Protein 4JN9 (pdb70)

Organism: Chromobacterium violaceum (NCBI:txid536)

Radius of gyration: 25.76 Å; Cα contacts (8 Å, |Δi|>4): 1500; chains: 2; bounding box: 71×53×89 Å

Solvent-accessible surface area: 24741 Å² total; per-residue (Å²): 168,173,130,85,130,81,79,3,18,0,0,0,10,9,5,26,16,9,0,4,0,0,0,0,7,0,0,0,0,84,53,143,0,0,0,2,24,71,61,67,40,58,40,126,92,21,95,81,11,24,8,5,10,2,11,21,30,94,45,5,93,48,13,13,58,72,0,60,66,38,0,64,79,14,116,29,7,61,30,75,140,21,46,12,66,112,4,75,142,47,164,55,17,6,33,0,15,3,72,74,47,100,113,18,109,0,61,9,0,0,0,7,28,20,11,55,26,70,31,55,180,25,104,7,0,128,125,45,28,12,97,0,0,20,41,26,18,30,31,36,0,33,75,20,108,44,18,109,0,0,1,7,10,58,8,100,68,0,25,81,15,0,26,20,0,36,24,2,11,131,5,11,0,0,3,44,65,44,32,134,3,58,112,101,28,108,123,25,0,74,221,72,46,8,105,35,7,106,42,139,16,36,89,4,33,100,125,4,11,0,42,4,66,85,54,118,147,34,58,14,71,0,0,3,3,45,4,118,34,112,24,44,20,84,0,0,111,67,12,53,6,39,67,57,130,15,104,24,8,34,29,0,128,36,79,110,44,16,28,10,68,12,77,5,0,2,0,0,2,36,0,7,79,144,21,36,53,27,3,25,8,7,4,20,0,2,36,0,0,40,15,0,0,93,50,31,21,69,82,143,97,3,25,0,0,0,8,9,4,26,12,9,0,4,0,0,0,0,9,0,0,0,0,86,53,114,0,6,0,2,20,63,47,67,39,58,38,125,92,16,89,86,10,22,7,5,12,11,6,21,29,80,45,3,92,35,9,12,60,36,1,78,65,26,0,63,78,12,109,32,6,80,50,72,129,16,45,15,72,131,5,83,141,42,160,84,13,7,12,0,36,2,71,68,44,86,91,12,110,0,57,12,0,0,0,8,28,20,12,51,26,82,49,66,184,26,107,9,0,124,111,40,27,12,91,0,0,17,37,24,13,23,26,36,0,32,80,19,111,43,22,142,0,0,0,10,15,69,22,110,55,1,16,78,13,0,23,12,1,50,41,1,9,113,1,12,0,1,1,31,60,68,66,94,1,76,106,141,46,92,99,18,0,81,179,95,44,3,108,30,13,102,53,131,7,32,77,5,25,98,124,0,10,0,24,5,72,91,44,140,134,45,66,7,64,0,0,2,4,35,6,123,36,112,22,42,17,82,0,0,127,55,15,56,7,28,59,58,123,17,101,29,10,31,49,0,121,38,81,121,41,16,29,10,66,10,72,5,0,2,0,1,2,35,0,6,130,111,22,37,42,24,3,21,8,6,4,17,0,6,53,0,0,48,15,0,0,116,52,34,32,67,78

Sequence (593 aa):
SETSPMLFDVIVIGGSHAGQSAALQIARARRRRVLVIDAGARRNRFASQSHGVIGQDGRRSPDAIAADGKAQLLAYPNAQWREDSVVRRAERSDAGYTLICASGQHYRACCQLVLAFGVVDELPELEGLEERWGESVFHCPYCHGYELDGGRIGVLGSGPLSYLSAMLMPEWGQTVFLTDASFEPDEEQREALARRGVEIVRDRIARIVDRATVELADGRRIAFDGLFTMNRMRLSSSPVAEQLGCAIEEGPLGPYVRTDDAMETSTPGVFACGDITHRGGTVALAIGNGALAGIAAHRRKLVFGMLFDVIVIGGSHAGQSAALQIARARRRVLVIDAGARRNRFASQSHGVIGQDGRSPDAIAADGKAQLLAYPNAQWRREDSSVVRAERSDAGYTLICASGQHYRACQLVLAFGVVDELPELEGLEERWGESVFHCPYCHGYELDGGRIGVLGSGPLSSYYLSAMMLMPEWGQTVFLTDASFEPDEEQREALARRRGVEIVRDRRIARIVDRATVELADGRRIAFDGLFTTMNRMRLSSPVAEQLGCAIEEGPLGPYVRTDDAMETSTPGVFACGDITHRGGTVALAIGNGALAGIAAHRKLVFG

CATH classification: 3.50.50.60 (+1 more: 3.50.50.60)

Secondary structure (DSSP, 8-state):
-------EEEEEE--SHHHHHHHHHHHHTT--EEEEE-S--TTSS-S---SSTTSTT--HHHHHHHHHHHHHTSTTEEEEE--EEEEEEETTEEEEEETTS-EEEEEEEEE---EEEE--S-TTTGGGBTTTEES-HHHHSGGGTT-EEEEE--STHHHHHHHHGGGTSEEEEE-TTS----HHHHHHHHHHT-EEE-SPEEEEETTTEEEETTS-EEE-SEEEE--EEEES-THHHHTT--EEEETTEEEE---TTSB-SSTTEEE-GGGSTT--SHHHHHHHHHHHHHHHHHHHHH-/-EEEEEEE--SHHHHHHHHHHHHTT--EEEEE-S--TTTT-S---SSTTSTT--HHHHHHHHHHHHHTSTTEEEEE--EEEEEEETTEEEEEETTS-EEEEEEEEE---EEEE----TTTGGGBTTTEES-HHHHSGGGTEEEEEEE--SHHHHHHHHHGGGTEEEEEE-TTS----HHHHHHHHTTT-EEE-SPEEEEETTEEEEETTS-EEEESEEEE--EEEES-SHHHHTT--EEEETTEEEE---TTSB-SSTTEEE-GGGSTT-SSHHHHHHHHHHHHHHHHHHHHH-

Structure (mmCIF, N/CA/C/O backbone):
data_4JN9
#
_entry.id   4JN9
#
_cell.length_a   78.120
_cell.length_b   78.120
_cell.length_c   187.415
_cell.angle_alpha   90.00
_cell.angle_beta   90.00
_cell.angle_gamma   120.00
#
_symmetry.space_group_name_H-M   'P 31 2 1'
#
loop_
_entity.id
_entity.type
_entity.pdbx_description
1 polymer DepH
2 non-polymer 'FLAVIN-ADENINE DINUCLEOTIDE'
3 non-polymer 'CHLORIDE ION'
4 non-polymer 'MAGNESIUM ION'
5 non-polymer 'PHOSPHATE ION'
6 non-polymer 1,2-ETHANEDIOL
7 water water
#
loop_
_atom_site.group_PDB
_atom_site.id
_atom_site.type_symbol
_atom_site.label_atom_id
_atom_site.label_alt_id
_atom_site.label_comp_id
_atom_site.label_asym_id
_atom_site.label_entity_id
_atom_site.label_seq_id
_atom_site.pdbx_PDB_ins_code
_atom_site.Cartn_x
_atom_site.Cartn_y
_atom_site.Cartn_z
_atom_site.occupancy
_atom_site.B_iso_or_equiv
_atom_site.auth_seq_id
_atom_site.auth_comp_id
_atom_site.auth_asym_id
_atom_site.auth_atom_id
_atom_site.pdbx_PDB_model_num
ATOM 1 N N . SER A 1 42 ? 1.275 18.344 18.574 1.00 54.25 42 SER A N 1
ATOM 2 C CA . SER A 1 42 ? 0.645 19.040 19.688 1.00 58.30 42 SER A CA 1
ATOM 3 C C . SER A 1 42 ? 1.680 19.855 20.446 1.00 64.43 42 SER A C 1
ATOM 4 O O . SER A 1 42 ? 1.699 21.088 20.368 1.00 57.70 42 SER A O 1
ATOM 7 N N . GLU A 1 43 ? 2.541 19.152 21.178 1.00 51.73 43 GLU A N 1
ATOM 8 C CA . GLU A 1 43 ? 3.530 19.798 22.030 1.00 46.81 43 GLU A CA 1
ATOM 9 C C . GLU A 1 43 ? 4.719 18.900 22.330 1.00 37.92 43 GLU A C 1
ATOM 10 O O . GLU A 1 43 ? 4.570 17.691 22.510 1.00 41.69 43 GLU A O 1
ATOM 16 N N . THR A 1 44 ? 5.902 19.502 22.401 1.00 28.92 44 THR A N 1
ATOM 17 C CA . THR A 1 44 ? 7.104 18.747 22.722 1.00 36.14 44 THR A CA 1
ATOM 18 C C . THR A 1 44 ? 8.123 19.638 23.431 1.00 23.99 44 THR A C 1
ATOM 19 O O . THR A 1 44 ? 8.156 20.859 23.226 1.00 20.57 44 THR A O 1
ATOM 23 N N . SER A 1 45 ? 8.948 19.021 24.267 1.00 28.88 45 SER A N 1
ATOM 24 C CA . SER A 1 45 ? 9.938 19.758 25.039 1.00 24.43 45 SER A CA 1
ATOM 25 C C . SER A 1 45 ? 11.165 20.075 24.189 1.00 34.82 45 SER A C 1
ATOM 26 O O . SER A 1 45 ? 11.597 19.252 23.374 1.00 27.15 45 SER A O 1
ATOM 29 N N . PRO A 1 46 ? 11.723 21.285 24.358 1.00 22.13 46 PRO A N 1
ATOM 30 C CA . PRO A 1 46 ? 12.872 21.672 23.534 1.00 17.71 46 PRO A CA 1
ATOM 31 C C . PRO A 1 46 ? 14.114 20.878 23.947 1.00 24.61 46 PRO A C 1
ATOM 32 O O . PRO A 1 46 ? 14.236 20.456 25.098 1.00 20.17 46 PRO A O 1
ATOM 36 N N . MET A 1 47 ? 15.019 20.655 23.005 1.00 20.12 47 MET A N 1
ATOM 37 C CA . MET A 1 47 ? 16.254 19.951 23.319 1.00 21.04 47 MET A CA 1
ATOM 38 C C . MET A 1 47 ? 17.403 20.724 22.714 1.00 18.15 47 MET A C 1
ATOM 39 O O . MET A 1 47 ? 17.246 21.410 21.695 1.00 17.19 47 MET A O 1
ATOM 44 N N . LEU A 1 48 ? 18.564 20.627 23.339 1.00 13.66 48 LEU A N 1
ATOM 45 C CA . LEU A 1 48 ? 19.760 21.243 22.788 1.00 16.51 48 LEU A CA 1
ATOM 46 C C . LEU A 1 48 ? 20.897 20.282 23.045 1.00 22.65 48 LEU A C 1
ATOM 47 O O . LEU A 1 48 ? 21.021 19.745 24.131 1.00 23.67 48 LEU A O 1
ATOM 52 N N . PHE A 1 49 ? 21.709 20.031 22.037 1.00 14.26 49 PHE A N 1
ATOM 53 C CA . PHE A 1 49 ? 22.788 19.068 22.193 1.00 13.99 49 PHE A CA 1
ATOM 54 C C . PHE A 1 49 ? 24.110 19.777 22.153 1.00 13.32 49 PHE A C 1
ATOM 55 O O . PHE A 1 49 ? 24.280 20.743 21.409 1.00 14.52 49 PHE A O 1
ATOM 63 N N . ASP A 1 50 ? 25.054 19.302 22.955 1.00 13.96 50 ASP A N 1
ATOM 64 C CA . ASP A 1 50 ? 26.401 19.833 22.886 1.00 12.78 50 ASP A CA 1
ATOM 65 C C . ASP A 1 50 ? 26.985 19.543 21.514 1.00 12.57 50 ASP A C 1
ATOM 66 O O . ASP A 1 50 ? 27.601 20.415 20.892 1.00 13.31 50 ASP A O 1
ATOM 71 N N . VAL A 1 51 ? 26.803 18.311 21.049 1.00 11.50 51 VAL A N 1
ATOM 72 C CA . VAL A 1 51 ? 27.290 17.925 19.720 1.00 11.59 51 VAL A CA 1
ATOM 73 C C . VAL A 1 51 ? 26.237 17.109 18.986 1.00 10.77 51 VAL A C 1
ATOM 74 O O . VAL A 1 51 ? 25.588 16.243 19.575 1.00 12.42 51 VAL A O 1
ATOM 78 N N . ILE A 1 52 ? 26.053 17.397 17.704 1.00 11.07 52 ILE A N 1
ATOM 79 C CA . ILE A 1 52 ? 25.316 16.486 16.855 1.00 11.38 52 ILE A CA 1
ATOM 80 C C . ILE A 1 52 ? 26.289 15.892 15.835 1.00 8.26 52 ILE A C 1
ATOM 81 O O . ILE A 1 52 ? 27.061 16.617 15.187 1.00 13.42 52 ILE A O 1
ATOM 86 N N . VAL A 1 53 ? 26.247 14.569 15.717 1.00 11.16 53 VAL A N 1
ATOM 87 C CA . VAL A 1 53 ? 27.071 13.837 14.760 1.00 13.24 53 VAL A CA 1
ATOM 88 C C . VAL A 1 53 ? 26.185 13.481 13.567 1.00 9.87 53 VAL A C 1
ATOM 89 O O . VAL A 1 53 ? 25.128 12.865 13.724 1.00 12.58 53 VAL A O 1
ATOM 93 N N . ILE A 1 54 ? 26.591 13.897 12.374 1.00 11.61 54 ILE A N 1
ATOM 94 C CA . ILE A 1 54 ? 25.796 13.621 11.192 1.00 10.73 54 ILE A CA 1
ATOM 95 C C . ILE A 1 54 ? 26.375 12.386 10.516 1.00 12.94 54 ILE A C 1
ATOM 96 O O . ILE A 1 54 ? 27.457 12.450 9.925 1.00 9.98 54 ILE A O 1
ATOM 101 N N . GLY A 1 55 ? 25.652 11.273 10.610 1.00 13.25 55 GLY A N 1
ATOM 102 C CA . GLY A 1 55 ? 26.142 9.997 10.112 1.00 15.59 55 GLY A CA 1
ATOM 103 C C . GLY A 1 55 ? 26.442 9.109 11.299 1.00 15.84 55 GLY A C 1
ATOM 104 O O . GLY A 1 55 ? 27.180 9.510 12.204 1.00 14.74 55 GLY A O 1
ATOM 105 N N . GLY A 1 56 ? 25.873 7.907 11.320 1.00 12.42 56 GLY A N 1
ATOM 106 C CA . GLY A 1 56 ? 25.957 7.081 12.517 1.00 11.78 56 GLY A CA 1
ATOM 107 C C . GLY A 1 56 ? 26.444 5.685 12.226 1.00 14.18 56 GLY A C 1
ATOM 108 O O . GLY A 1 56 ? 25.934 4.702 12.764 1.00 15.78 56 GLY A O 1
ATOM 109 N N . SER A 1 57 ? 27.426 5.602 11.341 1.00 13.27 57 SER A N 1
ATOM 110 C CA . SER A 1 57 ? 28.125 4.350 11.092 1.00 12.96 57 SER A CA 1
ATOM 111 C C . SER A 1 57 ? 29.409 4.362 11.917 1.00 12.85 57 SER A C 1
ATOM 112 O O . SER A 1 57 ? 29.442 4.952 12.996 1.00 12.29 57 SER A O 1
ATOM 115 N N . HIS A 1 58 ? 30.466 3.720 11.429 1.00 12.86 58 HIS A N 1
ATOM 116 C CA . HIS A 1 58 ? 31.669 3.525 12.253 1.00 14.16 58 HIS A CA 1
ATOM 117 C C . HIS A 1 58 ? 32.334 4.802 12.755 1.00 12.46 58 HIS A C 1
ATOM 118 O O . HIS A 1 58 ? 32.671 4.907 13.940 1.00 13.13 58 HIS A O 1
ATOM 125 N N . ALA A 1 59 ? 32.523 5.766 11.869 1.00 9.66 59 ALA A N 1
ATOM 126 C CA . ALA A 1 59 ? 33.182 7.009 12.255 1.00 12.16 59 ALA A CA 1
ATOM 127 C C . ALA A 1 59 ? 32.322 7.791 13.245 1.00 9.00 59 ALA A C 1
ATOM 128 O O . ALA A 1 59 ? 32.805 8.262 14.281 1.00 12.02 59 ALA A O 1
ATOM 130 N N . GLY A 1 60 ? 31.041 7.950 12.926 1.00 12.57 60 GLY A N 1
ATOM 131 C CA . GLY A 1 60 ? 30.172 8.756 13.774 1.00 11.29 60 GLY A CA 1
ATOM 132 C C . GLY A 1 60 ? 29.918 8.144 15.134 1.00 10.48 60 GLY A C 1
ATOM 133 O O . GLY A 1 60 ? 29.864 8.849 16.153 1.00 10.00 60 GLY A O 1
ATOM 134 N N . GLN A 1 61 ? 29.741 6.826 15.173 1.00 10.91 61 GLN A N 1
ATOM 135 C CA . GLN A 1 61 ? 29.542 6.162 16.449 1.00 13.68 61 GLN A CA 1
ATOM 136 C C . GLN A 1 61 ? 30.779 6.304 17.312 1.00 11.92 61 GLN A C 1
ATOM 137 O O . GLN A 1 61 ? 30.680 6.494 18.526 1.00 9.75 61 GLN A O 1
ATOM 143 N N . SER A 1 62 ? 31.951 6.191 16.702 1.00 9.57 62 SER A N 1
ATOM 144 C CA . SER A 1 62 ? 33.192 6.316 17.476 1.00 9.11 62 SER A CA 1
ATOM 145 C C . SER A 1 62 ? 33.334 7.730 18.049 1.00 9.93 62 SER A C 1
ATOM 146 O O . SER A 1 62 ? 33.719 7.910 19.222 1.00 9.60 62 SER A O 1
ATOM 149 N N . ALA A 1 63 ? 33.016 8.734 17.232 1.00 10.59 63 ALA A N 1
ATOM 150 C CA . ALA A 1 63 ? 33.024 10.115 17.713 1.00 11.26 63 ALA A CA 1
ATOM 151 C C . ALA A 1 63 ? 31.996 10.332 18.814 1.00 10.92 63 ALA A C 1
ATOM 152 O O . ALA A 1 63 ? 32.313 10.911 19.854 1.00 12.04 63 ALA A O 1
ATOM 154 N N . ALA A 1 64 ? 30.760 9.887 18.589 1.00 10.72 64 ALA A N 1
ATOM 155 C CA . ALA A 1 64 ? 29.685 10.146 19.554 1.00 11.23 64 ALA A CA 1
ATOM 156 C C . ALA A 1 64 ? 29.992 9.487 20.887 1.00 11.34 64 ALA A C 1
ATOM 157 O O . ALA A 1 64 ? 29.618 9.999 21.940 1.00 11.89 64 ALA A O 1
ATOM 159 N N . LEU A 1 65 ? 30.669 8.344 20.854 1.00 10.34 65 LEU A N 1
ATOM 160 C CA . LEU A 1 65 ? 30.973 7.643 22.104 1.00 11.11 65 LEU A CA 1
ATOM 161 C C . LEU A 1 65 ? 31.914 8.444 23.001 1.00 11.04 65 LEU A C 1
ATOM 162 O O . LEU A 1 65 ? 31.753 8.438 24.228 1.00 11.77 65 LEU A O 1
ATOM 167 N N . GLN A 1 66 ? 32.897 9.126 22.417 1.00 11.99 66 GLN A N 1
ATOM 168 C CA . GLN A 1 66 ? 33.803 9.946 23.236 1.00 12.32 66 GLN A CA 1
ATOM 169 C C . GLN A 1 66 ? 33.024 11.052 23.937 1.00 13.55 66 GLN A C 1
ATOM 170 O O . GLN A 1 66 ? 33.221 11.316 25.123 1.00 13.00 66 GLN A O 1
ATOM 176 N N . ILE A 1 67 ? 32.138 11.697 23.194 1.00 11.15 67 ILE A N 1
ATOM 177 C CA . ILE A 1 67 ? 31.324 12.782 23.736 1.00 9.27 67 ILE A CA 1
ATOM 178 C C . ILE A 1 67 ? 30.388 12.253 24.814 1.00 14.76 67 ILE A C 1
ATOM 179 O O . ILE A 1 67 ? 30.212 12.889 25.856 1.00 12.41 67 ILE A O 1
ATOM 184 N N . ALA A 1 68 ? 29.799 11.077 24.592 1.00 9.90 68 ALA A N 1
ATOM 185 C CA . ALA A 1 68 ? 28.908 10.501 25.615 1.00 11.03 68 ALA A CA 1
ATOM 186 C C . ALA A 1 68 ? 29.674 10.205 26.904 1.00 15.78 68 ALA A C 1
ATOM 187 O O . ALA A 1 68 ? 29.173 10.427 28.012 1.00 15.75 68 ALA A O 1
ATOM 189 N N . ARG A 1 69 ? 30.895 9.698 26.754 1.00 13.72 69 ARG A N 1
ATOM 190 C CA . ARG A 1 69 ? 31.734 9.395 27.916 1.00 14.89 69 ARG A CA 1
ATOM 191 C C . ARG A 1 69 ? 32.277 10.636 28.604 1.00 15.09 69 ARG A C 1
ATOM 192 O O . ARG A 1 69 ? 32.760 10.573 29.740 1.00 17.27 69 ARG A O 1
ATOM 200 N N . ALA A 1 70 ? 32.181 11.771 27.925 1.00 13.53 70 ALA A N 1
ATOM 201 C CA . ALA A 1 70 ? 32.550 13.042 28.546 1.00 12.83 70 ALA A CA 1
ATOM 202 C C . ALA A 1 70 ? 31.345 13.696 29.235 1.00 15.15 70 ALA A C 1
ATOM 203 O O . ALA A 1 70 ? 31.405 14.862 29.631 1.00 13.72 70 ALA A O 1
ATOM 205 N N . ARG A 1 71 ? 30.267 12.931 29.396 1.00 12.50 71 ARG A N 1
ATOM 206 C CA . ARG A 1 71 ? 29.042 13.418 30.046 1.00 11.35 71 ARG A CA 1
ATOM 207 C C . ARG A 1 71 ? 28.481 14.675 29.389 1.00 16.88 71 ARG A C 1
ATOM 208 O O . ARG A 1 71 ? 28.005 15.574 30.072 1.00 17.14 71 ARG A O 1
ATOM 216 N N . ARG A 1 72 ? 28.548 14.743 28.062 1.00 12.73 72 ARG A N 1
ATOM 217 C CA . ARG A 1 72 ? 27.891 15.825 27.333 1.00 10.67 72 ARG A CA 1
ATOM 218 C C . ARG A 1 72 ? 26.735 15.211 26.552 1.00 17.36 72 ARG A C 1
ATOM 219 O O . ARG A 1 72 ? 26.677 13.986 26.384 1.00 15.08 72 ARG A O 1
ATOM 227 N N A ARG A 1 73 ? 25.824 16.052 26.069 0.55 14.92 73 ARG A N 1
ATOM 228 N N B ARG A 1 73 ? 25.821 16.048 26.072 0.45 14.92 73 ARG A N 1
ATOM 229 C CA A ARG A 1 73 ? 24.650 15.565 25.356 0.55 12.38 73 ARG A CA 1
ATOM 230 C CA B ARG A 1 73 ? 24.648 15.550 25.366 0.45 12.40 73 ARG A CA 1
ATOM 231 C C A ARG A 1 73 ? 24.964 15.441 23.872 0.55 12.34 73 ARG A C 1
ATOM 232 C C B ARG A 1 73 ? 24.948 15.441 23.877 0.45 12.36 73 ARG A C 1
ATOM 233 O O A ARG A 1 73 ? 25.337 16.419 23.231 0.55 13.21 73 ARG A O 1
ATOM 234 O O B ARG A 1 73 ? 25.300 16.429 23.239 0.45 13.22 73 ARG A O 1
ATOM 249 N N . VAL A 1 74 ? 24.826 14.232 23.334 1.00 10.69 74 VAL A N 1
ATOM 250 C CA . VAL A 1 74 ? 25.158 13.989 21.923 1.00 8.25 74 VAL A CA 1
ATOM 251 C C . VAL A 1 74 ? 23.992 13.335 21.196 1.00 10.56 74 VAL A C 1
ATOM 252 O O . VAL A 1 74 ? 23.339 12.445 21.738 1.00 13.75 74 VAL A O 1
ATOM 256 N N . LEU A 1 75 ? 23.723 13.800 19.979 1.00 11.38 75 LEU A N 1
ATOM 257 C CA . LEU A 1 75 ? 22.708 13.189 19.137 1.00 14.84 75 LEU A CA 1
ATOM 258 C C . LEU A 1 75 ? 23.378 12.711 17.865 1.00 11.26 75 LEU A C 1
ATOM 259 O O . LEU A 1 75 ? 24.203 13.423 17.289 1.00 12.51 75 LEU A O 1
ATOM 264 N N . VAL A 1 76 ? 23.059 11.489 17.460 1.00 9.24 76 VAL A N 1
ATOM 265 C CA . VAL A 1 76 ? 23.453 10.992 16.157 1.00 8.93 76 VAL A CA 1
ATOM 266 C C . VAL A 1 76 ? 22.229 11.026 15.258 1.00 9.75 76 VAL A C 1
ATOM 267 O O . VAL A 1 76 ? 21.188 10.472 15.616 1.00 15.11 76 VAL A O 1
ATOM 271 N N . ILE A 1 77 ? 22.345 11.703 14.112 1.00 11.06 77 ILE A N 1
ATOM 272 C CA . ILE A 1 77 ? 21.315 11.631 13.074 1.00 12.56 77 ILE A CA 1
ATOM 273 C C . ILE A 1 77 ? 21.874 10.804 11.938 1.00 15.03 77 ILE A C 1
ATOM 274 O O . ILE A 1 77 ? 22.910 11.155 11.363 1.00 12.66 77 ILE A O 1
ATOM 279 N N . ASP A 1 78 ? 21.204 9.695 11.631 1.00 12.39 78 ASP A N 1
ATOM 280 C CA . ASP A 1 78 ? 21.744 8.751 10.658 1.00 13.51 78 ASP A CA 1
ATOM 281 C C . ASP A 1 78 ? 20.697 8.266 9.671 1.00 14.26 78 ASP A C 1
ATOM 282 O O . ASP A 1 78 ? 19.608 7.861 10.068 1.00 14.61 78 ASP A O 1
ATOM 287 N N . ALA A 1 79 ? 21.043 8.277 8.384 1.00 14.03 79 ALA A N 1
ATOM 288 C CA . ALA A 1 79 ? 20.080 7.981 7.335 1.00 18.60 79 ALA A CA 1
ATOM 289 C C . ALA A 1 79 ? 20.065 6.506 6.960 1.00 25.30 79 ALA A C 1
ATOM 290 O O . ALA A 1 79 ? 19.354 6.113 6.046 1.00 22.85 79 ALA A O 1
ATOM 292 N N . GLY A 1 80 ? 20.880 5.698 7.631 1.00 14.84 80 GLY A N 1
ATOM 293 C CA . GLY A 1 80 ? 20.808 4.249 7.490 1.00 17.91 80 GLY A CA 1
ATOM 294 C C . GLY A 1 80 ? 21.315 3.636 6.191 1.00 22.21 80 GLY A C 1
ATOM 295 O O . GLY A 1 80 ? 20.835 2.576 5.769 1.00 22.91 80 GLY A O 1
ATOM 296 N N . ALA A 1 81 ? 22.290 4.272 5.551 1.00 15.53 81 ALA A N 1
ATOM 297 C CA . ALA A 1 81 ? 22.841 3.695 4.318 1.00 19.77 81 ALA A CA 1
ATOM 298 C C . ALA A 1 81 ? 24.364 3.698 4.319 1.00 18.63 81 ALA A C 1
ATOM 299 O O . ALA A 1 81 ? 24.997 4.587 3.745 1.00 13.67 81 ALA A O 1
ATOM 301 N N . ARG A 1 82 ? 24.950 2.698 4.971 1.00 17.98 82 ARG A N 1
ATOM 302 C CA . ARG A 1 82 ? 26.405 2.620 5.104 1.00 15.30 82 ARG A CA 1
ATOM 303 C C . ARG A 1 82 ? 27.029 2.241 3.781 1.00 17.00 82 ARG A C 1
ATOM 304 O O . ARG A 1 82 ? 26.420 1.521 2.993 1.00 17.84 82 ARG A O 1
ATOM 312 N N . ARG A 1 83 ? 28.248 2.712 3.544 1.00 14.48 83 ARG A N 1
ATOM 313 C CA . ARG A 1 83 ? 28.983 2.358 2.330 1.00 17.19 83 ARG A CA 1
ATOM 314 C C . ARG A 1 83 ? 29.203 0.856 2.212 1.00 19.52 83 ARG A C 1
ATOM 315 O O . ARG A 1 83 ? 29.256 0.315 1.107 1.00 20.14 83 ARG A O 1
ATOM 323 N N . ASN A 1 84 ? 29.327 0.192 3.356 1.00 17.56 84 ASN A N 1
ATOM 324 C CA . ASN A 1 84 ? 29.619 -1.237 3.389 1.00 21.90 84 ASN A CA 1
ATOM 325 C C . ASN A 1 84 ? 28.366 -2.091 3.562 1.00 21.66 84 ASN A C 1
ATOM 326 O O . ASN A 1 84 ? 28.435 -3.172 4.139 1.00 36.37 84 ASN A O 1
ATOM 331 N N . ARG A 1 85 ? 27.222 -1.615 3.082 1.00 22.40 85 ARG A N 1
ATOM 332 C CA . ARG A 1 85 ? 25.981 -2.370 3.255 1.00 23.58 85 ARG A CA 1
ATOM 333 C C . ARG A 1 85 ? 25.857 -3.489 2.226 1.00 28.54 85 ARG A C 1
ATOM 334 O O . ARG A 1 85 ? 24.899 -4.262 2.255 1.00 28.40 85 ARG A O 1
ATOM 342 N N . PHE A 1 86 ? 26.833 -3.580 1.326 1.00 20.44 86 PHE A N 1
ATOM 343 C CA . PHE A 1 86 ? 26.774 -4.540 0.227 1.00 22.21 86 PHE A CA 1
ATOM 344 C C . PHE A 1 86 ? 27.488 -5.882 0.473 1.00 34.41 86 PHE A C 1
ATOM 345 O O . PHE A 1 86 ? 27.134 -6.885 -0.141 1.00 30.00 86 PHE A O 1
ATOM 353 N N . ALA A 1 87 ? 28.491 -5.916 1.347 1.00 23.94 87 ALA A N 1
ATOM 354 C CA . ALA A 1 87 ? 29.222 -7.171 1.562 1.00 29.77 87 ALA A CA 1
ATOM 355 C C . ALA A 1 87 ? 28.689 -7.944 2.763 1.00 25.07 87 ALA A C 1
ATOM 356 O O . ALA A 1 87 ? 28.112 -7.358 3.676 1.00 27.57 87 ALA A O 1
ATOM 358 N N . SER A 1 88 ? 28.904 -9.258 2.770 1.00 22.59 88 SER A N 1
ATOM 359 C CA . SER A 1 88 ? 28.358 -10.108 3.828 1.00 22.98 88 SER A CA 1
ATOM 360 C C . SER A 1 88 ? 29.228 -10.068 5.072 1.00 16.43 88 SER A C 1
ATOM 361 O O . SER A 1 88 ? 28.746 -10.301 6.181 1.00 20.83 88 SER A O 1
ATOM 364 N N . GLN A 1 89 ? 30.517 -9.794 4.879 1.00 16.17 89 GLN A N 1
ATOM 365 C CA . GLN A 1 89 ? 31.463 -9.754 5.989 1.00 23.54 89 GLN A CA 1
ATOM 366 C C . GLN A 1 89 ? 32.356 -8.531 5.920 1.00 21.98 89 GLN A C 1
ATOM 367 O O . GLN A 1 89 ? 32.630 -8.004 4.842 1.00 22.71 89 GLN A O 1
ATOM 373 N N . SER A 1 90 ? 32.814 -8.103 7.092 1.00 17.98 90 SER A N 1
ATOM 374 C CA . SER A 1 90 ? 33.823 -7.066 7.210 1.00 15.41 90 SER A CA 1
ATOM 375 C C . SER A 1 90 ? 35.154 -7.711 7.604 1.00 16.86 90 SER A C 1
ATOM 376 O O . SER A 1 90 ? 35.179 -8.690 8.353 1.00 19.57 90 SER A O 1
ATOM 379 N N . HIS A 1 91 ? 36.262 -7.158 7.125 1.00 15.71 91 HIS A N 1
ATOM 380 C CA . HIS A 1 91 ? 37.578 -7.695 7.471 1.00 19.57 91 HIS A CA 1
ATOM 381 C C . HIS A 1 91 ? 38.577 -6.594 7.784 1.00 20.55 91 HIS A C 1
ATOM 382 O O . HIS A 1 91 ? 38.433 -5.460 7.320 1.00 18.86 91 HIS A O 1
ATOM 389 N N . GLY A 1 92 ? 39.596 -6.921 8.575 1.00 17.51 92 GLY A N 1
ATOM 390 C CA . GLY A 1 92 ? 40.707 -6.008 8.764 1.00 17.82 92 GLY A CA 1
ATOM 391 C C . GLY A 1 92 ? 40.637 -5.169 10.028 1.00 15.94 92 GLY A C 1
ATOM 392 O O . GLY A 1 92 ? 41.598 -4.472 10.358 1.00 16.56 92 GLY A O 1
ATOM 393 N N . VAL A 1 93 ? 39.504 -5.216 10.724 1.00 10.83 93 VAL A N 1
ATOM 394 C CA . VAL A 1 93 ? 39.391 -4.554 12.018 1.00 12.53 93 VAL A CA 1
ATOM 395 C C . VAL A 1 93 ? 39.580 -5.588 13.128 1.00 16.21 93 VAL A C 1
ATOM 396 O O . VAL A 1 93 ? 38.713 -6.449 13.338 1.00 14.46 93 VAL A O 1
ATOM 400 N N . ILE A 1 94 ? 40.701 -5.498 13.838 1.00 11.59 94 ILE A N 1
ATOM 401 C CA . ILE A 1 94 ? 41.008 -6.476 14.879 1.00 16.86 94 ILE A CA 1
ATOM 402 C C . ILE A 1 94 ? 39.904 -6.469 15.948 1.00 21.64 94 ILE A C 1
ATOM 403 O O . ILE A 1 94 ? 39.529 -5.412 16.468 1.00 19.50 94 ILE A O 1
ATOM 408 N N . GLY A 1 95 ? 39.346 -7.648 16.224 1.00 15.51 95 GLY A N 1
ATOM 409 C CA . GLY A 1 95 ? 38.196 -7.769 17.104 1.00 17.72 95 GLY A CA 1
ATOM 410 C C . GLY A 1 95 ? 36.877 -7.939 16.358 1.00 16.79 95 GLY A C 1
ATOM 411 O O . GLY A 1 95 ? 35.923 -8.477 16.913 1.00 19.51 95 GLY A O 1
ATOM 412 N N . GLN A 1 96 ? 36.814 -7.472 15.108 1.00 16.37 96 GLN A N 1
ATOM 413 C CA . GLN A 1 96 ? 35.600 -7.581 14.291 1.00 16.14 96 GLN A CA 1
ATOM 414 C C . GLN A 1 96 ? 35.873 -8.304 12.979 1.00 21.99 96 GLN A C 1
ATOM 415 O O . GLN A 1 96 ? 35.048 -8.264 12.061 1.00 19.06 96 GLN A O 1
ATOM 421 N N . ASP A 1 97 ? 37.031 -8.945 12.868 1.00 17.59 97 ASP A N 1
ATOM 422 C CA . ASP A 1 97 ? 37.400 -9.561 11.595 1.00 18.58 97 ASP A CA 1
ATOM 423 C C . ASP A 1 97 ? 36.457 -10.710 11.249 1.00 22.93 97 ASP A C 1
ATOM 424 O O . ASP A 1 97 ? 36.274 -11.634 12.042 1.00 20.92 97 ASP A O 1
ATOM 429 N N . GLY A 1 98 ? 35.845 -10.638 10.071 1.00 20.81 98 GLY A N 1
ATOM 430 C CA . GLY A 1 98 ? 34.945 -11.684 9.618 1.00 22.09 98 GLY A CA 1
ATOM 431 C C . GLY A 1 98 ? 33.497 -11.550 10.055 1.00 25.97 98 GLY A C 1
ATOM 432 O O . GLY A 1 98 ? 32.670 -12.392 9.710 1.00 23.80 98 GLY A O 1
ATOM 433 N N A ARG A 1 99 ? 33.180 -10.497 10.803 0.49 21.36 99 ARG A N 1
ATOM 434 N N B ARG A 1 99 ? 33.183 -10.512 10.830 0.51 21.36 99 ARG A N 1
ATOM 435 C CA A ARG A 1 99 ? 31.813 -10.308 11.268 0.49 20.22 99 ARG A CA 1
ATOM 436 C CA B ARG A 1 99 ? 31.815 -10.316 11.304 0.51 20.23 99 ARG A CA 1
ATOM 437 C C A ARG A 1 99 ? 30.980 -9.578 10.233 0.49 19.29 99 ARG A C 1
ATOM 438 C C B ARG A 1 99 ? 30.987 -9.579 10.260 0.51 19.29 99 ARG A C 1
ATOM 439 O O A ARG A 1 99 ? 31.513 -8.974 9.303 0.49 20.28 99 ARG A O 1
ATOM 440 O O B ARG A 1 99 ? 31.537 -8.963 9.349 0.51 20.25 99 ARG A O 1
ATOM 455 N N . SER A 1 100 ? 29.665 -9.655 10.392 1.00 18.76 100 SER A N 1
ATOM 456 C CA . SER A 1 100 ? 28.751 -8.982 9.476 1.00 28.08 100 SER A CA 1
ATOM 457 C C . SER A 1 100 ? 28.729 -7.479 9.764 1.00 19.18 100 SER A C 1
ATOM 458 O O . SER A 1 100 ? 28.603 -7.070 10.923 1.00 19.38 100 SER A O 1
ATOM 461 N N . PRO A 1 101 ? 28.864 -6.653 8.713 1.00 18.22 101 PRO A N 1
ATOM 462 C CA . PRO A 1 101 ? 28.809 -5.196 8.877 1.00 19.70 101 PRO A CA 1
ATOM 463 C C . PRO A 1 101 ? 27.547 -4.747 9.612 1.00 21.82 101 PRO A C 1
ATOM 464 O O . PRO A 1 101 ? 27.633 -3.850 10.460 1.00 20.40 101 PRO A O 1
ATOM 468 N N . ASP A 1 102 ? 26.404 -5.370 9.322 1.00 23.01 102 ASP A N 1
ATOM 469 C CA . ASP A 1 102 ? 25.169 -5.024 10.034 1.00 21.21 102 ASP A CA 1
ATOM 470 C C . ASP A 1 102 ? 25.278 -5.290 11.541 1.00 21.97 102 ASP A C 1
ATOM 471 O O . ASP A 1 102 ? 24.794 -4.499 12.350 1.00 20.75 102 ASP A O 1
ATOM 476 N N . ALA A 1 103 ? 25.921 -6.394 11.920 1.00 19.44 103 ALA A N 1
ATOM 477 C CA . ALA A 1 103 ? 26.075 -6.716 13.344 1.00 26.32 103 ALA A CA 1
ATOM 478 C C . ALA A 1 103 ? 27.057 -5.775 14.032 1.00 18.51 103 ALA A C 1
ATOM 479 O O . ALA A 1 103 ? 26.843 -5.388 15.176 1.00 21.20 103 ALA A O 1
ATOM 481 N N . ILE A 1 104 ? 28.140 -5.426 13.341 1.00 21.80 104 ILE A N 1
ATOM 482 C CA . ILE A 1 104 ? 29.111 -4.475 13.885 1.00 23.64 104 ILE A CA 1
ATOM 483 C C . ILE A 1 104 ? 28.429 -3.129 14.141 1.00 18.75 104 ILE A C 1
ATOM 484 O O . ILE A 1 104 ? 28.579 -2.538 15.214 1.00 18.01 104 ILE A O 1
ATOM 489 N N . ALA A 1 105 ? 27.656 -2.666 13.165 1.00 16.52 105 ALA A N 1
ATOM 490 C CA . ALA A 1 105 ? 26.939 -1.395 13.297 1.00 19.97 105 ALA A CA 1
ATOM 491 C C . ALA A 1 105 ? 25.916 -1.434 14.426 1.00 20.80 105 ALA A C 1
ATOM 492 O O . ALA A 1 105 ? 25.789 -0.474 15.187 1.00 19.41 105 ALA A O 1
ATOM 494 N N . ALA A 1 106 ? 25.179 -2.537 14.531 1.00 18.72 106 ALA A N 1
ATOM 495 C CA . ALA A 1 106 ? 24.148 -2.658 15.558 1.00 21.88 106 ALA A CA 1
ATOM 496 C C . ALA A 1 106 ? 24.727 -2.723 16.964 1.00 19.88 106 ALA A C 1
ATOM 497 O O . ALA A 1 106 ? 24.154 -2.155 17.894 1.00 20.35 106 ALA A O 1
ATOM 499 N N . ASP A 1 107 ? 25.849 -3.419 17.133 1.00 22.40 107 ASP A N 1
ATOM 500 C CA . ASP A 1 107 ? 26.480 -3.495 18.452 1.00 22.66 107 ASP A CA 1
ATOM 501 C C . ASP A 1 107 ? 26.971 -2.130 18.891 1.00 18.08 107 ASP A C 1
ATOM 502 O O . ASP A 1 107 ? 26.880 -1.770 20.070 1.00 18.43 107 ASP A O 1
ATOM 507 N N . GLY A 1 108 ? 27.530 -1.385 17.943 1.00 15.78 108 GLY A N 1
ATOM 508 C CA . GLY A 1 108 ? 28.079 -0.076 18.251 1.00 16.63 108 GLY A CA 1
ATOM 509 C C . GLY A 1 108 ? 26.969 0.871 18.655 1.00 21.39 108 GLY A C 1
ATOM 510 O O . GLY A 1 108 ? 27.099 1.629 19.626 1.00 18.10 108 GLY A O 1
ATOM 511 N N . LYS A 1 109 ? 25.869 0.820 17.910 1.00 18.55 109 LYS A N 1
ATOM 512 C CA . LYS A 1 109 ? 24.702 1.649 18.212 1.00 15.30 109 LYS A CA 1
ATOM 513 C C . LYS A 1 109 ? 24.169 1.332 19.608 1.00 16.75 109 LYS A C 1
ATOM 514 O O . LYS A 1 109 ? 23.856 2.240 20.378 1.00 14.37 109 LYS A O 1
ATOM 520 N N . ALA A 1 110 ? 24.083 0.050 19.947 1.00 17.04 110 ALA A N 1
ATOM 521 C CA . ALA A 1 110 ? 23.546 -0.333 21.255 1.00 18.34 110 ALA A CA 1
ATOM 522 C C . ALA A 1 110 ? 24.465 0.132 22.381 1.00 18.65 110 ALA A C 1
ATOM 523 O O . ALA A 1 110 ? 24.001 0.540 23.458 1.00 16.35 110 ALA A O 1
ATOM 525 N N . GLN A 1 111 ? 25.769 0.050 22.138 1.00 12.89 111 GLN A N 1
ATOM 526 C CA . GLN A 1 111 ? 26.754 0.464 23.130 1.00 17.71 111 GLN A CA 1
ATOM 527 C C . GLN A 1 111 ? 26.687 1.960 23.372 1.00 15.09 111 GLN A C 1
ATOM 528 O O . GLN A 1 111 ? 26.783 2.409 24.508 1.00 14.75 111 GLN A O 1
ATOM 534 N N . LEU A 1 112 ? 26.516 2.729 22.303 1.00 12.77 112 LEU A N 1
ATOM 535 C CA . LEU A 1 112 ? 26.376 4.177 22.444 1.00 14.77 112 LEU A CA 1
ATOM 536 C C . LEU A 1 112 ? 25.078 4.530 23.154 1.00 14.34 112 LEU A C 1
ATOM 537 O O . LEU A 1 112 ? 25.066 5.356 24.061 1.00 13.82 112 LEU A O 1
ATOM 542 N N . LEU A 1 113 ? 23.975 3.899 22.759 1.00 12.80 113 LEU A N 1
ATOM 543 C CA . LEU A 1 113 ? 22.679 4.272 23.339 1.00 14.00 113 LEU A CA 1
ATOM 544 C C . LEU A 1 113 ? 22.514 3.790 24.787 1.00 19.27 113 LEU A C 1
ATOM 545 O O . LEU A 1 113 ? 21.576 4.180 25.486 1.00 16.83 113 LEU A O 1
ATOM 550 N N . ALA A 1 114 ? 23.441 2.962 25.248 1.00 14.21 114 ALA A N 1
ATOM 551 C CA . ALA A 1 114 ? 23.486 2.625 26.668 1.00 15.22 114 ALA A CA 1
ATOM 552 C C . ALA A 1 114 ? 23.727 3.852 27.548 1.00 19.53 114 ALA A C 1
ATOM 553 O O . ALA A 1 114 ? 23.419 3.828 28.742 1.00 18.04 114 ALA A O 1
ATOM 555 N N . TYR A 1 115 ? 24.309 4.908 26.979 1.00 14.51 115 TYR A N 1
ATOM 556 C CA . TYR A 1 115 ? 24.512 6.158 27.713 1.00 15.59 115 TYR A CA 1
ATOM 557 C C . TYR A 1 115 ? 23.261 7.015 27.610 1.00 19.73 115 TYR A C 1
ATOM 558 O O . TYR A 1 115 ? 22.822 7.347 26.508 1.00 14.68 115 TYR A O 1
ATOM 567 N N . PRO A 1 116 ? 22.681 7.386 28.760 1.00 15.09 116 PRO A N 1
ATOM 568 C CA . PRO A 1 116 ? 21.423 8.140 28.706 1.00 18.92 116 PRO A CA 1
ATOM 569 C C . PRO A 1 116 ? 21.582 9.524 28.090 1.00 15.14 116 PRO A C 1
ATOM 570 O O . PRO A 1 116 ? 20.577 10.086 27.661 1.00 17.96 116 PRO A O 1
ATOM 574 N N . ASN A 1 117 ? 22.807 10.053 28.034 1.00 13.98 117 ASN A N 1
ATOM 575 C CA . ASN A 1 117 ? 23.063 11.359 27.433 1.00 15.98 117 ASN A CA 1
ATOM 576 C C . ASN A 1 117 ? 23.297 11.288 25.914 1.00 12.29 117 ASN A C 1
ATOM 577 O O . ASN A 1 117 ? 23.561 12.306 25.281 1.00 15.71 117 ASN A O 1
ATOM 582 N N . ALA A 1 118 ? 23.216 10.085 25.343 1.00 13.74 118 ALA A N 1
ATOM 583 C CA . ALA A 1 118 ? 23.311 9.909 23.881 1.00 13.30 118 ALA A CA 1
ATOM 584 C C . ALA A 1 118 ? 21.935 9.595 23.310 1.00 15.89 118 ALA A C 1
ATOM 585 O O . ALA A 1 118 ? 21.176 8.828 23.902 1.00 16.94 118 ALA A O 1
ATOM 587 N N . GLN A 1 119 ? 21.595 10.181 22.165 1.00 13.67 119 GLN A N 1
ATOM 588 C CA . GLN A 1 119 ? 20.315 9.867 21.539 1.00 15.44 119 GLN A CA 1
ATOM 589 C C . GLN A 1 119 ? 20.542 9.626 20.063 1.00 13.58 119 GLN A C 1
ATOM 590 O O . GLN A 1 119 ? 21.582 10.013 19.537 1.00 13.25 119 GLN A O 1
ATOM 596 N N . TRP A 1 120 ? 19.562 9.008 19.401 1.00 10.23 120 TRP A N 1
ATOM 597 C CA . TRP A 1 120 ? 19.674 8.655 17.985 1.00 13.74 120 TRP A CA 1
ATOM 598 C C . TRP A 1 120 ? 18.420 9.118 17.264 1.00 17.98 120 TRP A C 1
ATOM 599 O O . TRP A 1 120 ? 17.328 9.062 17.833 1.00 15.53 120 TRP A O 1
ATOM 610 N N . ARG A 1 121 ? 18.573 9.578 16.024 1.00 13.35 121 ARG A N 1
ATOM 611 C CA . ARG A 1 121 ? 17.427 9.800 15.137 1.00 16.18 121 ARG A CA 1
ATOM 612 C C . ARG A 1 121 ? 17.699 9.156 13.792 1.00 19.88 121 ARG A C 1
ATOM 613 O O . ARG A 1 121 ? 18.772 9.347 13.219 1.00 14.96 121 ARG A O 1
ATOM 621 N N . GLU A 1 122 ? 16.732 8.393 13.287 1.00 15.71 122 GLU A N 1
ATOM 622 C CA . GLU A 1 122 ? 16.831 7.865 11.931 1.00 16.55 122 GLU A CA 1
ATOM 623 C C . GLU A 1 122 ? 16.212 8.888 11.000 1.00 18.63 122 GLU A C 1
ATOM 624 O O . GLU A 1 122 ? 14.989 9.011 10.915 1.00 21.17 122 GLU A O 1
ATOM 630 N N . ASP A 1 123 ? 17.067 9.639 10.323 1.00 16.86 123 ASP A N 1
ATOM 631 C CA . ASP A 1 123 ? 16.631 10.777 9.530 1.00 18.63 123 ASP A CA 1
ATOM 632 C C . ASP A 1 123 ? 17.802 11.189 8.658 1.00 19.67 123 ASP A C 1
ATOM 633 O O . ASP A 1 123 ? 18.913 10.653 8.796 1.00 18.56 123 ASP A O 1
ATOM 638 N N . SER A 1 124 ? 17.565 12.136 7.758 1.00 15.76 124 SER A N 1
ATOM 639 C CA . SER A 1 124 ? 18.626 12.656 6.906 1.00 14.94 124 SER A CA 1
ATOM 640 C C . SER A 1 124 ? 18.693 14.172 7.053 1.00 18.81 124 SER A C 1
ATOM 641 O O . SER A 1 124 ? 17.682 14.859 6.878 1.00 17.38 124 SER A O 1
ATOM 644 N N . VAL A 1 125 ? 19.870 14.697 7.387 1.00 15.23 125 VAL A N 1
ATOM 645 C CA . VAL A 1 125 ? 20.044 16.144 7.466 1.00 11.95 125 VAL A CA 1
ATOM 646 C C . VAL A 1 125 ? 20.112 16.695 6.047 1.00 18.12 125 VAL A C 1
ATOM 647 O O . VAL A 1 125 ? 20.966 16.276 5.264 1.00 16.28 125 VAL A O 1
ATOM 651 N N . VAL A 1 126 ? 19.222 17.625 5.702 1.00 11.85 126 VAL A N 1
ATOM 652 C CA . VAL A 1 126 ? 19.235 18.175 4.339 1.00 15.55 126 VAL A CA 1
ATOM 653 C C . VAL A 1 126 ? 19.836 19.575 4.292 1.00 17.75 126 VAL A C 1
ATOM 654 O O . VAL A 1 126 ? 20.250 20.057 3.226 1.00 17.20 126 VAL A O 1
ATOM 658 N N A ARG A 1 127 ? 19.903 20.222 5.449 0.55 15.31 127 ARG A N 1
ATOM 659 N N B ARG A 1 127 ? 19.891 20.231 5.444 0.45 15.33 127 ARG A N 1
ATOM 660 C CA A ARG A 1 127 ? 20.433 21.580 5.521 0.55 15.80 127 ARG A CA 1
ATOM 661 C CA B ARG A 1 127 ? 20.458 21.574 5.514 0.45 15.82 127 ARG A CA 1
ATOM 662 C C A ARG A 1 127 ? 21.044 21.875 6.887 0.55 16.05 127 ARG A C 1
ATOM 663 C C B ARG A 1 127 ? 21.051 21.867 6.883 0.45 16.06 127 ARG A C 1
ATOM 664 O O A ARG A 1 127 ? 20.431 21.605 7.925 0.55 16.17 127 ARG A O 1
ATOM 665 O O B ARG A 1 127 ? 20.430 21.596 7.915 0.45 16.18 127 ARG A O 1
ATOM 680 N N . ALA A 1 128 ? 22.260 22.420 6.881 1.00 17.24 128 ALA A N 1
ATOM 681 C CA . ALA A 1 128 ? 22.943 22.791 8.118 1.00 15.72 128 ALA A CA 1
ATOM 682 C C . ALA A 1 128 ? 23.184 24.284 8.078 1.00 23.43 128 ALA A C 1
ATOM 683 O O . ALA A 1 128 ? 23.683 24.800 7.082 1.00 19.02 128 ALA A O 1
ATOM 685 N N . GLU A 1 129 ? 22.843 24.972 9.163 1.00 22.27 129 GLU A N 1
ATOM 686 C CA . GLU A 1 129 ? 22.928 26.427 9.211 1.00 25.15 129 GLU A CA 1
ATOM 687 C C . GLU A 1 129 ? 23.695 26.852 10.447 1.00 33.05 129 GLU A C 1
ATOM 688 O O . GLU A 1 129 ? 23.489 26.297 11.526 1.00 20.46 129 GLU A O 1
ATOM 694 N N . ARG A 1 130 ? 24.555 27.852 10.301 1.00 22.95 130 ARG A N 1
ATOM 695 C CA . ARG A 1 130 ? 25.213 28.437 11.459 1.00 29.98 130 ARG A CA 1
ATOM 696 C C . ARG A 1 130 ? 24.218 29.400 12.080 1.00 40.87 130 ARG A C 1
ATOM 697 O O . ARG A 1 130 ? 23.515 30.115 11.368 1.00 37.02 130 ARG A O 1
ATOM 705 N N . SER A 1 131 ? 24.132 29.403 13.403 1.00 33.32 131 SER A N 1
ATOM 706 C CA . SER A 1 131 ? 23.242 30.327 14.094 1.00 36.49 131 SER A CA 1
ATOM 707 C C . SER A 1 131 ? 24.043 31.126 15.110 1.00 35.04 131 SER A C 1
ATOM 708 O O . SER A 1 131 ? 25.246 30.902 15.277 1.00 40.72 131 SER A O 1
ATOM 711 N N . ASP A 1 132 ? 23.390 32.079 15.765 1.00 46.36 132 ASP A N 1
ATOM 712 C CA . ASP A 1 132 ? 24.012 32.760 16.889 1.00 53.29 132 ASP A CA 1
ATOM 713 C C . ASP A 1 132 ? 24.358 31.698 17.929 1.00 48.74 132 ASP A C 1
ATOM 714 O O . ASP A 1 132 ? 25.514 31.572 18.341 1.00 52.70 132 ASP A O 1
ATOM 719 N N . ALA A 1 133 ? 23.356 30.913 18.318 1.00 40.61 133 ALA A N 1
ATOM 720 C CA . ALA A 1 133 ? 23.573 29.753 19.179 1.00 52.96 133 ALA A CA 1
ATOM 721 C C . ALA A 1 133 ? 23.974 28.521 18.366 1.00 54.35 133 ALA A C 1
ATOM 722 O O . ALA A 1 133 ? 23.167 27.607 18.176 1.00 54.19 133 ALA A O 1
ATOM 724 N N . GLY A 1 134 ? 25.212 28.508 17.871 1.00 34.61 134 GLY A N 1
ATOM 725 C CA . GLY A 1 134 ? 25.778 27.322 17.254 1.00 21.30 134 GLY A CA 1
ATOM 726 C C . GLY A 1 134 ? 25.234 26.974 15.875 1.00 28.37 134 GLY A C 1
ATOM 727 O O . GLY A 1 134 ? 25.384 27.754 14.933 1.00 29.85 134 GLY A O 1
ATOM 728 N N . TYR A 1 135 ? 24.614 25.795 15.768 1.00 18.14 135 TYR A N 1
ATOM 729 C CA . TYR A 1 135 ? 24.175 25.236 14.493 1.00 19.58 135 TYR A CA 1
ATOM 730 C C . TYR A 1 135 ? 22.756 24.703 14.572 1.00 14.63 135 TYR A C 1
ATOM 731 O O . TYR A 1 135 ? 22.350 24.136 15.575 1.00 20.65 135 TYR A O 1
ATOM 740 N N . THR A 1 136 ? 22.009 24.878 13.492 1.00 15.32 136 THR A N 1
ATOM 741 C CA . THR A 1 136 ? 20.680 24.293 13.380 1.00 13.97 136 THR A CA 1
ATOM 742 C C . THR A 1 136 ? 20.677 23.332 12.205 1.00 15.74 136 THR A C 1
ATOM 743 O O . THR A 1 136 ? 21.139 23.686 11.123 1.00 17.40 136 THR A O 1
ATOM 747 N N . LEU A 1 137 ? 20.168 22.120 12.422 1.00 16.62 137 LEU A N 1
ATOM 748 C CA . LEU A 1 137 ? 20.081 21.125 11.353 1.00 11.61 137 LEU A CA 1
ATOM 749 C C . LEU A 1 137 ? 18.625 20.888 10.986 1.00 15.04 137 LEU A C 1
ATOM 750 O O . LEU A 1 137 ? 17.776 20.660 11.859 1.00 17.17 137 LEU A O 1
ATOM 755 N N . ILE A 1 138 ? 18.334 20.967 9.691 1.00 21.20 138 ILE A N 1
ATOM 756 C CA . ILE A 1 138 ? 17.001 20.676 9.190 1.00 18.09 138 ILE A CA 1
ATOM 757 C C . ILE A 1 138 ? 17.039 19.340 8.476 1.00 11.91 138 ILE A C 1
ATOM 758 O O . ILE A 1 138 ? 17.908 19.112 7.629 1.00 14.31 138 ILE A O 1
ATOM 763 N N . CYS A 1 139 ? 16.105 18.461 8.824 1.00 12.89 139 CYS A N 1
ATOM 764 C CA . CYS A 1 139 ? 16.101 17.092 8.316 1.00 18.57 139 CYS A CA 1
ATOM 765 C C . CYS A 1 139 ? 14.977 16.852 7.318 1.00 23.27 139 CYS A C 1
ATOM 766 O O . CYS A 1 139 ? 13.996 17.588 7.301 1.00 18.56 139 CYS A O 1
ATOM 769 N N . ALA A 1 140 ? 15.119 15.807 6.508 1.00 18.13 140 ALA A N 1
ATOM 770 C CA . ALA A 1 140 ? 14.117 15.458 5.495 1.00 19.42 140 ALA A CA 1
ATOM 771 C C . ALA A 1 140 ? 12.725 15.252 6.088 1.00 25.44 140 ALA A C 1
ATOM 772 O O . ALA A 1 140 ? 11.722 15.464 5.416 1.00 23.85 140 ALA A O 1
ATOM 774 N N . SER A 1 141 ? 12.666 14.831 7.346 1.00 22.36 141 SER A N 1
ATOM 775 C CA . SER A 1 141 ? 11.392 14.627 8.035 1.00 20.11 141 SER A CA 1
ATOM 776 C C . SER A 1 141 ? 10.699 15.949 8.359 1.00 24.29 141 SER A C 1
ATOM 777 O O . SER A 1 141 ? 9.509 15.967 8.681 1.00 23.91 141 SER A O 1
ATOM 780 N N . GLY A 1 142 ? 11.454 17.044 8.300 1.00 23.10 142 GLY A N 1
ATOM 781 C CA . GLY A 1 142 ? 10.961 18.355 8.704 1.00 23.26 142 GLY A CA 1
ATOM 782 C C . GLY A 1 142 ? 11.359 18.701 10.133 1.00 21.19 142 GLY A C 1
ATOM 783 O O . GLY A 1 142 ? 11.162 19.830 10.591 1.00 19.46 142 GLY A O 1
ATOM 784 N N . GLN A 1 143 ? 11.908 17.726 10.852 1.00 16.69 143 GLN A N 1
ATOM 785 C CA . GLN A 1 143 ? 12.374 17.968 12.225 1.00 22.20 143 GLN A CA 1
ATOM 786 C C . GLN A 1 143 ? 13.620 18.843 12.202 1.00 19.06 143 GLN A C 1
ATOM 787 O O . GLN A 1 143 ? 14.442 18.719 11.295 1.00 18.09 143 GLN A O 1
ATOM 793 N N . HIS A 1 144 ? 13.757 19.731 13.189 1.00 14.36 144 HIS A N 1
ATOM 794 C CA . HIS A 1 144 ? 14.952 20.567 13.318 1.00 16.52 144 HIS A CA 1
ATOM 795 C C . HIS A 1 144 ? 15.690 20.194 14.595 1.00 18.66 144 HIS A C 1
ATOM 796 O O . HIS A 1 144 ? 15.058 19.842 15.593 1.00 17.47 144 HIS A O 1
ATOM 803 N N . TYR A 1 145 ? 17.016 20.306 14.584 1.00 15.83 145 TYR A N 1
ATOM 804 C CA . TYR A 1 145 ? 17.806 20.032 15.792 1.00 13.4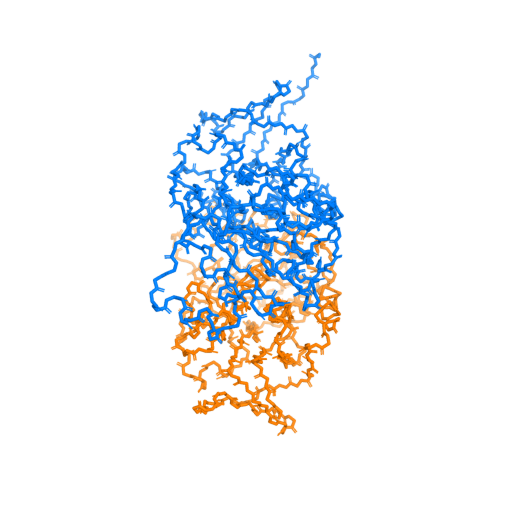7 145 TYR A CA 1
ATOM 805 C C . TYR A 1 145 ? 18.873 21.084 15.994 1.00 15.97 145 TYR A C 1
ATOM 806 O O . TYR A 1 145 ? 19.382 21.656 15.041 1.00 15.04 145 TYR A O 1
ATOM 815 N N . ARG A 1 146 ? 19.212 21.339 17.253 1.00 13.55 146 ARG A N 1
ATOM 816 C CA . ARG A 1 146 ? 20.096 22.442 17.605 1.00 15.99 146 ARG A CA 1
ATOM 817 C C . ARG A 1 146 ? 21.344 21.923 18.313 1.00 13.78 146 ARG A C 1
ATOM 818 O O . ARG A 1 146 ? 21.236 21.102 19.230 1.00 15.38 146 ARG A O 1
ATOM 826 N N . ALA A 1 147 ? 22.518 22.404 17.913 1.00 17.00 147 ALA A N 1
ATOM 827 C CA . ALA A 1 147 ? 23.762 21.962 18.552 1.00 19.95 147 ALA A CA 1
ATOM 828 C C . ALA A 1 147 ? 24.771 23.077 18.734 1.00 18.75 147 ALA A C 1
ATOM 829 O O . ALA A 1 147 ? 24.765 24.069 17.994 1.00 16.39 147 ALA A O 1
ATOM 831 N N A CYS A 1 148 ? 25.652 22.918 19.718 0.28 14.45 148 CYS A N 1
ATOM 832 N N B CYS A 1 148 ? 25.646 22.913 19.721 0.72 14.37 148 CYS A N 1
ATOM 833 C CA A CYS A 1 148 ? 26.761 23.852 19.885 0.28 13.83 148 CYS A CA 1
ATOM 834 C CA B CYS A 1 148 ? 26.749 23.847 19.891 0.72 13.72 148 CYS A CA 1
ATOM 835 C C A CYS A 1 148 ? 27.839 23.556 18.849 0.28 15.71 148 CYS A C 1
ATOM 836 C C B CYS A 1 148 ? 27.846 23.554 18.872 0.72 15.68 148 CYS A C 1
ATOM 837 O O A CYS A 1 148 ? 28.406 24.469 18.251 0.28 15.92 148 CYS A O 1
ATOM 838 O O B CYS A 1 148 ? 28.427 24.469 18.296 0.72 15.88 148 CYS A O 1
ATOM 843 N N . GLN A 1 149 ? 28.120 22.274 18.642 1.00 15.43 149 GLN A N 1
ATOM 844 C CA . GLN A 1 149 ? 29.130 21.865 17.659 1.00 15.33 149 GLN A CA 1
ATOM 845 C C . GLN A 1 149 ? 28.670 20.689 16.812 1.00 12.43 149 GLN A C 1
ATOM 846 O O . GLN A 1 149 ? 27.731 19.985 17.172 1.00 12.84 149 GLN A O 1
ATOM 852 N N . LEU A 1 150 ? 29.352 20.468 15.689 1.00 9.09 150 LEU A N 1
ATOM 853 C CA . LEU A 1 150 ? 28.980 19.397 14.770 1.00 9.33 150 LEU A CA 1
ATOM 854 C C . LEU A 1 150 ? 30.156 18.465 14.495 1.00 10.54 150 LEU A C 1
ATOM 855 O O . LEU A 1 150 ? 31.303 18.912 14.395 1.00 13.06 150 LEU A O 1
ATOM 860 N N . VAL A 1 151 ? 29.875 17.172 14.353 1.00 10.51 151 VAL A N 1
ATOM 861 C CA . VAL A 1 151 ? 30.850 16.254 13.777 1.00 8.94 151 VAL A CA 1
ATOM 862 C C . VAL A 1 151 ? 30.243 15.690 12.503 1.00 10.77 151 VAL A C 1
ATOM 863 O O . VAL A 1 151 ? 29.154 15.100 12.534 1.00 10.26 151 VAL A O 1
ATOM 867 N N . LEU A 1 152 ? 30.916 15.898 11.374 1.00 9.28 152 LEU A N 1
ATOM 868 C CA . LEU A 1 152 ? 30.464 15.316 10.108 1.00 8.25 152 LEU A CA 1
ATOM 869 C C . LEU A 1 152 ? 31.045 13.920 9.925 1.00 10.44 152 LEU A C 1
ATOM 870 O O . LEU A 1 152 ? 32.260 13.742 9.987 1.00 12.14 152 LEU A O 1
ATOM 875 N N . ALA A 1 153 ? 30.185 12.931 9.689 1.00 11.56 153 ALA A N 1
ATOM 876 C CA . ALA A 1 153 ? 30.631 11.536 9.579 1.00 12.29 153 ALA A CA 1
ATOM 877 C C . ALA A 1 153 ? 29.750 10.816 8.574 1.00 12.23 153 ALA A C 1
ATOM 878 O O . ALA A 1 153 ? 29.377 9.655 8.766 1.00 13.59 153 ALA A O 1
ATOM 880 N N . PHE A 1 154 ? 29.426 11.511 7.490 1.00 11.95 154 PHE A N 1
ATOM 881 C CA . PHE A 1 154 ? 28.360 11.051 6.615 1.00 11.87 154 PHE A CA 1
ATOM 882 C C . PHE A 1 154 ? 28.815 10.195 5.435 1.00 11.07 154 PHE A C 1
ATOM 883 O O . PHE A 1 154 ? 27.996 9.780 4.625 1.00 14.09 154 PHE A O 1
ATOM 891 N N . GLY A 1 155 ? 30.110 9.914 5.361 1.00 10.77 155 GLY A N 1
ATOM 892 C CA . GLY A 1 155 ? 30.626 8.911 4.434 1.00 11.91 155 GLY A CA 1
ATOM 893 C C . GLY A 1 155 ? 30.654 9.342 2.986 1.00 14.28 155 GLY A C 1
ATOM 894 O O . GLY A 1 155 ? 30.230 10.449 2.657 1.00 10.94 155 GLY A O 1
ATOM 895 N N . VAL A 1 156 ? 31.167 8.468 2.124 1.00 13.44 156 VAL A N 1
ATOM 896 C CA . VAL A 1 156 ? 31.186 8.720 0.684 1.00 10.86 156 VAL A CA 1
ATOM 897 C C . VAL A 1 156 ? 30.310 7.726 -0.060 1.00 11.88 156 VAL A C 1
ATOM 898 O O . VAL A 1 156 ? 29.920 6.681 0.475 1.00 14.29 156 VAL A O 1
ATOM 902 N N . VAL A 1 157 ? 30.002 8.062 -1.308 1.00 13.93 157 VAL A N 1
ATOM 903 C CA . VAL A 1 157 ? 29.193 7.199 -2.148 1.00 12.72 157 VAL A CA 1
ATOM 904 C C . VAL A 1 157 ? 30.026 6.768 -3.347 1.00 15.70 157 VAL A C 1
ATOM 905 O O . VAL A 1 157 ? 30.596 7.611 -4.049 1.00 14.97 157 VAL A O 1
ATOM 909 N N . ASP A 1 158 ? 30.106 5.460 -3.568 1.00 14.40 158 ASP A N 1
ATOM 910 C CA . ASP A 1 158 ? 30.878 4.929 -4.680 1.00 18.43 158 ASP A CA 1
ATOM 911 C C . ASP A 1 158 ? 30.196 5.213 -6.015 1.00 17.25 158 ASP A C 1
ATOM 912 O O . ASP A 1 158 ? 29.027 4.874 -6.215 1.00 18.55 158 ASP A O 1
ATOM 917 N N . GLU A 1 159 ? 30.942 5.838 -6.917 1.00 15.66 159 GLU A N 1
ATOM 918 C CA . GLU A 1 159 ? 30.457 6.134 -8.258 1.00 18.46 159 GLU A CA 1
ATOM 919 C C . GLU A 1 159 ? 31.059 5.121 -9.216 1.00 20.65 159 GLU A C 1
ATOM 920 O O . GLU A 1 159 ? 32.208 5.253 -9.636 1.00 18.63 159 GLU A O 1
ATOM 926 N N . LEU A 1 160 ? 30.284 4.098 -9.549 1.00 20.59 160 LEU A N 1
ATOM 927 C CA . LEU A 1 160 ? 30.840 2.955 -10.261 1.00 23.38 160 LEU A CA 1
ATOM 928 C C . LEU A 1 160 ? 30.891 3.231 -11.744 1.00 33.17 160 LEU A C 1
ATOM 929 O O . LEU A 1 160 ? 30.054 3.968 -12.263 1.00 28.14 160 LEU A O 1
ATOM 934 N N . PRO A 1 161 ? 31.893 2.660 -12.429 1.00 35.25 161 PRO A N 1
ATOM 935 C CA . PRO A 1 161 ? 31.948 2.797 -13.885 1.00 31.50 161 PRO A CA 1
ATOM 936 C C . PRO A 1 161 ? 30.648 2.334 -14.536 1.00 26.31 161 PRO A C 1
ATOM 937 O O . PRO A 1 161 ? 29.940 1.468 -14.006 1.00 28.24 161 PRO A O 1
ATOM 941 N N . GLU A 1 162 ? 30.332 2.943 -15.671 1.00 39.43 162 GLU A N 1
ATOM 942 C CA . GLU A 1 162 ? 29.134 2.606 -16.422 1.00 35.77 162 GLU A CA 1
ATOM 943 C C . GLU A 1 162 ? 29.402 1.326 -17.201 1.00 44.06 162 GLU A C 1
ATOM 944 O O . GLU A 1 162 ? 29.779 1.357 -18.372 1.00 43.24 162 GLU A O 1
ATOM 950 N N . LEU A 1 163 ? 29.231 0.198 -16.529 1.00 34.31 163 LEU A N 1
ATOM 951 C CA . LEU A 1 163 ? 29.508 -1.096 -17.127 1.00 32.60 163 LEU A CA 1
ATOM 952 C C . LEU A 1 163 ? 28.388 -2.042 -16.746 1.00 28.89 163 LEU A C 1
ATOM 953 O O . LEU A 1 163 ? 28.152 -2.309 -15.569 1.00 30.09 163 LEU A O 1
ATOM 958 N N . GLU A 1 164 ? 27.682 -2.527 -17.757 1.00 24.20 164 GLU A N 1
ATOM 959 C CA . GLU A 1 164 ? 26.545 -3.414 -17.559 1.00 26.62 164 GLU A CA 1
ATOM 960 C C . GLU A 1 164 ? 26.929 -4.619 -16.692 1.00 28.47 164 GLU A C 1
ATOM 961 O O . GLU A 1 164 ? 27.908 -5.308 -16.978 1.00 30.15 164 GLU A O 1
ATOM 967 N N . GLY A 1 165 ? 26.171 -4.849 -15.621 1.00 29.14 165 GLY A N 1
ATOM 968 C CA . GLY A 1 165 ? 26.406 -5.981 -14.738 1.00 27.85 165 GLY A CA 1
ATOM 969 C C . GLY A 1 165 ? 27.224 -5.649 -13.498 1.00 21.56 165 GLY A C 1
ATOM 970 O O . GLY A 1 165 ? 27.193 -6.388 -12.513 1.00 22.07 165 GLY A O 1
ATOM 971 N N . LEU A 1 166 ? 27.951 -4.536 -13.533 1.00 22.25 166 LEU A N 1
ATOM 972 C CA . LEU A 1 166 ? 28.861 -4.193 -12.436 1.00 23.69 166 LEU A CA 1
ATOM 973 C C . LEU A 1 166 ? 28.125 -3.855 -11.135 1.00 30.61 166 LEU A C 1
ATOM 974 O O . LEU A 1 166 ? 28.388 -4.460 -10.088 1.00 25.59 166 LEU A O 1
ATOM 979 N N . GLU A 1 167 ? 27.208 -2.893 -11.194 1.00 25.67 167 GLU A N 1
ATOM 980 C CA . GLU A 1 167 ? 26.544 -2.418 -9.978 1.00 29.64 167 GLU A CA 1
ATOM 981 C C . GLU A 1 167 ? 25.810 -3.535 -9.256 1.00 26.84 167 GLU A C 1
ATOM 982 O O . GLU A 1 167 ? 25.805 -3.604 -8.024 1.00 24.22 167 GLU A O 1
ATOM 988 N N . GLU A 1 168 ? 25.202 -4.429 -10.025 1.00 22.31 168 GLU A N 1
ATOM 989 C CA . GLU A 1 168 ? 24.446 -5.534 -9.445 1.00 21.71 168 GLU A CA 1
ATOM 990 C C . GLU A 1 168 ? 25.340 -6.501 -8.648 1.00 21.50 168 GLU A C 1
ATOM 991 O O . GLU A 1 168 ? 24.864 -7.223 -7.774 1.00 25.75 168 GLU A O 1
ATOM 997 N N . ARG A 1 169 ? 26.637 -6.496 -8.939 1.00 23.19 169 ARG A N 1
ATOM 998 C CA . ARG A 1 169 ? 27.570 -7.412 -8.275 1.00 18.22 169 ARG A CA 1
ATOM 999 C C . ARG A 1 169 ? 28.476 -6.696 -7.264 1.00 21.43 169 ARG A C 1
ATOM 1000 O O . ARG A 1 169 ? 29.402 -7.296 -6.707 1.00 18.43 169 ARG A O 1
ATOM 1008 N N . TRP A 1 170 ? 28.189 -5.420 -7.016 1.00 20.68 170 TRP A N 1
ATOM 1009 C CA . TRP A 1 170 ? 28.970 -4.613 -6.076 1.00 19.66 170 TRP A CA 1
ATOM 1010 C C . TRP A 1 170 ? 28.895 -5.200 -4.678 1.00 15.50 170 TRP A C 1
ATOM 1011 O O . TRP A 1 170 ? 27.804 -5.449 -4.153 1.00 19.66 170 TRP A O 1
ATOM 1022 N N . GLY A 1 171 ? 30.058 -5.450 -4.084 1.00 20.58 171 GLY A N 1
ATOM 1023 C CA . GLY A 1 171 ? 30.125 -6.036 -2.754 1.00 17.18 171 GLY A CA 1
ATOM 1024 C C . GLY A 1 171 ? 29.934 -7.545 -2.717 1.00 21.24 171 GLY A C 1
ATOM 1025 O O . GLY A 1 171 ? 30.044 -8.160 -1.654 1.00 19.15 171 GLY A O 1
ATOM 1026 N N . GLU A 1 172 ? 29.661 -8.151 -3.872 1.00 18.02 172 GLU A N 1
ATOM 1027 C CA . GLU A 1 172 ? 29.485 -9.607 -3.942 1.00 20.61 172 GLU A CA 1
ATOM 1028 C C . GLU A 1 172 ? 30.659 -10.261 -4.678 1.00 23.63 172 GLU A C 1
ATOM 1029 O O . GLU A 1 172 ? 31.322 -11.146 -4.142 1.00 21.45 172 GLU A O 1
ATOM 1035 N N . SER A 1 173 ? 30.910 -9.830 -5.910 1.00 18.65 173 SER A N 1
ATOM 1036 C CA . SER A 1 173 ? 32.089 -10.288 -6.638 1.00 20.29 173 SER A CA 1
ATOM 1037 C C . SER A 1 173 ? 32.932 -9.120 -7.160 1.00 20.56 173 SER A C 1
ATOM 1038 O O . SER A 1 173 ? 34.009 -9.320 -7.739 1.00 18.82 173 SER A O 1
ATOM 1041 N N . VAL A 1 174 ? 32.439 -7.897 -6.979 1.00 20.82 174 VAL A N 1
ATOM 1042 C CA . VAL A 1 174 ? 33.158 -6.707 -7.445 1.00 15.56 174 VAL A CA 1
ATOM 1043 C C . VAL A 1 174 ? 33.490 -5.811 -6.251 1.00 20.57 174 VAL A C 1
ATOM 1044 O O . VAL A 1 174 ? 32.600 -5.463 -5.477 1.00 16.27 174 VAL A O 1
ATOM 1048 N N . PHE A 1 175 ? 34.759 -5.441 -6.102 1.00 20.44 175 PHE A N 1
ATOM 1049 C CA . PHE A 1 175 ? 35.195 -4.714 -4.904 1.00 21.41 175 PHE A CA 1
ATOM 1050 C C . PHE A 1 175 ? 36.097 -3.529 -5.211 1.00 21.16 175 PHE A C 1
ATOM 1051 O O . PHE A 1 175 ? 36.475 -3.303 -6.353 1.00 17.80 175 PHE A O 1
ATOM 1059 N N . HIS A 1 176 ? 36.458 -2.786 -4.168 1.00 18.79 176 HIS A N 1
ATOM 1060 C CA . HIS A 1 176 ? 37.285 -1.594 -4.322 1.00 18.16 176 HIS A CA 1
ATOM 1061 C C . HIS A 1 176 ? 38.659 -1.781 -3.673 1.00 23.27 176 HIS A C 1
ATOM 1062 O O . HIS A 1 176 ? 39.678 -1.378 -4.234 1.00 22.43 176 HIS A O 1
ATOM 1069 N N . CYS A 1 177 ? 38.682 -2.391 -2.490 1.00 25.86 177 CYS A N 1
ATOM 1070 C CA . CYS A 1 177 ? 39.920 -2.478 -1.695 1.00 26.88 177 CYS A CA 1
ATOM 1071 C C . CYS A 1 177 ? 40.373 -3.926 -1.445 1.00 18.28 177 CYS A C 1
ATOM 1072 O O . CYS A 1 177 ? 39.638 -4.728 -0.879 1.00 20.19 177 CYS A O 1
ATOM 1075 N N . PRO A 1 178 ? 41.587 -4.273 -1.905 1.00 24.05 178 PRO A N 1
ATOM 1076 C CA . PRO A 1 178 ? 42.064 -5.663 -1.837 1.00 21.46 178 PRO A CA 1
ATOM 1077 C C . PRO A 1 178 ? 42.456 -6.112 -0.439 1.00 22.20 178 PRO A C 1
ATOM 1078 O O . PRO A 1 178 ? 42.462 -7.315 -0.188 1.00 26.41 178 PRO A O 1
ATOM 1082 N N . TYR A 1 179 ? 42.785 -5.189 0.461 1.00 18.99 179 TYR A N 1
ATOM 1083 C CA . TYR A 1 179 ? 43.025 -5.597 1.837 1.00 20.04 179 TYR A CA 1
ATOM 1084 C C . TYR A 1 179 ? 41.719 -6.024 2.477 1.00 25.58 179 TYR A C 1
ATOM 1085 O O . TYR A 1 179 ? 41.702 -6.887 3.353 1.00 28.56 179 TYR A O 1
ATOM 1094 N N . CYS A 1 180 ? 40.621 -5.431 2.017 1.00 20.72 180 CYS A N 1
ATOM 1095 C CA . CYS A 1 180 ? 39.311 -5.755 2.565 1.00 17.80 180 CYS A CA 1
ATOM 1096 C C . CYS A 1 180 ? 38.791 -7.100 2.075 1.00 19.29 180 CYS A C 1
ATOM 1097 O O . CYS A 1 180 ? 38.121 -7.810 2.827 1.00 19.67 180 CYS A O 1
ATOM 1100 N N . HIS A 1 181 ? 39.077 -7.445 0.817 1.00 19.85 181 HIS A N 1
ATOM 1101 C CA . HIS A 1 181 ? 38.446 -8.625 0.219 1.00 23.28 181 HIS A CA 1
ATOM 1102 C C . HIS A 1 181 ? 39.347 -9.539 -0.631 1.00 18.89 181 HIS A C 1
ATOM 1103 O O . HIS A 1 181 ? 38.872 -10.522 -1.177 1.00 22.94 181 HIS A O 1
ATOM 1110 N N . GLY A 1 182 ? 40.641 -9.251 -0.690 1.00 17.19 182 GLY A N 1
ATOM 1111 C CA . GLY A 1 182 ? 41.559 -10.058 -1.479 1.00 20.13 182 GLY A CA 1
ATOM 1112 C C . GLY A 1 182 ? 41.827 -11.448 -0.916 1.00 22.09 182 GLY A C 1
ATOM 1113 O O . GLY A 1 182 ? 41.979 -12.416 -1.673 1.00 15.89 182 GLY A O 1
ATOM 1114 N N . TYR A 1 183 ? 41.901 -11.554 0.410 1.00 14.86 183 TYR A N 1
ATOM 1115 C CA . TYR A 1 183 ? 42.254 -12.823 1.042 1.00 16.96 183 TYR A CA 1
ATOM 1116 C C . TYR A 1 183 ? 41.242 -13.911 0.707 1.00 15.29 183 TYR A C 1
ATOM 1117 O O . TYR A 1 183 ? 41.609 -15.061 0.446 1.00 19.80 183 TYR A O 1
ATOM 1126 N N . GLU A 1 184 ? 39.964 -13.548 0.716 1.00 15.51 184 GLU A N 1
ATOM 1127 C CA . GLU A 1 184 ? 38.900 -14.532 0.550 1.00 16.23 184 GLU A CA 1
ATOM 1128 C C . GLU A 1 184 ? 38.802 -15.027 -0.895 1.00 17.37 184 GLU A C 1
ATOM 1129 O O . GLU A 1 184 ? 38.043 -15.952 -1.188 1.00 26.35 184 GLU A O 1
ATOM 1135 N N . LEU A 1 185 ? 39.573 -14.422 -1.789 1.00 14.20 185 LEU A N 1
ATOM 1136 C CA . LEU A 1 185 ? 39.632 -14.907 -3.165 1.00 21.96 185 LEU A CA 1
ATOM 1137 C C . LEU A 1 185 ? 40.515 -16.149 -3.282 1.00 28.38 185 LEU A C 1
ATOM 1138 O O . LEU A 1 185 ? 40.564 -16.776 -4.338 1.00 24.02 185 LEU A O 1
ATOM 1143 N N . ASP A 1 186 ? 41.219 -16.488 -2.203 1.00 22.37 186 ASP A N 1
ATOM 1144 C CA . ASP A 1 186 ? 41.917 -17.777 -2.102 1.00 25.54 186 ASP A CA 1
ATOM 1145 C C . ASP A 1 186 ? 42.856 -18.108 -3.272 1.00 21.12 186 ASP A C 1
ATOM 1146 O O . ASP A 1 186 ? 42.901 -19.245 -3.728 1.00 26.32 186 ASP A O 1
ATOM 1151 N N . GLY A 1 187 ? 43.612 -17.117 -3.740 1.00 18.07 187 GLY A N 1
ATOM 1152 C CA . GLY A 1 187 ? 44.583 -17.331 -4.796 1.00 19.26 187 GLY A CA 1
ATOM 1153 C C . GLY A 1 187 ? 43.945 -17.589 -6.151 1.00 24.23 187 GLY A C 1
ATOM 1154 O O . GLY A 1 187 ? 44.589 -18.105 -7.069 1.00 20.27 187 GLY A O 1
ATOM 1155 N N . GLY A 1 188 ? 42.673 -17.227 -6.290 1.00 23.80 188 GLY A N 1
ATOM 1156 C CA . GLY A 1 188 ? 41.982 -17.424 -7.556 1.00 20.50 188 GLY A CA 1
ATOM 1157 C C . GLY A 1 188 ? 42.335 -16.410 -8.632 1.00 21.42 188 GLY A C 1
ATOM 1158 O O . GLY A 1 188 ? 43.353 -15.711 -8.558 1.00 19.70 188 GLY A O 1
ATOM 1159 N N . ARG A 1 189 ? 41.484 -16.325 -9.649 1.00 19.53 189 ARG A N 1
ATOM 1160 C CA . ARG A 1 189 ? 41.737 -15.430 -10.769 1.00 15.58 189 ARG A CA 1
ATOM 1161 C C . ARG A 1 189 ? 41.110 -14.082 -10.460 1.00 16.84 189 ARG A C 1
ATOM 1162 O O . ARG A 1 189 ? 39.931 -14.004 -10.092 1.00 17.07 189 ARG A O 1
ATOM 1170 N N . ILE A 1 190 ? 41.898 -13.021 -10.607 1.00 15.56 190 ILE A N 1
ATOM 1171 C CA . ILE A 1 190 ? 41.432 -11.693 -10.232 1.00 18.72 190 ILE A CA 1
ATOM 1172 C C . ILE A 1 190 ? 41.506 -10.718 -11.390 1.00 14.40 190 ILE A C 1
ATOM 1173 O O . ILE A 1 190 ? 42.524 -10.612 -12.058 1.00 17.46 190 ILE A O 1
ATOM 1178 N N . GLY A 1 191 ? 40.425 -9.983 -11.614 1.00 14.81 191 GLY A N 1
ATOM 1179 C CA . GLY A 1 191 ? 40.416 -9.009 -12.688 1.00 19.51 191 GLY A CA 1
ATOM 1180 C C . GLY A 1 191 ? 40.494 -7.609 -12.126 1.00 22.50 191 GLY A C 1
ATOM 1181 O O . GLY A 1 191 ? 39.768 -7.257 -11.190 1.00 23.21 191 GLY A O 1
ATOM 1182 N N . VAL A 1 192 ? 41.401 -6.816 -12.680 1.00 16.03 192 VAL A N 1
ATOM 1183 C CA . VAL A 1 192 ? 41.512 -5.410 -12.317 1.00 18.39 192 VAL A CA 1
ATOM 1184 C C . VAL A 1 192 ? 40.878 -4.613 -13.449 1.00 21.37 192 VAL A C 1
ATOM 1185 O O . VAL A 1 192 ? 41.402 -4.581 -14.571 1.00 20.80 192 VAL A O 1
ATOM 1189 N N . LEU A 1 193 ? 39.708 -4.037 -13.180 1.00 21.47 193 LEU A N 1
ATOM 1190 C CA . LEU A 1 193 ? 39.003 -3.266 -14.202 1.00 29.62 193 LEU A CA 1
ATOM 1191 C C . LEU A 1 193 ? 39.696 -1.918 -14.345 1.00 27.20 193 LEU A C 1
ATOM 1192 O O . LEU A 1 193 ? 39.662 -1.101 -13.432 1.00 31.06 193 LEU A O 1
ATOM 1197 N N . GLY A 1 194 ? 40.347 -1.700 -15.484 1.00 26.41 194 GLY A N 1
ATOM 1198 C CA . GLY A 1 194 ? 41.128 -0.493 -15.703 1.00 28.49 194 GLY A CA 1
ATOM 1199 C C . GLY A 1 194 ? 40.272 0.756 -15.714 1.00 38.32 194 GLY A C 1
ATOM 1200 O O . GLY A 1 194 ? 39.170 0.755 -16.259 1.00 33.60 194 GLY A O 1
ATOM 1201 N N . SER A 1 195 ? 40.778 1.822 -15.110 1.00 36.55 195 SER A N 1
ATOM 1202 C CA . SER A 1 195 ? 40.029 3.071 -15.029 1.00 45.07 195 SER A CA 1
ATOM 1203 C C . SER A 1 195 ? 40.966 4.266 -15.103 1.00 36.58 195 SER A C 1
ATOM 1204 O O . SER A 1 195 ? 40.636 5.351 -14.626 1.00 56.78 195 SER A O 1
ATOM 1207 N N . GLY A 1 196 ? 42.136 4.060 -15.697 1.00 37.61 196 GLY A N 1
ATOM 1208 C CA . GLY A 1 196 ? 43.136 5.106 -15.793 1.00 41.19 196 GLY A CA 1
ATOM 1209 C C . GLY A 1 196 ? 44.442 4.693 -15.143 1.00 46.80 196 GLY A C 1
ATOM 1210 O O . GLY A 1 196 ? 44.600 3.537 -14.742 1.00 45.44 196 GLY A O 1
ATOM 1211 N N . PRO A 1 197 ? 45.382 5.643 -15.021 1.00 51.20 197 PRO A N 1
ATOM 1212 C CA . PRO A 1 197 ? 46.725 5.418 -14.470 1.00 43.98 197 PRO A CA 1
ATOM 1213 C C . PRO A 1 197 ? 46.733 4.742 -13.092 1.00 46.65 197 PRO A C 1
ATOM 1214 O O . PRO A 1 197 ? 47.586 3.890 -12.849 1.00 44.92 197 PRO A O 1
ATOM 1218 N N . LEU A 1 198 ? 45.809 5.111 -12.208 1.00 35.30 198 LEU A N 1
ATOM 1219 C CA . LEU A 1 198 ? 45.788 4.546 -10.854 1.00 35.64 198 LEU A CA 1
ATOM 1220 C C . LEU A 1 198 ? 45.574 3.029 -10.826 1.00 32.42 198 LEU A C 1
ATOM 1221 O O . LEU A 1 198 ? 46.005 2.349 -9.891 1.00 34.10 198 LEU A O 1
ATOM 1226 N N . SER A 1 199 ? 44.900 2.506 -11.847 1.00 27.62 199 SER A N 1
ATOM 1227 C CA . SER A 1 199 ? 44.643 1.072 -11.933 1.00 28.94 199 SER A CA 1
ATOM 1228 C C . SER A 1 199 ? 45.931 0.283 -12.150 1.00 30.73 199 SER A C 1
ATOM 1229 O O . SER A 1 199 ? 45.994 -0.912 -11.842 1.00 27.59 199 SER A O 1
ATOM 1232 N N . TYR A 1 200 ? 46.957 0.949 -12.677 1.00 26.64 200 TYR A N 1
ATOM 1233 C CA . TYR A 1 200 ? 48.254 0.304 -12.880 1.00 28.21 200 TYR A CA 1
ATOM 1234 C C . TYR A 1 200 ? 48.856 -0.201 -11.575 1.00 24.60 200 TYR A C 1
ATOM 1235 O O . TYR A 1 200 ? 49.346 -1.329 -11.501 1.00 25.63 200 TYR A O 1
ATOM 1244 N N . LEU A 1 201 ? 48.844 0.643 -10.549 1.00 26.24 201 LEU A N 1
ATOM 1245 C CA . LEU A 1 201 ? 49.416 0.250 -9.270 1.00 25.27 201 LEU A CA 1
ATOM 1246 C C . LEU A 1 201 ? 48.594 -0.867 -8.647 1.00 22.83 201 LEU A C 1
ATOM 1247 O O . LEU A 1 201 ? 49.125 -1.744 -7.961 1.00 24.27 201 LEU A O 1
ATOM 1252 N N . SER A 1 202 ? 47.292 -0.835 -8.894 1.00 20.03 202 SER A N 1
ATOM 1253 C CA . SER A 1 202 ? 46.410 -1.861 -8.360 1.00 22.27 202 SER A CA 1
ATOM 1254 C C . SER A 1 202 ? 46.752 -3.194 -9.005 1.00 22.92 202 SER A C 1
ATOM 1255 O O . SER A 1 202 ? 46.817 -4.227 -8.331 1.00 19.87 202 SER A O 1
ATOM 1258 N N . ALA A 1 203 ? 46.978 -3.160 -10.315 1.00 17.38 203 ALA A N 1
ATOM 1259 C CA . ALA A 1 203 ? 47.345 -4.362 -11.054 1.00 19.72 203 ALA A CA 1
ATOM 1260 C C . ALA A 1 203 ? 48.672 -4.942 -10.568 1.00 20.77 203 ALA A C 1
ATOM 1261 O O . ALA A 1 203 ? 48.827 -6.162 -10.482 1.00 20.42 203 ALA A O 1
ATOM 1263 N N . MET A 1 204 ? 49.631 -4.065 -10.283 1.00 18.20 204 MET A N 1
ATOM 1264 C CA . MET A 1 204 ? 50.946 -4.478 -9.788 1.00 22.73 204 MET A CA 1
ATOM 1265 C C . MET A 1 204 ? 50.862 -5.097 -8.393 1.00 26.96 204 MET A C 1
ATOM 1266 O O . MET A 1 204 ? 51.679 -5.947 -8.023 1.00 22.33 204 MET A O 1
ATOM 1271 N N . LEU A 1 205 ? 49.872 -4.669 -7.616 1.00 18.28 205 LEU A N 1
ATOM 1272 C CA . LEU A 1 205 ? 49.737 -5.132 -6.237 1.00 17.14 205 LEU A CA 1
ATOM 1273 C C . LEU A 1 205 ? 48.988 -6.458 -6.171 1.00 23.48 205 LEU A C 1
ATOM 1274 O O . LEU A 1 205 ? 49.272 -7.313 -5.334 1.00 18.12 205 LEU A O 1
ATOM 1279 N N . MET A 1 206 ? 48.029 -6.630 -7.072 1.00 16.80 206 MET A N 1
ATOM 1280 C CA . MET A 1 206 ? 47.083 -7.742 -6.974 1.00 16.75 206 MET A CA 1
ATOM 1281 C C . MET A 1 206 ? 47.654 -9.177 -6.955 1.00 14.20 206 MET A C 1
ATOM 1282 O O . MET A 1 206 ? 47.022 -10.070 -6.392 1.00 17.41 206 MET A O 1
ATOM 1287 N N . PRO A 1 207 ? 48.834 -9.414 -7.575 1.00 17.47 207 PRO A N 1
ATOM 1288 C CA . PRO A 1 207 ? 49.356 -10.789 -7.497 1.00 21.42 207 PRO A CA 1
ATOM 1289 C C . PRO A 1 207 ? 49.674 -11.275 -6.085 1.00 19.34 207 PRO A C 1
ATOM 1290 O O . PRO A 1 207 ? 49.930 -12.472 -5.910 1.00 14.98 207 PRO A O 1
ATOM 1294 N N . GLU A 1 208 ? 49.640 -10.386 -5.093 1.00 16.54 208 GLU A N 1
ATOM 1295 C CA . GLU A 1 208 ? 49.719 -10.824 -3.699 1.00 17.20 208 GLU A CA 1
ATOM 1296 C C . GLU A 1 208 ? 48.563 -11.761 -3.371 1.00 20.75 208 GLU A C 1
ATOM 1297 O O . GLU A 1 208 ? 48.674 -12.635 -2.500 1.00 15.89 208 GLU A O 1
ATOM 1303 N N . TRP A 1 209 ? 47.442 -11.576 -4.066 1.00 14.60 209 TRP A N 1
ATOM 1304 C CA . TRP A 1 209 ? 46.227 -12.309 -3.730 1.00 14.18 209 TRP A CA 1
ATOM 1305 C C . TRP A 1 209 ? 45.779 -13.349 -4.753 1.00 12.80 209 TRP A C 1
ATOM 1306 O O . TRP A 1 209 ? 44.971 -14.220 -4.435 1.00 15.92 209 TRP A O 1
ATOM 1317 N N . GLY A 1 210 ? 46.274 -13.263 -5.977 1.00 19.12 210 GLY A N 1
ATOM 1318 C CA . GLY A 1 210 ? 45.886 -14.267 -6.949 1.00 15.84 210 GLY A CA 1
ATOM 1319 C C . GLY A 1 210 ? 46.372 -13.980 -8.341 1.00 20.19 210 GLY A C 1
ATOM 1320 O O . GLY A 1 210 ? 47.107 -13.019 -8.569 1.00 18.60 210 GLY A O 1
ATOM 1321 N N . GLN A 1 211 ? 45.960 -14.823 -9.280 1.00 16.81 211 GLN A N 1
ATOM 1322 C CA . GLN A 1 211 ? 46.389 -14.667 -10.666 1.00 17.26 211 GLN A CA 1
ATOM 1323 C C . GLN A 1 211 ? 45.650 -13.501 -11.303 1.00 16.13 211 GLN A C 1
ATOM 1324 O O . GLN A 1 211 ? 44.419 -13.522 -11.448 1.00 18.66 211 GLN A O 1
ATOM 1330 N N . THR A 1 212 ? 46.414 -12.488 -11.688 1.00 14.01 212 THR A N 1
ATOM 1331 C CA . THR A 1 212 ? 45.846 -11.185 -12.011 1.00 16.98 212 THR A CA 1
ATOM 1332 C C . THR A 1 212 ? 45.795 -10.899 -13.500 1.00 22.50 212 THR A C 1
ATOM 1333 O O . THR A 1 212 ? 46.776 -11.104 -14.224 1.00 18.96 212 THR A O 1
ATOM 1337 N N . VAL A 1 213 ? 44.636 -10.431 -13.954 1.00 16.57 213 VAL A N 1
ATOM 1338 C CA . VAL A 1 213 ? 44.489 -9.949 -15.329 1.00 16.18 213 VAL A CA 1
ATOM 1339 C C . VAL A 1 213 ? 44.128 -8.473 -15.264 1.00 22.68 213 VAL A C 1
ATOM 1340 O O . VAL A 1 213 ? 43.151 -8.104 -14.596 1.00 21.01 213 VAL A O 1
ATOM 1344 N N . PHE A 1 214 ? 44.931 -7.640 -15.926 1.00 15.96 214 PHE A N 1
ATOM 1345 C CA . PHE A 1 214 ? 44.698 -6.201 -16.027 1.00 17.93 214 PHE A CA 1
ATOM 1346 C C . PHE A 1 214 ? 43.853 -5.929 -17.282 1.00 20.62 214 PHE A C 1
ATOM 1347 O O . PHE A 1 214 ? 44.351 -5.972 -18.405 1.00 22.23 214 PHE A O 1
ATOM 1355 N N . LEU A 1 215 ? 42.561 -5.685 -17.075 1.00 19.60 215 LEU A N 1
ATOM 1356 C CA . LEU A 1 215 ? 41.628 -5.380 -18.154 1.00 18.83 215 LEU A CA 1
ATOM 1357 C C . LEU A 1 215 ? 41.643 -3.870 -18.382 1.00 22.45 215 LEU A C 1
ATOM 1358 O O . LEU A 1 215 ? 40.944 -3.127 -17.690 1.00 24.66 215 LEU A O 1
ATOM 1363 N N . THR A 1 216 ? 42.457 -3.413 -19.329 1.00 25.90 216 THR A N 1
ATOM 1364 C CA . THR A 1 216 ? 42.672 -1.973 -19.507 1.00 32.27 216 THR A CA 1
ATOM 1365 C C . THR A 1 216 ? 41.472 -1.197 -20.071 1.00 33.74 216 THR A C 1
ATOM 1366 O O . THR A 1 216 ? 41.375 0.013 -19.856 1.00 35.77 216 THR A O 1
ATOM 1370 N N . ASP A 1 217 ? 40.573 -1.892 -20.772 1.00 29.46 217 AS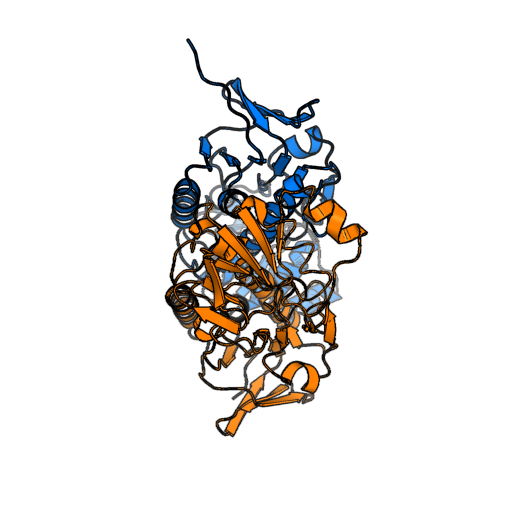P A N 1
ATOM 1371 C CA . ASP A 1 217 ? 39.307 -1.312 -21.248 1.00 39.08 217 ASP A CA 1
ATOM 1372 C C . ASP A 1 217 ? 39.501 0.059 -21.918 1.00 40.84 217 ASP A C 1
ATOM 1373 O O . ASP A 1 217 ? 38.664 0.948 -21.778 1.00 46.67 217 ASP A O 1
ATOM 1378 N N . ALA A 1 218 ? 40.625 0.211 -22.622 1.00 40.36 218 ALA A N 1
ATOM 1379 C CA . ALA A 1 218 ? 41.057 1.477 -23.243 1.00 34.09 218 ALA A CA 1
ATOM 1380 C C . ALA A 1 218 ? 41.176 2.685 -22.307 1.00 46.86 218 ALA A C 1
ATOM 1381 O O . ALA A 1 218 ? 41.164 3.833 -22.760 1.00 45.67 218 ALA A O 1
ATOM 1383 N N . SER A 1 219 ? 41.307 2.432 -21.010 1.00 38.79 219 SER A N 1
ATOM 1384 C CA . SER A 1 219 ? 41.367 3.509 -20.031 1.00 45.87 219 SER A CA 1
ATOM 1385 C C . SER A 1 219 ? 42.806 3.921 -19.781 1.00 46.46 219 SER A C 1
ATOM 1386 O O . SER A 1 219 ? 43.072 4.993 -19.231 1.00 49.39 219 SER A O 1
ATOM 1389 N N . PHE A 1 220 ? 43.729 3.054 -20.186 1.00 37.14 220 PHE A N 1
ATOM 1390 C CA . PHE A 1 220 ? 45.142 3.208 -19.867 1.00 42.06 220 PHE A CA 1
ATOM 1391 C C . PHE A 1 220 ? 45.923 2.351 -20.831 1.00 49.03 220 PHE A C 1
ATOM 1392 O O . PHE A 1 220 ? 45.529 1.220 -21.118 1.00 48.67 220 PHE A O 1
ATOM 1400 N N . GLU A 1 221 ? 47.019 2.885 -21.352 1.00 45.92 221 GLU A N 1
ATOM 1401 C CA . GLU A 1 221 ? 47.923 2.056 -22.129 1.00 48.10 221 GLU A CA 1
ATOM 1402 C C . GLU A 1 221 ? 49.307 2.090 -21.518 1.00 51.27 221 GLU A C 1
ATOM 1403 O O . GLU A 1 221 ? 49.968 3.129 -21.502 1.00 49.06 221 GLU A O 1
ATOM 1409 N N . PRO A 1 222 ? 49.736 0.942 -20.990 1.00 45.74 222 PRO A N 1
ATOM 1410 C CA . PRO A 1 222 ? 51.047 0.783 -20.364 1.00 52.89 222 PRO A CA 1
ATOM 1411 C C . PRO A 1 222 ? 52.146 1.209 -21.320 1.00 47.70 222 PRO A C 1
ATOM 1412 O O . PRO A 1 222 ? 52.100 0.834 -22.490 1.00 46.76 222 PRO A O 1
ATOM 1416 N N . ASP A 1 223 ? 53.109 1.990 -20.842 1.00 54.07 223 ASP A N 1
ATOM 1417 C CA . ASP A 1 223 ? 54.284 2.272 -21.650 1.00 54.22 223 ASP A CA 1
ATOM 1418 C C . ASP A 1 223 ? 55.230 1.084 -21.573 1.00 58.84 223 ASP A C 1
ATOM 1419 O O . ASP A 1 223 ? 54.891 0.049 -20.995 1.00 49.17 223 ASP A O 1
ATOM 1424 N N . GLU A 1 224 ? 56.418 1.253 -22.141 1.00 59.08 224 GLU A N 1
ATOM 1425 C CA . GLU A 1 224 ? 57.455 0.224 -22.157 1.00 62.70 224 GLU A CA 1
ATOM 1426 C C . GLU A 1 224 ? 57.845 -0.308 -20.771 1.00 47.16 224 GLU A C 1
ATOM 1427 O O . GLU A 1 224 ? 57.854 -1.520 -20.542 1.00 45.87 224 GLU A O 1
ATOM 1433 N N . GLU A 1 225 ? 58.183 0.606 -19.866 1.00 58.02 225 GLU A N 1
ATOM 1434 C CA . GLU A 1 225 ? 58.558 0.277 -18.493 1.00 56.32 225 GLU A CA 1
ATOM 1435 C C . GLU A 1 225 ? 57.434 -0.486 -17.798 1.00 54.51 225 GLU A C 1
ATOM 1436 O O . GLU A 1 225 ? 57.662 -1.516 -17.157 1.00 45.18 225 GLU A O 1
ATOM 1442 N N . GLN A 1 226 ? 56.217 0.023 -17.952 1.00 50.12 226 GLN A N 1
ATOM 1443 C CA . GLN A 1 226 ? 55.055 -0.529 -17.273 1.00 50.43 226 GLN A CA 1
ATOM 1444 C C . GLN A 1 226 ? 54.673 -1.899 -17.824 1.00 41.40 226 GLN A C 1
ATOM 1445 O O . GLN A 1 226 ? 54.362 -2.818 -17.066 1.00 37.03 226 GLN A O 1
ATOM 1451 N N . ARG A 1 227 ? 54.702 -2.028 -19.145 1.00 40.86 227 ARG A N 1
ATOM 1452 C CA . ARG A 1 227 ? 54.360 -3.275 -19.814 1.00 38.25 227 ARG A CA 1
ATOM 1453 C C . ARG A 1 227 ? 55.306 -4.381 -19.358 1.00 46.44 227 ARG A C 1
ATOM 1454 O O . ARG A 1 227 ? 54.912 -5.541 -19.196 1.00 39.34 227 ARG A O 1
ATOM 1462 N N . GLU A 1 228 ? 56.557 -4.000 -19.134 1.00 42.84 228 GLU A N 1
ATOM 1463 C CA . GLU A 1 228 ? 57.598 -4.937 -18.739 1.00 49.24 228 GLU A CA 1
ATOM 1464 C C . GLU A 1 228 ? 57.521 -5.286 -17.250 1.00 42.01 228 GLU A C 1
ATOM 1465 O O . GLU A 1 228 ? 57.766 -6.430 -16.859 1.00 47.09 228 GLU A O 1
ATOM 1471 N N . ALA A 1 229 ? 57.165 -4.305 -16.425 1.00 40.67 229 ALA A N 1
ATOM 1472 C CA . ALA A 1 229 ? 56.989 -4.539 -14.997 1.00 33.29 229 ALA A CA 1
ATOM 1473 C C . ALA A 1 229 ? 55.813 -5.486 -14.748 1.00 38.15 229 ALA A C 1
ATOM 1474 O O . ALA A 1 229 ? 55.879 -6.352 -13.876 1.00 34.52 229 ALA A O 1
ATOM 1476 N N . LEU A 1 230 ? 54.743 -5.318 -15.521 1.00 37.73 230 LEU A N 1
ATOM 1477 C CA . LEU A 1 230 ? 53.564 -6.167 -15.387 1.00 37.62 230 LEU A CA 1
ATOM 1478 C C . LEU A 1 230 ? 53.882 -7.613 -15.754 1.00 35.43 230 LEU A C 1
ATOM 1479 O O . LEU A 1 230 ? 53.510 -8.544 -15.032 1.00 33.69 230 LEU A O 1
ATOM 1484 N N . ALA A 1 231 ? 54.576 -7.796 -16.872 1.00 39.53 231 ALA A N 1
ATOM 1485 C CA . ALA A 1 231 ? 54.965 -9.127 -17.322 1.00 41.43 231 ALA A CA 1
ATOM 1486 C C . ALA A 1 231 ? 55.826 -9.798 -16.260 1.00 35.86 231 ALA A C 1
ATOM 1487 O O . ALA A 1 231 ? 55.627 -10.965 -15.923 1.00 40.81 231 ALA A O 1
ATOM 1489 N N . ARG A 1 232 ? 56.774 -9.044 -15.721 1.00 40.45 232 ARG A N 1
ATOM 1490 C CA . ARG A 1 232 ? 57.642 -9.548 -14.669 1.00 38.25 232 ARG A CA 1
ATOM 1491 C C . ARG A 1 232 ? 56.854 -9.884 -13.397 1.00 41.25 232 ARG A C 1
ATOM 1492 O O . ARG A 1 232 ? 57.183 -10.835 -12.687 1.00 42.07 232 ARG A O 1
ATOM 1500 N N . ARG A 1 233 ? 55.807 -9.109 -13.114 1.00 41.29 233 ARG A N 1
ATOM 1501 C CA . ARG A 1 233 ? 54.941 -9.387 -11.966 1.00 34.92 233 ARG A CA 1
ATOM 1502 C C . ARG A 1 233 ? 54.026 -10.581 -12.236 1.00 27.32 233 ARG A C 1
ATOM 1503 O O . ARG A 1 233 ? 53.378 -11.098 -11.321 1.00 30.60 233 ARG A O 1
ATOM 1511 N N . GLY A 1 234 ? 53.952 -11.002 -13.495 1.00 29.11 234 GLY A N 1
ATOM 1512 C CA . GLY A 1 234 ? 53.058 -12.084 -13.870 1.00 29.58 234 GLY A CA 1
ATOM 1513 C C . GLY A 1 234 ? 51.623 -11.655 -14.142 1.00 25.50 234 GLY A C 1
ATOM 1514 O O . GLY A 1 234 ? 50.704 -12.475 -14.107 1.00 25.83 234 GLY A O 1
ATOM 1515 N N . VAL A 1 235 ? 51.427 -10.372 -14.422 1.00 27.08 235 VAL A N 1
ATOM 1516 C CA . VAL A 1 235 ? 50.094 -9.855 -14.732 1.00 26.41 235 VAL A CA 1
ATOM 1517 C C . VAL A 1 235 ? 49.809 -9.904 -16.233 1.00 24.45 235 VAL A C 1
ATOM 1518 O O . VAL A 1 235 ? 50.559 -9.323 -17.015 1.00 27.45 235 VAL A O 1
ATOM 1522 N N . GLU A 1 236 ? 48.730 -10.588 -16.631 1.00 24.61 236 GLU A N 1
ATOM 1523 C CA . GLU A 1 236 ? 48.287 -10.606 -18.031 1.00 23.36 236 GLU A CA 1
ATOM 1524 C C . GLU A 1 236 ? 47.523 -9.334 -18.381 1.00 29.25 236 GLU A C 1
ATOM 1525 O O . GLU A 1 236 ? 46.676 -8.892 -17.611 1.00 23.31 236 GLU A O 1
ATOM 1531 N N . ILE A 1 237 ? 47.799 -8.755 -19.547 1.00 24.57 237 ILE A N 1
ATOM 1532 C CA . ILE A 1 237 ? 47.039 -7.589 -19.997 1.00 20.04 237 ILE A CA 1
ATOM 1533 C C . ILE A 1 237 ? 46.037 -7.964 -21.082 1.00 27.19 237 ILE A C 1
ATOM 1534 O O . ILE A 1 237 ? 46.404 -8.569 -22.087 1.00 28.15 237 ILE A O 1
ATOM 1539 N N . VAL A 1 238 ? 44.773 -7.610 -20.867 1.00 24.00 238 VAL A N 1
ATOM 1540 C CA . VAL A 1 238 ? 43.717 -7.809 -21.858 1.00 24.27 238 VAL A CA 1
ATOM 1541 C C . VAL A 1 238 ? 43.185 -6.436 -22.256 1.00 32.80 238 VAL A C 1
ATOM 1542 O O . VAL A 1 238 ? 42.669 -5.705 -21.409 1.00 25.57 238 VAL A O 1
ATOM 1546 N N . ARG A 1 239 ? 43.304 -6.090 -23.538 1.00 27.66 239 ARG A N 1
ATOM 1547 C CA . ARG A 1 239 ? 43.035 -4.718 -23.981 1.00 26.59 239 ARG A CA 1
ATOM 1548 C C . ARG A 1 239 ? 41.640 -4.471 -24.552 1.00 29.32 239 ARG A C 1
ATOM 1549 O O . ARG A 1 239 ? 41.176 -3.332 -24.559 1.00 30.28 239 ARG A O 1
ATOM 1557 N N . ASP A 1 240 ? 40.973 -5.528 -25.017 1.00 25.54 240 ASP A N 1
ATOM 1558 C CA . ASP A 1 240 ? 39.657 -5.394 -25.646 1.00 27.84 240 ASP A CA 1
ATOM 1559 C C . ASP A 1 240 ? 38.647 -4.782 -24.689 1.00 38.15 240 ASP A C 1
ATOM 1560 O O . ASP A 1 240 ? 38.737 -4.974 -23.472 1.00 34.08 240 ASP A O 1
ATOM 1565 N N . ARG A 1 241 ? 37.691 -4.040 -25.240 1.00 29.30 241 ARG A N 1
ATOM 1566 C CA . ARG A 1 241 ? 36.656 -3.401 -24.436 1.00 29.62 241 ARG A CA 1
ATOM 1567 C C . ARG A 1 241 ? 35.784 -4.432 -23.756 1.00 33.50 241 ARG A C 1
ATOM 1568 O O . ARG A 1 241 ? 35.484 -5.480 -24.328 1.00 30.64 241 ARG A O 1
ATOM 1576 N N . ILE A 1 242 ? 35.356 -4.122 -22.538 1.00 27.35 242 ILE A N 1
ATOM 1577 C CA . ILE A 1 242 ? 34.435 -4.986 -21.819 1.00 29.82 242 ILE A CA 1
ATOM 1578 C C . ILE A 1 242 ? 33.010 -4.641 -22.221 1.00 30.41 242 ILE A C 1
ATOM 1579 O O . ILE A 1 242 ? 32.637 -3.472 -22.243 1.00 29.11 242 ILE A O 1
ATOM 1584 N N . ALA A 1 243 ? 32.218 -5.655 -22.547 1.00 26.14 243 ALA A N 1
ATOM 1585 C CA . ALA A 1 243 ? 30.827 -5.428 -22.924 1.00 32.39 243 ALA A CA 1
ATOM 1586 C C . ALA A 1 243 ? 29.909 -5.466 -21.707 1.00 30.85 243 ALA A C 1
ATOM 1587 O O . ALA A 1 243 ? 29.028 -4.617 -21.561 1.00 24.62 243 ALA A O 1
ATOM 1589 N N . ARG A 1 244 ? 30.121 -6.455 -20.839 1.00 26.20 244 ARG A N 1
ATOM 1590 C CA . ARG A 1 244 ? 29.268 -6.660 -19.671 1.00 30.47 244 ARG A CA 1
ATOM 1591 C C . ARG A 1 244 ? 29.873 -7.676 -18.707 1.00 26.13 244 ARG A C 1
ATOM 1592 O O . ARG A 1 244 ? 30.782 -8.433 -19.067 1.00 22.11 244 ARG A O 1
ATOM 1600 N N . ILE A 1 245 ? 29.358 -7.682 -17.481 1.00 20.52 245 ILE A N 1
ATOM 1601 C CA . ILE A 1 245 ? 29.699 -8.703 -16.505 1.00 18.72 245 ILE A CA 1
ATOM 1602 C C . ILE A 1 245 ? 28.474 -9.582 -16.353 1.00 20.81 245 ILE A C 1
ATOM 1603 O O . ILE A 1 245 ? 27.367 -9.071 -16.160 1.00 22.95 245 ILE A O 1
ATOM 1608 N N . VAL A 1 246 ? 28.656 -10.897 -16.443 1.00 20.94 246 VAL A N 1
ATOM 1609 C CA . VAL A 1 246 ? 27.523 -11.819 -16.380 1.00 22.39 246 VAL A CA 1
ATOM 1610 C C . VAL A 1 246 ? 27.786 -12.955 -15.404 1.00 22.13 246 VAL A C 1
ATOM 1611 O O . VAL A 1 246 ? 28.925 -13.132 -14.942 1.00 20.16 246 VAL A O 1
ATOM 1615 N N . ASP A 1 247 ? 26.736 -13.723 -15.109 1.00 17.92 247 ASP A N 1
ATOM 1616 C CA . ASP A 1 247 ? 26.817 -14.816 -14.149 1.00 22.73 247 ASP A CA 1
ATOM 1617 C C . ASP A 1 247 ? 27.347 -14.236 -12.840 1.00 26.29 247 ASP A C 1
ATOM 1618 O O . ASP A 1 247 ? 26.990 -13.106 -12.486 1.00 22.84 247 ASP A O 1
ATOM 1623 N N . ARG A 1 248 ? 28.191 -14.973 -12.120 1.00 21.98 248 ARG A N 1
ATOM 1624 C CA . ARG A 1 248 ? 28.700 -14.426 -10.861 1.00 20.10 248 ARG A CA 1
ATOM 1625 C C . ARG A 1 248 ? 29.770 -13.357 -11.082 1.00 20.65 248 ARG A C 1
ATOM 1626 O O . ARG A 1 248 ? 29.693 -12.262 -10.508 1.00 21.41 248 ARG A O 1
ATOM 1634 N N . ALA A 1 249 ? 30.752 -13.665 -11.929 1.00 15.67 249 ALA A N 1
ATOM 1635 C CA . ALA A 1 249 ? 31.897 -12.783 -12.149 1.00 17.10 249 ALA A CA 1
ATOM 1636 C C . ALA A 1 249 ? 32.616 -13.102 -13.452 1.00 17.04 249 ALA A C 1
ATOM 1637 O O . ALA A 1 249 ? 33.845 -13.225 -13.493 1.00 18.68 249 ALA A O 1
ATOM 1639 N N . THR A 1 250 ? 31.849 -13.231 -14.528 1.00 22.26 250 THR A N 1
ATOM 1640 C CA . THR A 1 250 ? 32.434 -13.456 -15.844 1.00 18.27 250 THR A CA 1
ATOM 1641 C C . THR A 1 250 ? 32.452 -12.171 -16.656 1.00 19.01 250 THR A C 1
ATOM 1642 O O . THR A 1 250 ? 31.425 -11.496 -16.812 1.00 19.96 250 THR A O 1
ATOM 1646 N N . VAL A 1 251 ? 33.633 -11.824 -17.156 1.00 16.45 251 VAL A N 1
ATOM 1647 C CA . VAL A 1 251 ? 33.774 -10.658 -18.005 1.00 15.39 251 VAL A CA 1
ATOM 1648 C C . VAL A 1 251 ? 33.498 -11.070 -19.451 1.00 22.65 251 VAL A C 1
ATOM 1649 O O . VAL A 1 251 ? 34.122 -12.003 -19.966 1.00 21.97 251 VAL A O 1
ATOM 1653 N N . GLU A 1 252 ? 32.536 -10.402 -20.084 1.00 19.86 252 GLU A N 1
ATOM 1654 C CA . GLU A 1 252 ? 32.287 -10.596 -21.521 1.00 21.91 252 GLU A CA 1
ATOM 1655 C C . GLU A 1 252 ? 32.906 -9.445 -22.300 1.00 16.42 252 GLU A C 1
ATOM 1656 O O . GLU A 1 252 ? 32.551 -8.280 -22.092 1.00 23.16 252 GLU A O 1
ATOM 1662 N N . LEU A 1 253 ? 33.826 -9.766 -23.201 1.00 19.31 253 LEU A N 1
ATOM 1663 C CA . LEU A 1 253 ? 34.536 -8.746 -23.953 1.00 20.58 253 LEU A CA 1
ATOM 1664 C C . LEU A 1 253 ? 33.776 -8.424 -25.231 1.00 29.87 253 LEU A C 1
ATOM 1665 O O . LEU A 1 253 ? 32.942 -9.219 -25.683 1.00 23.58 253 LEU A O 1
ATOM 1670 N N . ALA A 1 254 ? 34.061 -7.256 -25.800 1.00 22.49 254 ALA A N 1
ATOM 1671 C CA . ALA A 1 254 ? 33.414 -6.817 -27.039 1.00 28.98 254 ALA A CA 1
ATOM 1672 C C . ALA A 1 254 ? 33.502 -7.857 -28.153 1.00 33.01 254 ALA A C 1
ATOM 1673 O O . ALA A 1 254 ? 32.571 -8.001 -28.946 1.00 31.28 254 ALA A O 1
ATOM 1675 N N . ASP A 1 255 ? 34.617 -8.582 -28.213 1.00 33.79 255 ASP A N 1
ATOM 1676 C CA . ASP A 1 255 ? 34.829 -9.546 -29.295 1.00 33.19 255 ASP A CA 1
ATOM 1677 C C . ASP A 1 255 ? 34.169 -10.904 -29.037 1.00 29.70 255 ASP A C 1
ATOM 1678 O O . ASP A 1 255 ? 34.366 -11.855 -29.797 1.00 31.88 255 ASP A O 1
ATOM 1683 N N . GLY A 1 256 ? 33.405 -10.992 -27.953 1.00 29.22 256 GLY A N 1
ATOM 1684 C CA . GLY A 1 256 ? 32.676 -12.208 -27.630 1.00 28.63 256 GLY A CA 1
ATOM 1685 C C . GLY A 1 256 ? 33.339 -13.112 -26.602 1.00 29.92 256 GLY A C 1
ATOM 1686 O O . GLY A 1 256 ? 32.668 -13.960 -26.013 1.00 30.01 256 GLY A O 1
ATOM 1687 N N . ARG A 1 257 ? 34.646 -12.948 -26.398 1.00 25.58 257 ARG A N 1
ATOM 1688 C CA . ARG A 1 257 ? 35.379 -13.748 -25.408 1.00 30.89 257 ARG A CA 1
ATOM 1689 C C . ARG A 1 257 ? 34.764 -13.609 -24.023 1.00 25.06 257 ARG A C 1
ATOM 1690 O O . ARG A 1 257 ? 34.256 -12.543 -23.666 1.00 26.19 257 ARG A O 1
ATOM 1698 N N . ARG A 1 258 ? 34.805 -14.694 -23.254 1.00 23.89 258 ARG A N 1
ATOM 1699 C CA . ARG A 1 258 ? 34.373 -14.680 -21.865 1.00 24.59 258 ARG A CA 1
ATOM 1700 C C . ARG A 1 258 ? 35.530 -15.126 -20.983 1.00 33.28 258 ARG A C 1
ATOM 1701 O O . ARG A 1 258 ? 36.253 -16.061 -21.326 1.00 23.33 258 ARG A O 1
ATOM 1709 N N . ILE A 1 259 ? 35.719 -14.441 -19.860 1.00 24.19 259 ILE A N 1
ATOM 1710 C CA . ILE A 1 259 ? 36.742 -14.826 -18.886 1.00 22.06 259 ILE A CA 1
ATOM 1711 C C . ILE A 1 259 ? 36.107 -14.876 -17.509 1.00 21.13 259 ILE A C 1
ATOM 1712 O O . ILE A 1 259 ? 35.591 -13.869 -17.019 1.00 21.29 259 ILE A O 1
ATOM 1717 N N . ALA A 1 260 ? 36.128 -16.046 -16.882 1.00 16.70 260 ALA A N 1
ATOM 1718 C CA . ALA A 1 260 ? 35.557 -16.183 -15.544 1.00 20.17 260 ALA A CA 1
ATOM 1719 C C . ALA A 1 260 ? 36.582 -15.758 -14.502 1.00 21.92 260 ALA A C 1
ATOM 1720 O O . ALA A 1 260 ? 37.763 -16.112 -14.596 1.00 23.02 260 ALA A O 1
ATOM 1722 N N . PHE A 1 261 ? 36.133 -14.994 -13.513 1.00 20.62 261 PHE A N 1
ATOM 1723 C CA . PHE A 1 261 ? 37.027 -14.526 -12.462 1.00 20.25 261 PHE A CA 1
ATOM 1724 C C . PHE A 1 261 ? 36.496 -14.970 -11.125 1.00 15.00 261 PHE A C 1
ATOM 1725 O O . PHE A 1 261 ? 35.308 -15.281 -10.988 1.00 21.05 261 PHE A O 1
ATOM 1733 N N . ASP A 1 262 ? 37.365 -15.026 -10.125 1.00 14.83 262 ASP A N 1
ATOM 1734 C CA . ASP A 1 262 ? 36.875 -15.277 -8.783 1.00 18.57 262 ASP A CA 1
ATOM 1735 C C . ASP A 1 262 ? 36.488 -13.966 -8.097 1.00 18.41 262 ASP A C 1
ATOM 1736 O O . ASP A 1 262 ? 35.613 -13.944 -7.230 1.00 20.28 262 ASP A O 1
ATOM 1741 N N . GLY A 1 263 ? 37.103 -12.870 -8.532 1.00 17.39 263 GLY A N 1
ATOM 1742 C CA . GLY A 1 263 ? 36.726 -11.549 -8.048 1.00 18.59 263 GLY A CA 1
ATOM 1743 C C . GLY A 1 263 ? 37.228 -10.461 -8.966 1.00 18.07 263 GLY A C 1
ATOM 1744 O O . GLY A 1 263 ? 38.184 -10.671 -9.713 1.00 17.64 263 GLY A O 1
ATOM 1745 N N . LEU A 1 264 ? 36.579 -9.297 -8.915 1.00 15.10 264 LEU A N 1
ATOM 1746 C CA . LEU A 1 264 ? 36.948 -8.147 -9.741 1.00 16.32 264 LEU A CA 1
ATOM 1747 C C . LEU A 1 264 ? 37.191 -6.913 -8.877 1.00 17.42 264 LEU A C 1
ATOM 1748 O O . LEU A 1 264 ? 36.476 -6.696 -7.903 1.00 21.39 264 LEU A O 1
ATOM 1753 N N . PHE A 1 265 ? 38.183 -6.108 -9.244 1.00 19.40 265 PHE A N 1
ATOM 1754 C CA . PHE A 1 265 ? 38.481 -4.874 -8.524 1.00 19.04 265 PHE A CA 1
ATOM 1755 C C . PHE A 1 265 ? 38.433 -3.635 -9.410 1.00 24.34 265 PHE A C 1
ATOM 1756 O O . PHE A 1 265 ? 38.876 -3.651 -10.563 1.00 23.94 265 PHE A O 1
ATOM 1764 N N . THR A 1 266 ? 37.882 -2.555 -8.862 1.00 20.65 266 THR A N 1
ATOM 1765 C CA . THR A 1 266 ? 37.868 -1.272 -9.557 1.00 19.73 266 THR A CA 1
ATOM 1766 C C . THR A 1 266 ? 38.329 -0.147 -8.631 1.00 18.68 266 THR A C 1
ATOM 1767 O O . THR A 1 266 ? 37.911 -0.075 -7.475 1.00 25.41 266 THR A O 1
ATOM 1771 N N . MET A 1 267 ? 39.208 0.711 -9.139 1.00 20.78 267 MET A N 1
ATOM 1772 C CA . MET A 1 267 ? 39.634 1.908 -8.414 1.00 23.14 267 MET A CA 1
ATOM 1773 C C . MET A 1 267 ? 38.647 3.032 -8.705 1.00 21.79 267 MET A C 1
ATOM 1774 O O . MET A 1 267 ? 39.016 4.033 -9.314 1.00 26.25 267 MET A O 1
ATOM 1779 N N . ASN A 1 268 ? 37.393 2.864 -8.287 1.00 20.02 268 ASN A N 1
ATOM 1780 C CA . ASN A 1 268 ? 36.332 3.792 -8.703 1.00 18.07 268 ASN A CA 1
ATOM 1781 C C . ASN A 1 268 ? 36.389 5.148 -8.007 1.00 20.29 268 ASN A C 1
ATOM 1782 O O . ASN A 1 268 ? 37.022 5.290 -6.956 1.00 19.23 268 ASN A O 1
ATOM 1787 N N . ARG A 1 269 ? 35.704 6.137 -8.586 1.00 19.06 269 ARG A N 1
ATOM 1788 C CA . ARG A 1 269 ? 35.592 7.458 -7.966 1.00 16.06 269 ARG A CA 1
ATOM 1789 C C . ARG A 1 269 ? 34.610 7.380 -6.802 1.00 14.08 269 ARG A C 1
ATOM 1790 O O . ARG A 1 269 ? 33.774 6.464 -6.733 1.00 13.87 269 ARG A O 1
ATOM 1798 N N . MET A 1 270 ? 34.716 8.338 -5.884 1.00 19.35 270 MET A N 1
ATOM 1799 C CA . MET A 1 270 ? 33.790 8.438 -4.763 1.00 18.23 270 MET A CA 1
ATOM 1800 C C . MET A 1 270 ? 33.409 9.910 -4.590 1.00 15.47 270 MET A C 1
ATOM 1801 O O . MET A 1 270 ? 34.218 10.802 -4.865 1.00 20.68 270 MET A O 1
ATOM 1806 N N . ARG A 1 271 ? 32.186 10.170 -4.128 1.00 15.47 271 ARG A N 1
ATOM 1807 C CA . ARG A 1 271 ? 31.780 11.542 -3.837 1.00 15.49 271 ARG A CA 1
ATOM 1808 C C . ARG A 1 271 ? 31.304 11.663 -2.395 1.00 16.17 271 ARG A C 1
ATOM 1809 O O . ARG A 1 271 ? 30.853 10.679 -1.800 1.00 14.48 271 ARG A O 1
ATOM 1817 N N . LEU A 1 272 ? 31.387 12.870 -1.838 1.00 14.42 272 LEU A N 1
ATOM 1818 C CA . LEU A 1 272 ? 30.825 13.130 -0.510 1.00 13.82 272 LEU A CA 1
ATOM 1819 C C . LEU A 1 272 ? 29.329 12.833 -0.552 1.00 15.92 272 LEU A C 1
ATOM 1820 O O . LEU A 1 272 ? 28.652 13.186 -1.520 1.00 17.35 272 LEU A O 1
ATOM 1825 N N A SER A 1 273 ? 28.830 12.183 0.500 0.47 12.99 273 SER A N 1
ATOM 1826 N N B SER A 1 273 ? 28.791 12.193 0.477 0.53 12.98 273 SER A N 1
ATOM 1827 C CA A SER A 1 273 ? 27.434 11.750 0.558 0.47 16.94 273 SER A CA 1
ATOM 1828 C CA B SER A 1 273 ? 27.396 11.771 0.399 0.53 17.11 273 SER A CA 1
ATOM 1829 C C A SER A 1 273 ? 26.443 12.905 0.643 0.47 16.63 273 SER A C 1
ATOM 1830 C C B SER A 1 273 ? 26.411 12.911 0.659 0.53 16.64 273 SER A C 1
ATOM 1831 O O A SER A 1 273 ? 25.272 12.745 0.297 0.47 17.82 273 SER A O 1
ATOM 1832 O O B SER A 1 273 ? 25.204 12.743 0.470 0.53 17.96 273 SER A O 1
ATOM 1837 N N . SER A 1 274 ? 26.917 14.059 1.101 1.00 12.88 274 SER A N 1
ATOM 1838 C CA . SER A 1 274 ? 26.039 15.162 1.501 1.00 13.68 274 SER A CA 1
ATOM 1839 C C . SER A 1 274 ? 26.666 16.505 1.175 1.00 12.07 274 SER A C 1
ATOM 1840 O O . SER A 1 274 ? 27.888 16.659 1.263 1.00 14.27 274 SER A O 1
ATOM 1843 N N . PRO A 1 275 ? 25.828 17.502 0.818 1.00 14.14 275 PRO A N 1
ATOM 1844 C CA . PRO A 1 275 ? 26.314 18.869 0.609 1.00 13.62 275 PRO A CA 1
ATOM 1845 C C . PRO A 1 275 ? 26.459 19.647 1.916 1.00 12.32 275 PRO A C 1
ATOM 1846 O O . PRO A 1 275 ? 26.784 20.833 1.874 1.00 15.71 275 PRO A O 1
ATOM 1850 N N . VAL A 1 276 ? 26.231 18.993 3.050 1.00 13.42 276 VAL A N 1
ATOM 1851 C CA . VAL A 1 276 ? 26.289 19.668 4.352 1.00 12.89 276 VAL A CA 1
ATOM 1852 C C . VAL A 1 276 ? 27.641 20.311 4.653 1.00 14.65 276 VAL A C 1
ATOM 1853 O O . VAL A 1 276 ? 27.705 21.420 5.195 1.00 12.75 276 VAL A O 1
ATOM 1857 N N . ALA A 1 277 ? 28.729 19.652 4.269 1.00 11.92 277 ALA A N 1
ATOM 1858 C CA . ALA A 1 277 ? 30.045 20.224 4.519 1.00 14.29 277 ALA A CA 1
ATOM 1859 C C . ALA A 1 277 ? 30.183 21.554 3.778 1.00 13.99 277 ALA A C 1
ATOM 1860 O O . ALA A 1 277 ? 30.646 22.557 4.338 1.00 12.77 277 ALA A O 1
ATOM 1862 N N . GLU A 1 278 ? 29.767 21.572 2.518 1.00 12.21 278 GLU A N 1
ATOM 1863 C CA . GLU A 1 278 ? 29.829 22.802 1.735 1.00 16.46 278 GLU A CA 1
ATOM 1864 C C . GLU A 1 278 ? 28.884 23.867 2.291 1.00 14.25 278 GLU A C 1
ATOM 1865 O O . GLU A 1 278 ? 29.228 25.057 2.322 1.00 15.10 278 GLU A O 1
ATOM 1871 N N . GLN A 1 279 ? 27.693 23.457 2.718 1.00 11.82 279 GLN A N 1
ATOM 1872 C CA . GLN A 1 279 ? 26.759 24.407 3.331 1.00 16.36 279 GLN A CA 1
ATOM 1873 C C . GLN A 1 279 ? 27.332 25.120 4.552 1.00 21.98 279 GLN A C 1
ATOM 1874 O O . GLN A 1 279 ? 27.002 26.279 4.815 1.00 17.04 279 GLN A O 1
ATOM 1880 N N . LEU A 1 280 ? 28.174 24.418 5.303 1.00 14.92 280 LEU A N 1
ATOM 1881 C CA . LEU A 1 280 ? 28.783 24.963 6.522 1.00 14.60 280 LEU A CA 1
ATOM 1882 C C . LEU A 1 280 ? 30.058 25.726 6.217 1.00 15.56 280 LEU A C 1
ATOM 1883 O O . LEU A 1 280 ? 30.716 26.234 7.124 1.00 17.40 280 LEU A O 1
ATOM 1888 N N . GLY A 1 281 ? 30.415 25.794 4.939 1.00 15.76 281 GLY A N 1
ATOM 1889 C CA . GLY A 1 281 ? 31.611 26.510 4.520 1.00 17.13 281 GLY A CA 1
ATOM 1890 C C . GLY A 1 281 ? 32.911 25.746 4.693 1.00 20.20 281 GLY A C 1
ATOM 1891 O O . GLY A 1 281 ? 33.988 26.334 4.609 1.00 16.20 281 GLY A O 1
ATOM 1892 N N . CYS A 1 282 ? 32.826 24.438 4.928 1.00 13.88 282 CYS A N 1
ATOM 1893 C CA . CYS A 1 282 ? 34.035 23.645 5.154 1.00 15.88 282 CYS A CA 1
ATOM 1894 C C . CYS A 1 282 ? 34.838 23.510 3.872 1.00 12.64 282 CYS A C 1
ATOM 1895 O O . CYS A 1 282 ? 34.289 23.178 2.828 1.00 15.70 282 CYS A O 1
ATOM 1898 N N . ALA A 1 283 ? 36.143 23.726 3.961 1.00 15.90 283 ALA A N 1
ATOM 1899 C CA . ALA A 1 283 ? 37.000 23.612 2.781 1.00 20.22 283 ALA A CA 1
ATOM 1900 C C . ALA A 1 283 ? 37.010 22.172 2.288 1.00 19.91 283 ALA A C 1
ATOM 1901 O O . ALA A 1 283 ? 37.110 21.233 3.090 1.00 16.84 283 ALA A O 1
ATOM 1903 N N . ILE A 1 284 ? 36.896 22.009 0.972 1.00 15.41 284 ILE A N 1
ATOM 1904 C CA . ILE A 1 284 ? 36.859 20.698 0.345 1.00 16.09 284 ILE A CA 1
ATOM 1905 C C . ILE A 1 284 ? 37.957 20.657 -0.710 1.00 20.51 284 ILE A C 1
ATOM 1906 O O . ILE A 1 284 ? 38.133 21.621 -1.471 1.00 18.67 284 ILE A O 1
ATOM 1911 N N . GLU A 1 285 ? 38.703 19.555 -0.751 1.00 17.22 285 GLU A N 1
ATOM 1912 C CA . GLU A 1 285 ? 39.837 19.439 -1.662 1.00 18.32 285 GLU A CA 1
ATOM 1913 C C . GLU A 1 285 ? 39.723 18.185 -2.510 1.00 26.61 285 GLU A C 1
ATOM 1914 O O . GLU A 1 285 ? 39.072 17.223 -2.111 1.00 19.77 285 GLU A O 1
ATOM 1920 N N . GLU A 1 286 ? 40.383 18.188 -3.666 1.00 22.53 286 GLU A N 1
ATOM 1921 C CA . GLU A 1 286 ? 40.364 17.031 -4.559 1.00 21.61 286 GLU A CA 1
ATOM 1922 C C . GLU A 1 286 ? 41.431 16.008 -4.205 1.00 30.39 286 GLU A C 1
ATOM 1923 O O . GLU A 1 286 ? 42.616 16.336 -4.129 1.00 27.28 286 GLU A O 1
ATOM 1929 N N . GLY A 1 287 ? 41.004 14.770 -3.980 1.00 24.89 287 GLY A N 1
ATOM 1930 C CA . GLY A 1 287 ? 41.933 13.666 -3.808 1.00 24.16 287 GLY A CA 1
ATOM 1931 C C . GLY A 1 287 ? 42.015 12.939 -5.136 1.00 31.03 287 GLY A C 1
ATOM 1932 O O . GLY A 1 287 ? 41.327 13.319 -6.082 1.00 23.16 287 GLY A O 1
ATOM 1933 N N . PRO A 1 288 ? 42.833 11.879 -5.208 1.00 29.22 288 PRO A N 1
ATOM 1934 C CA . PRO A 1 288 ? 43.033 11.127 -6.453 1.00 32.87 288 PRO A CA 1
ATOM 1935 C C . PRO A 1 288 ? 41.734 10.529 -6.979 1.00 33.06 288 PRO A C 1
ATOM 1936 O O . PRO A 1 288 ? 41.571 10.408 -8.189 1.00 31.31 288 PRO A O 1
ATOM 1940 N N . LEU A 1 289 ? 40.822 10.161 -6.081 1.00 23.20 289 LEU A N 1
ATOM 1941 C CA . LEU A 1 289 ? 39.600 9.463 -6.486 1.00 23.28 289 LEU A CA 1
ATOM 1942 C C . LEU A 1 289 ? 38.314 10.229 -6.162 1.00 27.97 289 LEU A C 1
ATOM 1943 O O . LEU A 1 289 ? 37.205 9.720 -6.362 1.00 21.77 289 LEU A O 1
ATOM 1948 N N . GLY A 1 290 ? 38.465 11.456 -5.670 1.00 20.78 290 GLY A N 1
ATOM 1949 C CA . GLY A 1 290 ? 37.316 12.288 -5.375 1.00 17.56 290 GLY A CA 1
ATOM 1950 C C . GLY A 1 290 ? 37.609 13.266 -4.252 1.00 17.03 290 GLY A C 1
ATOM 1951 O O . GLY A 1 290 ? 38.714 13.293 -3.703 1.00 16.29 290 GLY A O 1
ATOM 1952 N N . PRO A 1 291 ? 36.616 14.089 -3.908 1.00 17.27 291 PRO A N 1
ATOM 1953 C CA . PRO A 1 291 ? 36.821 15.188 -2.960 1.00 15.66 291 PRO A CA 1
ATOM 1954 C C . PRO A 1 291 ? 36.855 14.692 -1.524 1.00 19.20 291 PRO A C 1
ATOM 1955 O O . PRO A 1 291 ? 36.267 13.643 -1.233 1.00 17.30 291 PRO A O 1
ATOM 1959 N N . TYR A 1 292 ? 37.546 15.425 -0.650 1.00 16.06 292 TYR A N 1
ATOM 1960 C CA . TYR A 1 292 ? 37.495 15.154 0.790 1.00 14.72 292 TYR A CA 1
ATOM 1961 C C . TYR A 1 292 ? 37.314 16.454 1.545 1.00 12.39 292 TYR A C 1
ATOM 1962 O O . TYR A 1 292 ? 37.620 17.532 1.024 1.00 15.57 292 TYR A O 1
ATOM 1971 N N . VAL A 1 293 ? 36.808 16.358 2.771 1.00 13.64 293 VAL A N 1
ATOM 1972 C CA . VAL A 1 293 ? 36.687 17.522 3.633 1.00 12.36 293 VAL A CA 1
ATOM 1973 C C . VAL A 1 293 ? 38.005 17.739 4.356 1.00 16.26 293 VAL A C 1
ATOM 1974 O O . VAL A 1 293 ? 38.511 16.841 5.038 1.00 14.06 293 VAL A O 1
ATOM 1978 N N . ARG A 1 294 ? 38.574 18.927 4.197 1.00 11.06 294 ARG A N 1
ATOM 1979 C CA . ARG A 1 294 ? 39.867 19.218 4.802 1.00 15.18 294 ARG A CA 1
ATOM 1980 C C . ARG A 1 294 ? 39.751 19.200 6.332 1.00 16.45 294 ARG A C 1
ATOM 1981 O O . ARG A 1 294 ? 38.767 19.689 6.882 1.00 13.75 294 ARG A O 1
ATOM 1989 N N . THR A 1 295 ? 40.731 18.609 7.013 1.00 13.53 295 THR A N 1
ATOM 1990 C CA . THR A 1 295 ? 40.757 18.643 8.480 1.00 15.56 295 THR A CA 1
ATOM 1991 C C . THR A 1 295 ? 42.176 18.885 8.985 1.00 17.39 295 THR A C 1
ATOM 1992 O O . THR A 1 295 ? 43.151 18.575 8.289 1.00 18.02 295 THR A O 1
ATOM 1996 N N . ASP A 1 296 ? 42.296 19.425 10.193 1.00 18.79 296 ASP A N 1
ATOM 1997 C CA . ASP A 1 296 ? 43.610 19.604 10.804 1.00 20.13 296 ASP A CA 1
ATOM 1998 C C . ASP A 1 296 ? 43.943 18.414 11.719 1.00 18.22 296 ASP A C 1
ATOM 1999 O O . ASP A 1 296 ? 43.237 17.400 11.700 1.00 14.99 296 ASP A O 1
ATOM 2004 N N . ASP A 1 297 ? 45.001 18.531 12.516 1.00 16.60 297 ASP A N 1
ATOM 2005 C CA . ASP A 1 297 ? 45.401 17.442 13.409 1.00 21.62 297 ASP A CA 1
ATOM 2006 C C . ASP A 1 297 ? 44.309 17.059 14.405 1.00 23.48 297 ASP A C 1
ATOM 2007 O O . ASP A 1 297 ? 44.254 15.924 14.871 1.00 20.45 297 ASP A O 1
ATOM 2012 N N . ALA A 1 298 ? 43.452 18.016 14.736 1.00 15.86 298 ALA A N 1
ATOM 2013 C CA . ALA A 1 298 ? 42.371 17.775 15.685 1.00 18.86 298 ALA A CA 1
ATOM 2014 C C . ALA A 1 298 ? 41.068 17.373 14.988 1.00 16.28 298 ALA A C 1
ATOM 2015 O O . ALA A 1 298 ? 40.006 17.423 15.605 1.00 16.17 298 ALA A O 1
ATOM 2017 N N . MET A 1 299 ? 41.158 16.980 13.713 1.00 12.96 299 MET A N 1
ATOM 2018 C CA . MET A 1 299 ? 39.990 16.622 12.897 1.00 11.89 299 MET A CA 1
ATOM 2019 C C . MET A 1 299 ? 38.996 17.774 12.707 1.00 13.66 299 MET A C 1
ATOM 2020 O O . MET A 1 299 ? 37.845 17.544 12.327 1.00 14.40 299 MET A O 1
ATOM 2025 N N . GLU A 1 300 ? 39.434 19.005 12.957 1.00 13.24 300 GLU A N 1
ATOM 2026 C CA . GLU A 1 300 ? 38.561 20.169 12.781 1.00 14.54 300 GLU A CA 1
ATOM 2027 C C . GLU A 1 300 ? 38.649 20.676 11.342 1.00 17.60 300 GLU A C 1
ATOM 2028 O O . GLU A 1 300 ? 39.743 20.748 10.764 1.00 12.08 300 GLU A O 1
ATOM 2034 N N . THR A 1 301 ? 37.495 21.005 10.766 1.00 14.34 301 THR A N 1
ATOM 2035 C CA . THR A 1 301 ? 37.415 21.577 9.411 1.00 12.01 301 THR A CA 1
ATOM 2036 C C . THR A 1 301 ? 37.791 23.054 9.456 1.00 16.95 301 THR A C 1
ATOM 2037 O O . THR A 1 301 ? 38.129 23.586 10.525 1.00 15.20 301 THR A O 1
ATOM 2041 N N . SER A 1 302 ? 37.721 23.720 8.305 1.00 17.50 302 SER A N 1
ATOM 2042 C CA . SER A 1 302 ? 38.013 25.151 8.220 1.00 14.58 302 SER A CA 1
ATOM 2043 C C . SER A 1 302 ? 36.955 25.991 8.932 1.00 15.79 302 SER A C 1
ATOM 2044 O O . SER A 1 302 ? 37.158 27.176 9.179 1.00 19.15 302 SER A O 1
ATOM 2047 N N . THR A 1 303 ? 35.820 25.380 9.253 1.00 13.13 303 THR A N 1
ATOM 2048 C CA . THR A 1 303 ? 34.776 26.067 9.995 1.00 16.50 303 THR A CA 1
ATOM 2049 C C . THR A 1 303 ? 34.879 25.712 11.468 1.00 17.77 303 THR A C 1
ATOM 2050 O O . THR A 1 303 ? 34.612 24.566 11.849 1.00 14.75 303 THR A O 1
ATOM 2054 N N . PRO A 1 304 ? 35.257 26.688 12.311 1.00 18.20 304 PRO A N 1
ATOM 2055 C CA . PRO A 1 304 ? 35.427 26.384 13.739 1.00 21.41 304 PRO A CA 1
ATOM 2056 C C . PRO A 1 304 ? 34.179 25.751 14.337 1.00 17.02 304 PRO A C 1
ATOM 2057 O O . PRO A 1 304 ? 33.057 26.209 14.077 1.00 18.57 304 PRO A O 1
ATOM 2061 N N . GLY A 1 305 ? 34.375 24.683 15.110 1.00 16.88 305 GLY A N 1
ATOM 2062 C CA . GLY A 1 305 ? 33.277 24.011 15.784 1.00 13.97 305 GLY A CA 1
ATOM 2063 C C . GLY A 1 305 ? 32.667 22.886 14.972 1.00 14.39 305 GLY A C 1
ATOM 2064 O O . GLY A 1 305 ? 31.762 22.203 15.439 1.00 12.64 305 GLY A O 1
ATOM 2065 N N . VAL A 1 306 ? 33.141 22.724 13.738 1.00 12.60 306 VAL A N 1
ATOM 2066 C CA . VAL A 1 306 ? 32.724 21.624 12.868 1.00 14.87 306 VAL A CA 1
ATOM 2067 C C . VAL A 1 306 ? 33.909 20.690 12.619 1.00 12.31 306 VAL A C 1
ATOM 2068 O O . VAL A 1 306 ? 34.945 21.118 12.100 1.00 14.38 306 VAL A O 1
ATOM 2072 N N . PHE A 1 307 ? 33.746 19.427 12.996 1.00 13.25 307 PHE A N 1
ATOM 2073 C CA . PHE A 1 307 ? 34.797 18.415 12.870 1.00 12.37 307 PHE A CA 1
ATOM 2074 C C . PHE A 1 307 ? 34.350 17.384 11.841 1.00 13.94 307 PHE A C 1
ATOM 2075 O O . PHE A 1 307 ? 33.166 17.318 11.501 1.00 12.16 307 PHE A O 1
ATOM 2083 N N . ALA A 1 308 ? 35.281 16.594 11.318 1.00 11.40 308 ALA A N 1
ATOM 2084 C CA . ALA A 1 308 ? 34.924 15.581 10.320 1.00 10.15 308 ALA A CA 1
ATOM 2085 C C . ALA A 1 308 ? 35.718 14.310 10.597 1.00 13.59 308 ALA A C 1
ATOM 2086 O O . ALA A 1 308 ? 36.808 14.368 11.177 1.00 14.42 308 ALA A O 1
ATOM 2088 N N . CYS A 1 309 ? 35.180 13.163 10.197 1.00 11.60 309 CYS A N 1
ATOM 2089 C CA . CYS A 1 309 ? 35.892 11.900 10.421 1.00 9.60 309 CYS A CA 1
ATOM 2090 C C . CYS A 1 309 ? 35.377 10.827 9.480 1.00 16.48 309 CYS A C 1
ATOM 2091 O O . CYS A 1 309 ? 34.335 11.001 8.849 1.00 13.82 309 CYS A O 1
ATOM 2094 N N . GLY A 1 310 ? 36.118 9.726 9.367 1.00 11.86 310 GLY A N 1
ATOM 2095 C CA . GLY A 1 310 ? 35.726 8.629 8.491 1.00 11.47 310 GLY A CA 1
ATOM 2096 C C . GLY A 1 310 ? 36.091 8.849 7.043 1.00 11.92 310 GLY A C 1
ATOM 2097 O O . GLY A 1 310 ? 37.011 9.609 6.747 1.00 11.66 310 GLY A O 1
ATOM 2098 N N . ASP A 1 311 ? 35.376 8.184 6.138 1.00 12.12 311 ASP A N 1
ATOM 2099 C CA . ASP A 1 311 ? 35.733 8.218 4.717 1.00 14.19 311 ASP A CA 1
ATOM 2100 C C . ASP A 1 311 ? 35.778 9.613 4.080 1.00 13.98 311 ASP A C 1
ATOM 2101 O O . ASP A 1 311 ? 36.426 9.792 3.045 1.00 13.56 311 ASP A O 1
ATOM 2106 N N . ILE A 1 312 ? 35.077 10.593 4.649 1.00 13.32 312 ILE A N 1
ATOM 2107 C CA . ILE A 1 312 ? 35.052 11.938 4.037 1.00 12.18 312 ILE A CA 1
ATOM 2108 C C . ILE A 1 312 ? 36.314 12.755 4.307 1.00 14.54 312 ILE A C 1
ATOM 2109 O O . ILE A 1 312 ? 36.449 13.885 3.818 1.00 16.53 312 ILE A O 1
ATOM 2114 N N . THR A 1 313 ? 37.232 12.199 5.087 1.00 10.49 313 THR A N 1
ATOM 2115 C CA . THR A 1 313 ? 38.478 12.891 5.386 1.00 8.84 313 THR A CA 1
ATOM 2116 C C . THR A 1 313 ? 39.590 12.330 4.517 1.00 16.20 313 THR A C 1
ATOM 2117 O O . THR A 1 313 ? 39.431 11.285 3.883 1.00 21.19 313 THR A O 1
ATOM 2121 N N . HIS A 1 314 ? 40.717 13.025 4.506 1.00 15.97 314 HIS A N 1
ATOM 2122 C CA . HIS A 1 314 ? 41.814 12.717 3.581 1.00 25.47 314 HIS A CA 1
ATOM 2123 C C . HIS A 1 314 ? 42.378 11.307 3.768 1.00 27.15 314 HIS A C 1
ATOM 2124 O O . HIS A 1 314 ? 42.671 10.617 2.800 1.00 30.52 314 HIS A O 1
ATOM 2131 N N . ARG A 1 315 ? 42.516 10.882 5.016 1.00 24.08 315 ARG A N 1
ATOM 2132 C CA . ARG A 1 315 ? 43.158 9.607 5.318 1.00 34.82 315 ARG A CA 1
ATOM 2133 C C . ARG A 1 315 ? 42.205 8.533 5.858 1.00 42.86 315 ARG A C 1
ATOM 2134 O O . ARG A 1 315 ? 42.611 7.689 6.658 1.00 40.64 315 ARG A O 1
ATOM 2142 N N . GLY A 1 316 ? 40.946 8.558 5.424 1.00 33.40 316 GLY A N 1
ATOM 2143 C CA . GLY A 1 316 ? 40.004 7.504 5.769 1.00 34.11 316 GLY A CA 1
ATOM 2144 C C . GLY A 1 316 ? 40.068 6.393 4.735 1.00 36.88 316 GLY A C 1
ATOM 2145 O O . GLY A 1 316 ? 41.073 6.255 4.036 1.00 37.45 316 GLY A O 1
ATOM 2146 N N . GLY A 1 317 ? 39.008 5.596 4.632 1.00 25.26 317 GLY A N 1
ATOM 2147 C CA . GLY A 1 317 ? 38.936 4.570 3.605 1.00 19.75 317 GLY A CA 1
ATOM 2148 C C . GLY A 1 317 ? 38.680 3.171 4.135 1.00 20.75 317 GLY A C 1
ATOM 2149 O O . GLY A 1 317 ? 38.368 2.258 3.370 1.00 20.75 317 GLY A O 1
ATOM 2150 N N . THR A 1 318 ? 38.827 2.984 5.444 1.00 16.22 318 THR A N 1
ATOM 2151 C CA . THR A 1 318 ? 38.566 1.683 6.058 1.00 14.08 318 THR A CA 1
ATOM 2152 C C . THR A 1 318 ? 37.885 1.880 7.403 1.00 14.67 318 THR A C 1
ATOM 2153 O O . THR A 1 318 ? 37.873 2.986 7.943 1.00 14.80 318 THR A O 1
ATOM 2157 N N . VAL A 1 319 ? 37.342 0.803 7.957 1.00 14.07 319 VAL A N 1
ATOM 2158 C CA . VAL A 1 319 ? 36.655 0.895 9.232 1.00 14.87 319 VAL A CA 1
ATOM 2159 C C . VAL A 1 319 ? 37.629 1.189 10.377 1.00 16.27 319 VAL A C 1
ATOM 2160 O O . VAL A 1 319 ? 37.320 1.966 11.277 1.00 16.95 319 VAL A O 1
ATOM 2164 N N . ALA A 1 320 ? 38.806 0.573 10.344 1.00 14.67 320 ALA A N 1
ATOM 2165 C CA . ALA A 1 320 ? 39.797 0.808 11.393 1.00 16.53 320 ALA A CA 1
ATOM 2166 C C . ALA A 1 320 ? 40.163 2.289 11.484 1.00 17.43 320 ALA A C 1
ATOM 2167 O O . ALA A 1 320 ? 40.280 2.857 12.589 1.00 11.32 320 ALA A O 1
ATOM 2169 N N . LEU A 1 321 ? 40.333 2.920 10.324 1.00 12.60 321 LEU A N 1
ATOM 2170 C CA . LEU A 1 321 ? 40.702 4.330 10.279 1.00 14.49 321 LEU A CA 1
ATOM 2171 C C . LEU A 1 321 ? 39.527 5.196 10.722 1.00 12.09 321 LEU A C 1
ATOM 2172 O O . LEU A 1 321 ? 39.719 6.214 11.375 1.00 15.47 321 LEU A O 1
ATOM 2177 N N . ALA A 1 322 ? 38.313 4.787 10.362 1.00 12.69 322 ALA A N 1
ATOM 2178 C CA . ALA A 1 322 ? 37.113 5.519 10.757 1.00 11.88 322 ALA A CA 1
ATOM 2179 C C . ALA A 1 322 ? 36.957 5.510 12.267 1.00 16.89 322 ALA A C 1
ATOM 2180 O O . ALA A 1 322 ? 36.594 6.521 12.874 1.00 13.61 322 ALA A O 1
ATOM 2182 N N . ILE A 1 323 ? 37.211 4.360 12.881 1.00 14.41 323 ILE A N 1
ATOM 2183 C CA . ILE A 1 323 ? 37.123 4.261 14.335 1.00 16.36 323 ILE A CA 1
ATOM 2184 C C . ILE A 1 323 ? 38.188 5.129 14.999 1.00 13.59 323 ILE A C 1
ATOM 2185 O O . ILE A 1 323 ? 37.910 5.856 15.964 1.00 12.33 323 ILE A O 1
ATOM 2190 N N . GLY A 1 324 ? 39.407 5.065 14.475 1.00 10.97 324 GLY A N 1
ATOM 2191 C CA . GLY A 1 324 ? 40.494 5.858 15.023 1.00 13.10 324 GLY A CA 1
ATOM 2192 C C . GLY A 1 324 ? 40.282 7.353 14.890 1.00 15.07 324 GLY A C 1
ATOM 2193 O O . GLY A 1 324 ? 40.383 8.087 15.879 1.00 13.29 324 GLY A O 1
ATOM 2194 N N . ASN A 1 325 ? 39.993 7.836 13.682 1.00 12.07 325 ASN A N 1
ATOM 2195 C CA . ASN A 1 325 ? 39.876 9.290 13.555 1.00 15.46 325 ASN A CA 1
ATOM 2196 C C . ASN A 1 325 ? 38.536 9.828 14.046 1.00 13.36 325 ASN A C 1
ATOM 2197 O O . ASN A 1 325 ? 38.413 11.010 14.370 1.00 13.05 325 ASN A O 1
ATOM 2202 N N . GLY A 1 326 ? 37.541 8.947 14.134 1.00 11.64 326 GLY A N 1
ATOM 2203 C CA . GLY A 1 326 ? 36.286 9.299 14.771 1.00 12.89 326 GLY A CA 1
ATOM 2204 C C . GLY A 1 326 ? 36.527 9.541 16.256 1.00 12.35 326 GLY A C 1
ATOM 2205 O O . GLY A 1 326 ? 36.000 10.480 16.830 1.00 10.38 326 GLY A O 1
ATOM 2206 N N . ALA A 1 327 ? 37.336 8.697 16.884 1.00 10.86 327 ALA A N 1
ATOM 2207 C CA . ALA A 1 327 ? 37.656 8.899 18.297 1.00 12.92 327 ALA A CA 1
ATOM 2208 C C . ALA A 1 327 ? 38.403 10.223 18.482 1.00 13.67 327 ALA A C 1
ATOM 2209 O O . ALA A 1 327 ? 38.121 10.977 19.409 1.00 12.74 327 ALA A O 1
ATOM 2211 N N . LEU A 1 328 ? 39.360 10.503 17.604 1.00 13.46 328 LEU A N 1
ATOM 2212 C CA . LEU A 1 328 ? 40.066 11.788 17.657 1.00 15.50 328 LEU A CA 1
ATOM 2213 C C . LEU A 1 328 ? 39.108 12.968 17.555 1.00 13.55 328 LEU A C 1
ATOM 2214 O O . LEU A 1 328 ? 39.204 13.924 18.328 1.00 14.96 328 LEU A O 1
ATOM 2219 N N . ALA A 1 329 ? 38.188 12.902 16.599 1.00 13.78 329 ALA A N 1
ATOM 2220 C CA . ALA A 1 329 ? 37.239 13.996 16.368 1.00 11.73 329 ALA A CA 1
ATOM 2221 C C . ALA A 1 329 ? 36.336 14.211 17.578 1.00 15.12 329 ALA A C 1
ATOM 2222 O O . ALA A 1 329 ? 36.042 15.348 17.957 1.00 14.77 329 ALA A O 1
ATOM 2224 N N . GLY A 1 330 ? 35.875 13.118 18.174 1.00 10.40 330 GLY A N 1
ATOM 2225 C CA . GLY A 1 330 ? 34.999 13.217 19.329 1.00 13.03 330 GLY A CA 1
ATOM 2226 C C . GLY A 1 330 ? 35.685 13.854 20.525 1.00 13.67 330 GLY A C 1
ATOM 2227 O O . GLY A 1 330 ? 35.105 14.702 21.204 1.00 12.98 330 GLY A O 1
ATOM 2228 N N . ILE A 1 331 ? 36.921 13.446 20.797 1.00 14.10 331 ILE A N 1
ATOM 2229 C CA . ILE A 1 331 ? 37.677 14.031 21.904 1.00 15.64 331 ILE A CA 1
ATOM 2230 C C . ILE A 1 331 ? 37.978 15.500 21.615 1.00 14.76 331 ILE A C 1
ATOM 2231 O O . ILE A 1 331 ? 37.845 16.349 22.486 1.00 12.83 331 ILE A O 1
ATOM 2236 N N . ALA A 1 332 ? 38.361 15.801 20.377 1.00 10.15 332 ALA A N 1
ATOM 2237 C CA . ALA A 1 332 ? 38.623 17.179 19.970 1.00 13.84 332 ALA A CA 1
ATOM 2238 C C . ALA A 1 332 ? 37.392 18.073 20.103 1.00 17.05 332 ALA A C 1
ATOM 2239 O O . ALA A 1 332 ? 37.489 19.244 20.514 1.00 13.07 332 ALA A O 1
ATOM 2241 N N . ALA A 1 333 ? 36.236 17.535 19.723 1.00 9.00 333 ALA A N 1
ATOM 2242 C CA . ALA A 1 333 ? 34.994 18.285 19.833 1.00 12.76 333 ALA A CA 1
ATOM 2243 C C . ALA A 1 333 ? 34.702 18.558 21.305 1.00 15.70 333 ALA A C 1
ATOM 2244 O O . ALA A 1 333 ? 34.281 19.647 21.673 1.00 13.01 333 ALA A O 1
ATOM 2246 N N . HIS A 1 334 ? 34.934 17.574 22.160 1.00 12.18 334 HIS A N 1
ATOM 2247 C CA . HIS A 1 334 ? 34.714 17.808 23.588 1.00 12.85 334 HIS A CA 1
ATOM 2248 C C . HIS A 1 334 ? 35.642 18.889 24.116 1.00 17.72 334 HIS A C 1
ATOM 2249 O O . HIS A 1 334 ? 35.223 19.797 24.850 1.00 17.15 334 HIS A O 1
ATOM 2256 N N A ARG A 1 335 ? 36.907 18.762 23.737 0.49 15.70 335 ARG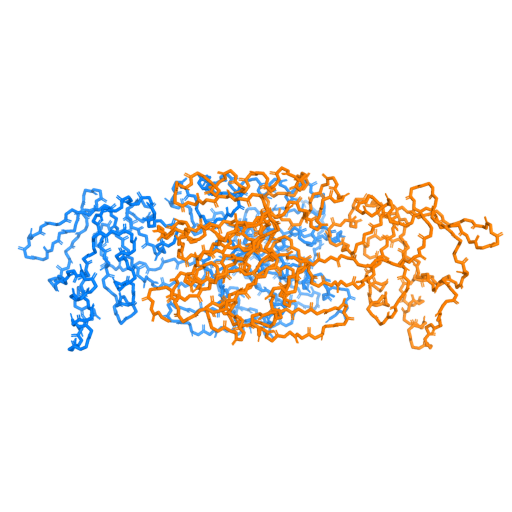 A N 1
ATOM 2257 N N B ARG A 1 335 ? 36.915 18.800 23.754 0.51 15.68 335 ARG A N 1
ATOM 2258 C CA A ARG A 1 335 ? 37.965 19.676 24.128 0.49 17.11 335 ARG A CA 1
ATOM 2259 C CA B ARG A 1 335 ? 37.900 19.739 24.267 0.51 16.98 335 ARG A CA 1
ATOM 2260 C C A ARG A 1 335 ? 37.552 21.121 23.850 0.49 18.44 335 ARG A C 1
ATOM 2261 C C B ARG A 1 335 ? 37.544 21.175 23.864 0.51 18.45 335 ARG A C 1
ATOM 2262 O O A ARG A 1 335 ? 37.720 22.004 24.697 0.49 16.12 335 ARG A O 1
ATOM 2263 O O B ARG A 1 335 ? 37.739 22.114 24.644 0.51 16.04 335 ARG A O 1
ATOM 2278 N N . LYS A 1 336 ? 36.996 21.351 22.664 1.00 17.03 336 LYS A N 1
ATOM 2279 C CA . LYS A 1 336 ? 36.577 22.690 22.243 1.00 18.23 336 LYS A CA 1
ATOM 2280 C C . LYS A 1 336 ? 35.387 23.197 23.041 1.00 20.60 336 LYS A C 1
ATOM 2281 O O . LYS A 1 336 ? 35.270 24.394 23.282 1.00 18.30 336 LYS A O 1
ATOM 2287 N N . LEU A 1 337 ? 34.493 22.301 23.447 1.00 15.93 337 LEU A N 1
ATOM 2288 C CA . LEU A 1 337 ? 33.375 22.718 24.294 1.00 17.45 337 LEU A CA 1
ATOM 2289 C C . LEU A 1 337 ? 33.894 23.282 25.601 1.00 17.55 337 LEU A C 1
ATOM 2290 O O . LEU A 1 337 ? 33.299 24.191 26.185 1.00 22.54 337 LEU A O 1
ATOM 2295 N N . VAL A 1 338 ? 35.000 22.720 26.075 1.00 15.22 338 VAL A N 1
ATOM 2296 C CA . VAL A 1 338 ? 35.532 23.101 27.386 1.00 19.43 338 VAL A CA 1
ATOM 2297 C C . VAL A 1 338 ? 36.441 24.315 27.290 1.00 24.72 338 VAL A C 1
ATOM 2298 O O . VAL A 1 338 ? 36.324 25.248 28.082 1.00 22.77 338 VAL A O 1
ATOM 2302 N N . PHE A 1 339 ? 37.340 24.308 26.311 1.00 18.58 339 PHE A N 1
ATOM 2303 C CA . PHE A 1 339 ? 38.367 25.340 26.232 1.00 26.01 339 PHE A CA 1
ATOM 2304 C C . PHE A 1 339 ? 38.183 26.363 25.113 1.00 29.97 339 PHE A C 1
ATOM 2305 O O . PHE A 1 339 ? 38.957 27.320 25.025 1.00 32.91 339 PHE A O 1
ATOM 2313 N N . GLY A 1 340 ? 37.175 26.167 24.265 1.00 27.59 340 GLY A N 1
ATOM 2314 C CA . GLY A 1 340 ? 36.957 27.049 23.127 1.00 28.56 340 GLY A CA 1
ATOM 2315 C C . GLY A 1 340 ? 37.938 26.751 22.011 1.00 31.65 340 GLY A C 1
ATOM 2316 O O . GLY A 1 340 ? 37.881 27.310 20.909 1.00 37.77 340 GLY A O 1
ATOM 2318 N N . MET B 1 47 ? 64.509 -19.040 11.683 1.00 46.83 47 MET B N 1
ATOM 2319 C CA . MET B 1 47 ? 63.237 -18.938 10.975 1.00 43.99 47 MET B CA 1
ATOM 2320 C C . MET B 1 47 ? 63.047 -17.530 10.417 1.00 47.58 47 MET B C 1
ATOM 2321 O O . MET B 1 47 ? 63.137 -16.542 11.158 1.00 39.97 47 MET B O 1
ATOM 2326 N N . LEU B 1 48 ? 62.787 -17.457 9.110 1.00 34.55 48 LEU B N 1
ATOM 2327 C CA . LEU B 1 48 ? 62.625 -16.196 8.381 1.00 45.08 48 LEU B CA 1
ATOM 2328 C C . LEU B 1 48 ? 61.140 -15.856 8.247 1.00 39.75 48 LEU B C 1
ATOM 2329 O O . LEU B 1 48 ? 60.315 -16.739 8.016 1.00 40.25 48 LEU B O 1
ATOM 2334 N N . PHE B 1 49 ? 60.804 -14.579 8.401 1.00 25.38 49 PHE B N 1
ATOM 2335 C CA . PHE B 1 49 ? 59.437 -14.110 8.196 1.00 20.51 49 PHE B CA 1
ATOM 2336 C C . PHE B 1 49 ? 59.480 -12.864 7.336 1.00 18.02 49 PHE B C 1
ATOM 2337 O O . PHE B 1 49 ? 60.510 -12.185 7.284 1.00 22.48 49 PHE B O 1
ATOM 2345 N N . ASP B 1 50 ? 58.376 -12.552 6.657 1.00 20.22 50 ASP B N 1
ATOM 2346 C CA . ASP B 1 50 ? 58.285 -11.280 5.944 1.00 19.14 50 ASP B CA 1
ATOM 2347 C C . ASP B 1 50 ? 58.320 -10.127 6.946 1.00 20.35 50 ASP B C 1
ATOM 2348 O O . ASP B 1 50 ? 59.038 -9.141 6.763 1.00 16.59 50 ASP B O 1
ATOM 2353 N N . VAL B 1 51 ? 57.525 -10.247 8.008 1.00 15.54 51 VAL B N 1
ATOM 2354 C CA . VAL B 1 51 ? 57.456 -9.194 9.015 1.00 14.73 51 VAL B CA 1
ATOM 2355 C C . VAL B 1 51 ? 57.397 -9.836 10.386 1.00 12.20 51 VAL B C 1
ATOM 2356 O O . VAL B 1 51 ? 56.709 -10.848 10.571 1.00 14.72 51 VAL B O 1
ATOM 2360 N N . ILE B 1 52 ? 58.146 -9.278 11.329 1.00 11.49 52 ILE B N 1
ATOM 2361 C CA . ILE B 1 52 ? 57.936 -9.620 12.745 1.00 13.67 52 ILE B CA 1
ATOM 2362 C C . ILE B 1 52 ? 57.384 -8.407 13.457 1.00 13.81 52 ILE B C 1
ATOM 2363 O O . ILE B 1 52 ? 57.889 -7.290 13.297 1.00 15.03 52 ILE B O 1
ATOM 2368 N N . VAL B 1 53 ? 56.325 -8.628 14.232 1.00 14.56 53 VAL B N 1
ATOM 2369 C CA . VAL B 1 53 ? 55.717 -7.564 15.011 1.00 13.10 53 VAL B CA 1
ATOM 2370 C C . VAL B 1 53 ? 56.131 -7.809 16.453 1.00 14.52 53 VAL B C 1
ATOM 2371 O O . VAL B 1 53 ? 55.930 -8.910 16.980 1.00 13.10 53 VAL B O 1
ATOM 2375 N N . ILE B 1 54 ? 56.754 -6.806 17.072 1.00 11.97 54 ILE B N 1
ATOM 2376 C CA . ILE B 1 54 ? 57.224 -6.924 18.451 1.00 11.61 54 ILE B CA 1
ATOM 2377 C C . ILE B 1 54 ? 56.210 -6.245 19.355 1.00 14.47 54 ILE B C 1
ATOM 2378 O O . ILE B 1 54 ? 56.106 -5.011 19.376 1.00 15.48 54 ILE B O 1
ATOM 2383 N N . GLY B 1 55 ? 55.465 -7.052 20.106 1.00 15.98 55 GLY B N 1
ATOM 2384 C CA . GLY B 1 55 ? 54.328 -6.554 20.862 1.00 16.64 55 GLY B CA 1
ATOM 2385 C C . GLY B 1 55 ? 53.046 -7.063 20.237 1.00 18.68 55 GLY B C 1
ATOM 2386 O O . GLY B 1 55 ? 52.793 -6.821 19.059 1.00 16.75 55 GLY B O 1
ATOM 2387 N N . GLY B 1 56 ? 52.240 -7.780 21.013 1.00 12.17 56 GLY B N 1
ATOM 2388 C CA . GLY B 1 56 ? 51.045 -8.414 20.476 1.00 14.74 56 GLY B CA 1
ATOM 2389 C C . GLY B 1 56 ? 49.783 -8.013 21.218 1.00 14.15 56 GLY B C 1
ATOM 2390 O O . GLY B 1 56 ? 48.878 -8.829 21.444 1.00 13.59 56 GLY B O 1
ATOM 2391 N N . SER B 1 57 ? 49.712 -6.740 21.593 1.00 14.65 57 SER B N 1
ATOM 2392 C CA . SER B 1 57 ? 48.480 -6.196 22.154 1.00 11.56 57 SER B CA 1
ATOM 2393 C C . SER B 1 57 ? 47.714 -5.530 21.023 1.00 13.71 57 SER B C 1
ATOM 2394 O O . SER B 1 57 ? 47.791 -5.983 19.881 1.00 12.55 57 SER B O 1
ATOM 2397 N N . HIS B 1 58 ? 46.974 -4.462 21.311 1.00 14.46 58 HIS B N 1
ATOM 2398 C CA . HIS B 1 58 ? 46.051 -3.922 20.300 1.00 12.66 58 HIS B CA 1
ATOM 2399 C C . HIS B 1 58 ? 46.712 -3.392 19.041 1.00 12.30 58 HIS B C 1
ATOM 2400 O O . HIS B 1 58 ? 46.239 -3.667 17.939 1.00 10.63 58 HIS B O 1
ATOM 2407 N N . ALA B 1 59 ? 47.809 -2.656 19.184 1.00 14.54 59 ALA B N 1
ATOM 2408 C CA . ALA B 1 59 ? 48.491 -2.111 18.013 1.00 13.20 59 ALA B CA 1
ATOM 2409 C C . ALA B 1 59 ? 49.163 -3.208 17.190 1.00 13.96 59 ALA B C 1
ATOM 2410 O O . ALA B 1 59 ? 49.081 -3.214 15.950 1.00 10.97 59 ALA B O 1
ATOM 2412 N N . GLY B 1 60 ? 49.844 -4.123 17.874 1.00 13.19 60 GLY B N 1
ATOM 2413 C CA . GLY B 1 60 ? 50.527 -5.219 17.202 1.00 12.46 60 GLY B CA 1
ATOM 2414 C C . GLY B 1 60 ? 49.591 -6.164 16.470 1.00 15.44 60 GLY B C 1
ATOM 2415 O O . GLY B 1 60 ? 49.875 -6.576 15.332 1.00 13.34 60 GLY B O 1
ATOM 2416 N N . GLN B 1 61 ? 48.481 -6.522 17.115 1.00 12.29 61 GLN B N 1
ATOM 2417 C CA . GLN B 1 61 ? 47.485 -7.372 16.470 1.00 11.70 61 GLN B CA 1
ATOM 2418 C C . GLN B 1 61 ? 46.890 -6.704 15.236 1.00 14.61 61 GLN B C 1
ATOM 2419 O O . GLN B 1 61 ? 46.668 -7.355 14.209 1.00 12.49 61 GLN B O 1
ATOM 2425 N N . SER B 1 62 ? 46.616 -5.407 15.341 1.00 12.45 62 SER B N 1
ATOM 2426 C CA . SER B 1 62 ? 46.012 -4.673 14.230 1.00 15.99 62 SER B CA 1
ATOM 2427 C C . SER B 1 62 ? 46.949 -4.660 13.029 1.00 14.69 62 SER B C 1
ATOM 2428 O O . SER B 1 62 ? 46.540 -4.933 11.884 1.00 11.94 62 SER B O 1
ATOM 2431 N N . ALA B 1 63 ? 48.220 -4.367 13.280 1.00 13.06 63 ALA B N 1
ATOM 2432 C CA . ALA B 1 63 ? 49.211 -4.373 12.211 1.00 10.99 63 ALA B CA 1
ATOM 2433 C C . ALA B 1 63 ? 49.374 -5.776 11.620 1.00 16.60 63 ALA B C 1
ATOM 2434 O O . ALA B 1 63 ? 49.358 -5.958 10.391 1.00 15.01 63 ALA B O 1
ATOM 2436 N N . ALA B 1 64 ? 49.539 -6.764 12.496 1.00 13.44 64 ALA B N 1
ATOM 2437 C CA . ALA B 1 64 ? 49.756 -8.150 12.058 1.00 14.51 64 ALA B CA 1
ATOM 2438 C C . ALA B 1 64 ? 48.598 -8.674 11.229 1.00 12.90 64 ALA B C 1
ATOM 2439 O O . ALA B 1 64 ? 48.793 -9.449 10.286 1.00 15.10 64 ALA B O 1
ATOM 2441 N N . LEU B 1 65 ? 47.387 -8.249 11.566 1.00 11.65 65 LEU B N 1
ATOM 2442 C CA . LEU B 1 65 ? 46.210 -8.689 10.823 1.00 12.70 65 LEU B CA 1
ATOM 2443 C C . LEU B 1 65 ? 46.261 -8.233 9.367 1.00 16.62 65 LEU B C 1
ATOM 2444 O O . LEU B 1 65 ? 45.883 -8.994 8.476 1.00 14.81 65 LEU B O 1
ATOM 2449 N N . GLN B 1 66 ? 46.719 -7.007 9.102 1.00 13.54 66 GLN B N 1
ATOM 2450 C CA . GLN B 1 66 ? 46.783 -6.565 7.702 1.00 13.61 66 GLN B CA 1
ATOM 2451 C C . GLN B 1 66 ? 47.814 -7.388 6.942 1.00 20.57 66 GLN B C 1
ATOM 2452 O O . GLN B 1 66 ? 47.596 -7.771 5.789 1.00 15.29 66 GLN B O 1
ATOM 2458 N N . ILE B 1 67 ? 48.944 -7.662 7.581 1.00 15.57 67 ILE B N 1
ATOM 2459 C CA . ILE B 1 67 ? 50.002 -8.421 6.909 1.00 13.36 67 ILE B CA 1
ATOM 2460 C C . ILE B 1 67 ? 49.550 -9.857 6.639 1.00 17.68 67 ILE B C 1
ATOM 2461 O O . ILE B 1 67 ? 49.772 -10.395 5.551 1.00 15.62 67 ILE B O 1
ATOM 2466 N N . ALA B 1 68 ? 48.887 -10.470 7.616 1.00 14.23 68 ALA B N 1
ATOM 2467 C CA . ALA B 1 68 ? 48.295 -11.799 7.414 1.00 13.60 68 ALA B CA 1
ATOM 2468 C C . ALA B 1 68 ? 47.272 -11.818 6.279 1.00 19.18 68 ALA B C 1
ATOM 2469 O O . ALA B 1 68 ? 47.214 -12.764 5.481 1.00 17.45 68 ALA B O 1
ATOM 2471 N N . ARG B 1 69 ? 46.439 -10.785 6.210 1.00 16.46 69 ARG B N 1
ATOM 2472 C CA . ARG B 1 69 ? 45.398 -10.761 5.188 1.00 15.34 69 ARG B CA 1
ATOM 2473 C C . ARG B 1 69 ? 45.998 -10.526 3.806 1.00 15.16 69 ARG B C 1
ATOM 2474 O O . ARG B 1 69 ? 45.356 -10.785 2.786 1.00 18.58 69 ARG B O 1
ATOM 2482 N N . ALA B 1 70 ? 47.240 -10.050 3.779 1.00 15.93 70 ALA B N 1
ATOM 2483 C CA . ALA B 1 70 ? 47.966 -9.854 2.524 1.00 15.65 70 ALA B CA 1
ATOM 2484 C C . ALA B 1 70 ? 48.732 -11.116 2.121 1.00 20.92 70 ALA B C 1
ATOM 2485 O O . ALA B 1 70 ? 49.585 -11.071 1.227 1.00 19.40 70 ALA B O 1
ATOM 2487 N N . ARG B 1 71 ? 48.435 -12.227 2.797 1.00 17.86 71 ARG B N 1
ATOM 2488 C CA . ARG B 1 71 ? 49.068 -13.517 2.515 1.00 21.08 71 ARG B CA 1
ATOM 2489 C C . ARG B 1 71 ? 50.587 -13.493 2.642 1.00 23.57 71 ARG B C 1
ATOM 2490 O O . ARG B 1 71 ? 51.291 -14.124 1.858 1.00 25.86 71 ARG B O 1
ATOM 2498 N N . ARG B 1 72 ? 51.092 -12.756 3.626 1.00 15.75 72 ARG B N 1
ATOM 2499 C CA . ARG B 1 72 ? 52.515 -12.788 3.942 1.00 15.40 72 ARG B CA 1
ATOM 2500 C C . ARG B 1 72 ? 52.743 -13.485 5.289 1.00 15.50 72 ARG B C 1
ATOM 2501 O O . ARG B 1 72 ? 51.824 -13.621 6.102 1.00 17.09 72 ARG B O 1
ATOM 2509 N N . ARG B 1 73 ? 53.972 -13.935 5.505 1.00 15.51 73 ARG B N 1
ATOM 2510 C CA . ARG B 1 73 ? 54.327 -14.657 6.722 1.00 21.94 73 ARG B CA 1
ATOM 2511 C C . ARG B 1 73 ? 54.676 -13.664 7.820 1.00 16.77 73 ARG B C 1
ATOM 2512 O O . ARG B 1 73 ? 55.658 -12.915 7.706 1.00 16.33 73 ARG B O 1
ATOM 2520 N N . VAL B 1 74 ? 53.881 -13.651 8.887 1.00 17.96 74 VAL B N 1
ATOM 2521 C CA . VAL B 1 74 ? 54.077 -12.667 9.943 1.00 16.11 74 VAL B CA 1
ATOM 2522 C C . VAL B 1 74 ? 54.142 -13.366 11.290 1.00 13.06 74 VAL B C 1
ATOM 2523 O O . VAL B 1 74 ? 53.345 -14.267 11.571 1.00 16.32 74 VAL B O 1
ATOM 2527 N N . LEU B 1 75 ? 55.122 -12.975 12.096 1.00 13.41 75 LEU B N 1
ATOM 2528 C CA . LEU B 1 75 ? 55.283 -13.514 13.444 1.00 12.36 75 LEU B CA 1
ATOM 2529 C C . LEU B 1 75 ? 55.057 -12.406 14.444 1.00 14.35 75 LEU B C 1
ATOM 2530 O O . LEU B 1 75 ? 55.626 -11.321 14.307 1.00 13.95 75 LEU B O 1
ATOM 2535 N N . VAL B 1 76 ? 54.227 -12.674 15.448 1.00 15.11 76 VAL B N 1
ATOM 2536 C CA . VAL B 1 76 ? 54.097 -11.771 16.583 1.00 13.12 76 VAL B CA 1
ATOM 2537 C C . VAL B 1 76 ? 54.857 -12.364 17.762 1.00 13.26 76 VAL B C 1
ATOM 2538 O O . VAL B 1 76 ? 54.586 -13.496 18.165 1.00 16.76 76 VAL B O 1
ATOM 2542 N N . ILE B 1 77 ? 55.817 -11.609 18.296 1.00 13.07 77 ILE B N 1
ATOM 2543 C CA . ILE B 1 77 ? 56.485 -11.974 19.549 1.00 15.78 77 ILE B CA 1
ATOM 2544 C C . ILE B 1 77 ? 55.960 -11.046 20.634 1.00 16.09 77 ILE B C 1
ATOM 2545 O O . ILE B 1 77 ? 56.105 -9.827 20.533 1.00 13.85 77 ILE B O 1
ATOM 2550 N N . ASP B 1 78 ? 55.364 -11.611 21.680 1.00 11.53 78 ASP B N 1
ATOM 2551 C CA . ASP B 1 78 ? 54.689 -10.782 22.674 1.00 12.38 78 ASP B CA 1
ATOM 2552 C C . ASP B 1 78 ? 55.010 -11.241 24.080 1.00 15.63 78 ASP B C 1
ATOM 2553 O O . ASP B 1 78 ? 54.925 -12.432 24.376 1.00 16.74 78 ASP B O 1
ATOM 2558 N N . ALA B 1 79 ? 55.359 -10.289 24.942 1.00 13.95 79 ALA B N 1
ATOM 2559 C CA . ALA B 1 79 ? 55.758 -10.587 26.320 1.00 20.67 79 ALA B CA 1
ATOM 2560 C C . ALA B 1 79 ? 54.578 -10.719 27.291 1.00 25.82 79 ALA B C 1
ATOM 2561 O O . ALA B 1 79 ? 54.748 -11.174 28.422 1.00 26.26 79 ALA B O 1
ATOM 2563 N N . GLY B 1 80 ? 53.394 -10.291 26.863 1.00 17.01 80 GLY B N 1
ATOM 2564 C CA . GLY B 1 80 ? 52.166 -10.562 27.596 1.00 18.03 80 GLY B CA 1
ATOM 2565 C C . GLY B 1 80 ? 51.849 -9.648 28.766 1.00 20.04 80 GLY B C 1
ATOM 2566 O O . GLY B 1 80 ? 51.165 -10.061 29.713 1.00 25.06 80 GLY B O 1
ATOM 2567 N N . ALA B 1 81 ? 52.339 -8.410 28.715 1.00 16.73 81 ALA B N 1
ATOM 2568 C CA . ALA B 1 81 ? 52.061 -7.437 29.776 1.00 14.44 81 ALA B CA 1
ATOM 2569 C C . ALA B 1 81 ? 51.534 -6.132 29.191 1.00 14.70 81 ALA B C 1
ATOM 2570 O O . ALA B 1 81 ? 52.294 -5.188 28.970 1.00 15.28 81 ALA B O 1
ATOM 2572 N N . ARG B 1 82 ? 50.226 -6.078 28.949 1.00 12.48 82 ARG B N 1
ATOM 2573 C CA . ARG B 1 82 ? 49.618 -4.909 28.326 1.00 12.81 82 ARG B CA 1
ATOM 2574 C C . ARG B 1 82 ? 49.519 -3.759 29.311 1.00 20.17 82 ARG B C 1
ATOM 2575 O O . ARG B 1 82 ? 49.420 -3.963 30.531 1.00 17.72 82 ARG B O 1
ATOM 2583 N N . ARG B 1 83 ? 49.531 -2.541 28.787 1.00 14.76 83 ARG B N 1
ATOM 2584 C CA . ARG B 1 83 ? 49.476 -1.364 29.643 1.00 11.81 83 ARG B CA 1
ATOM 2585 C C . ARG B 1 83 ? 48.150 -1.290 30.398 1.00 14.61 83 ARG B C 1
ATOM 2586 O O . ARG B 1 83 ? 48.104 -0.788 31.522 1.00 14.46 83 ARG B O 1
ATOM 2594 N N . ASN B 1 84 ? 47.078 -1.793 29.784 1.00 13.46 84 ASN B N 1
ATOM 2595 C CA . ASN B 1 84 ? 45.752 -1.762 30.408 1.00 14.81 84 ASN B CA 1
ATOM 2596 C C . ASN B 1 84 ? 45.404 -3.004 31.224 1.00 16.77 84 ASN B C 1
ATOM 2597 O O . ASN B 1 84 ? 44.229 -3.250 31.485 1.00 24.05 84 ASN B O 1
ATOM 2602 N N . ARG B 1 85 ? 46.398 -3.785 31.641 1.00 12.85 85 ARG B N 1
ATOM 2603 C CA . ARG B 1 85 ? 46.095 -5.033 32.349 1.00 15.95 85 ARG B CA 1
ATOM 2604 C C . ARG B 1 85 ? 45.563 -4.761 33.749 1.00 17.55 85 ARG B C 1
ATOM 2605 O O . ARG B 1 85 ? 45.113 -5.685 34.434 1.00 17.22 85 ARG B O 1
ATOM 2613 N N . PHE B 1 86 ? 45.600 -3.496 34.163 1.00 17.19 86 PHE B N 1
ATOM 2614 C CA . PHE B 1 86 ? 45.261 -3.115 35.542 1.00 18.51 86 PHE B CA 1
ATOM 2615 C C . PHE B 1 86 ? 43.782 -2.803 35.754 1.00 24.84 86 PHE B C 1
ATOM 2616 O O . PHE B 1 86 ? 43.306 -2.792 36.889 1.00 19.38 86 PHE B O 1
ATOM 2624 N N . ALA B 1 87 ? 43.061 -2.534 34.669 1.00 14.92 87 ALA B N 1
ATOM 2625 C CA . ALA B 1 87 ? 41.652 -2.165 34.761 1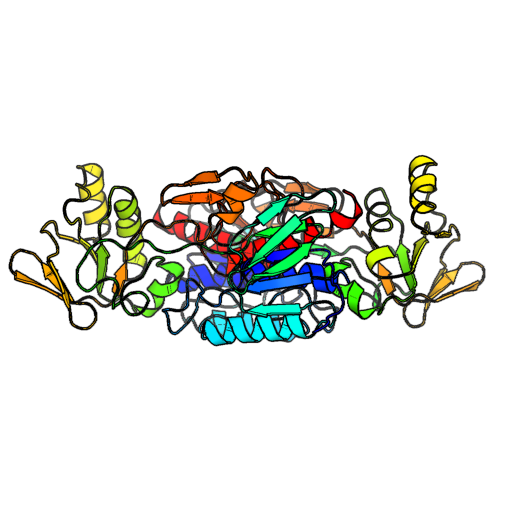.00 18.76 87 ALA B CA 1
ATOM 2626 C C . ALA B 1 87 ? 40.748 -3.345 34.412 1.00 22.50 87 ALA B C 1
ATOM 2627 O O . ALA B 1 87 ? 41.131 -4.209 33.625 1.00 21.63 87 ALA B O 1
ATOM 2629 N N . SER B 1 88 ? 39.541 -3.370 34.968 1.00 19.54 88 SER B N 1
ATOM 2630 C CA . SER B 1 88 ? 38.630 -4.488 34.709 1.00 23.98 88 SER B CA 1
ATOM 2631 C C . SER B 1 88 ? 37.773 -4.265 33.467 1.00 18.42 88 SER B C 1
ATOM 2632 O O . SER B 1 88 ? 37.262 -5.218 32.886 1.00 18.53 88 SER B O 1
ATOM 2635 N N . GLN B 1 89 ? 37.605 -3.009 33.062 1.00 16.81 89 GLN B N 1
ATOM 2636 C CA . GLN B 1 89 ? 36.875 -2.718 31.832 1.00 15.91 89 GLN B CA 1
ATOM 2637 C C . GLN B 1 89 ? 37.625 -1.757 30.934 1.00 18.94 89 GLN B C 1
ATOM 2638 O O . GLN B 1 89 ? 38.414 -0.939 31.401 1.00 20.29 89 GLN B O 1
ATOM 2644 N N . SER B 1 90 ? 37.385 -1.878 29.634 1.00 13.26 90 SER B N 1
ATOM 2645 C CA . SER B 1 90 ? 37.899 -0.921 28.665 1.00 15.46 90 SER B CA 1
ATOM 2646 C C . SER B 1 90 ? 36.741 -0.027 28.226 1.00 12.61 90 SER B C 1
ATOM 2647 O O . SER B 1 90 ? 35.593 -0.474 28.193 1.00 14.87 90 SER B O 1
ATOM 2650 N N . HIS B 1 91 ? 37.028 1.236 27.922 1.00 16.12 91 HIS B N 1
ATOM 2651 C CA . HIS B 1 91 ? 36.000 2.132 27.389 1.00 15.92 91 HIS B CA 1
ATOM 2652 C C . HIS B 1 91 ? 36.521 2.946 26.227 1.00 13.91 91 HIS B C 1
ATOM 2653 O O . HIS B 1 91 ? 37.730 3.149 26.085 1.00 19.01 91 HIS B O 1
ATOM 2660 N N . GLY B 1 92 ? 35.617 3.413 25.375 1.00 16.74 92 GLY B N 1
ATOM 2661 C CA . GLY B 1 92 ? 36.027 4.356 24.356 1.00 14.54 92 GLY B CA 1
ATOM 2662 C C . GLY B 1 92 ? 36.204 3.739 22.985 1.00 18.64 92 GLY B C 1
ATOM 2663 O O . GLY B 1 92 ? 36.344 4.455 22.006 1.00 15.40 92 GLY B O 1
ATOM 2664 N N . VAL B 1 93 ? 36.203 2.413 22.912 1.00 12.80 93 VAL B N 1
ATOM 2665 C CA . VAL B 1 93 ? 36.365 1.736 21.630 1.00 13.92 93 VAL B CA 1
ATOM 2666 C C . VAL B 1 93 ? 35.010 1.231 21.183 1.00 13.15 93 VAL B C 1
ATOM 2667 O O . VAL B 1 93 ? 34.453 0.310 21.796 1.00 16.06 93 VAL B O 1
ATOM 2671 N N . ILE B 1 94 ? 34.466 1.826 20.128 1.00 15.69 94 ILE B N 1
ATOM 2672 C CA . ILE B 1 94 ? 33.123 1.462 19.699 1.00 12.03 94 ILE B CA 1
ATOM 2673 C C . ILE B 1 94 ? 33.108 -0.011 19.282 1.00 14.14 94 ILE B C 1
ATOM 2674 O O . ILE B 1 94 ? 33.937 -0.455 18.480 1.00 18.00 94 ILE B O 1
ATOM 2679 N N . GLY B 1 95 ? 32.190 -0.776 19.862 1.00 13.50 95 GLY B N 1
ATOM 2680 C CA . GLY B 1 95 ? 32.162 -2.211 19.632 1.00 16.91 95 GLY B CA 1
ATOM 2681 C C . GLY B 1 95 ? 32.753 -2.992 20.804 1.00 21.93 95 GLY B C 1
ATOM 2682 O O . GLY B 1 95 ? 32.406 -4.158 21.001 1.00 17.43 95 GLY B O 1
ATOM 2683 N N . GLN B 1 96 ? 33.629 -2.354 21.583 1.00 17.41 96 GLN B N 1
ATOM 2684 C CA . GLN B 1 96 ? 34.263 -2.999 22.742 1.00 17.45 96 GLN B CA 1
ATOM 2685 C C . GLN B 1 96 ? 33.999 -2.259 24.051 1.00 19.06 96 GLN B C 1
ATOM 2686 O O . GLN B 1 96 ? 34.656 -2.525 25.069 1.00 17.78 96 GLN B O 1
ATOM 2692 N N . ASP B 1 97 ? 33.048 -1.332 24.042 1.00 14.32 97 ASP B N 1
ATOM 2693 C CA . ASP B 1 97 ? 32.838 -0.479 25.206 1.00 16.55 97 ASP B CA 1
ATOM 2694 C C . ASP B 1 97 ? 32.307 -1.279 26.393 1.00 17.45 97 ASP B C 1
ATOM 2695 O O . ASP B 1 97 ? 31.263 -1.926 26.295 1.00 19.75 97 ASP B O 1
ATOM 2700 N N . GLY B 1 98 ? 33.031 -1.238 27.512 1.00 16.27 98 GLY B N 1
ATOM 2701 C CA . GLY B 1 98 ? 32.623 -1.945 28.712 1.00 17.45 98 GLY B CA 1
ATOM 2702 C C . GLY B 1 98 ? 33.122 -3.378 28.795 1.00 27.48 98 GLY B C 1
ATOM 2703 O O . GLY B 1 98 ? 32.888 -4.056 29.791 1.00 20.60 98 GLY B O 1
ATOM 2704 N N . ARG B 1 99 ? 33.808 -3.853 27.760 1.00 13.94 99 ARG B N 1
ATOM 2705 C CA . ARG B 1 99 ? 34.370 -5.208 27.792 1.00 18.37 99 ARG B CA 1
ATOM 2706 C C . ARG B 1 99 ? 35.693 -5.235 28.551 1.00 17.61 99 ARG B C 1
ATOM 2707 O O . ARG B 1 99 ? 36.385 -4.217 28.642 1.00 20.55 99 ARG B O 1
ATOM 2715 N N . SER B 1 100 ? 36.055 -6.387 29.112 1.00 18.86 100 SER B N 1
ATOM 2716 C CA . SER B 1 100 ? 37.341 -6.467 29.803 1.00 19.56 100 SER B CA 1
ATOM 2717 C C . SER B 1 100 ? 38.461 -6.440 28.771 1.00 16.57 100 SER B C 1
ATOM 2718 O O . SER B 1 100 ? 38.341 -7.051 27.700 1.00 17.15 100 SER B O 1
ATOM 2721 N N . PRO B 1 101 ? 39.549 -5.719 29.081 1.00 17.20 101 PRO B N 1
ATOM 2722 C CA . PRO B 1 101 ? 40.697 -5.627 28.173 1.00 18.72 101 PRO B CA 1
ATOM 2723 C C . PRO B 1 101 ? 41.251 -7.019 27.854 1.00 18.90 101 PRO B C 1
ATOM 2724 O O . PRO B 1 101 ? 41.700 -7.245 26.735 1.00 17.99 101 PRO B O 1
ATOM 2728 N N . ASP B 1 102 ? 41.208 -7.944 28.813 1.00 21.55 102 ASP B N 1
ATOM 2729 C CA . ASP B 1 102 ? 41.672 -9.311 28.560 1.00 22.30 102 ASP B CA 1
ATOM 2730 C C . ASP B 1 102 ? 40.873 -9.991 27.455 1.00 20.22 102 ASP B C 1
ATOM 2731 O O . ASP B 1 102 ? 41.438 -10.669 26.597 1.00 18.69 102 ASP B O 1
ATOM 2736 N N . ALA B 1 103 ? 39.555 -9.818 27.475 1.00 20.61 103 ALA B N 1
ATOM 2737 C CA . ALA B 1 103 ? 38.701 -10.434 26.462 1.00 21.60 103 ALA B CA 1
ATOM 2738 C C . ALA B 1 103 ? 38.906 -9.776 25.110 1.00 19.02 103 ALA B C 1
ATOM 2739 O O . ALA B 1 103 ? 38.878 -10.447 24.081 1.00 19.37 103 ALA B O 1
ATOM 2741 N N . ILE B 1 104 ? 39.078 -8.457 25.104 1.00 20.19 104 ILE B N 1
ATOM 2742 C CA . ILE B 1 104 ? 39.359 -7.758 23.851 1.00 17.02 104 ILE B CA 1
ATOM 2743 C C . ILE B 1 104 ? 40.648 -8.291 23.220 1.00 17.01 104 ILE B C 1
ATOM 2744 O O . ILE B 1 104 ? 40.678 -8.616 22.034 1.00 19.81 104 ILE B O 1
ATOM 2749 N N . ALA B 1 105 ? 41.713 -8.369 24.011 1.00 17.18 105 ALA B N 1
ATOM 2750 C CA . ALA B 1 105 ? 42.996 -8.865 23.510 1.00 15.81 105 ALA B CA 1
ATOM 2751 C C . ALA B 1 105 ? 42.900 -10.322 23.051 1.00 21.98 105 ALA B C 1
ATOM 2752 O O . ALA B 1 105 ? 43.499 -10.697 22.051 1.00 18.18 105 ALA B O 1
ATOM 2754 N N . ALA B 1 106 ? 42.157 -11.147 23.787 1.00 19.03 106 ALA B N 1
ATOM 2755 C CA . ALA B 1 106 ? 42.028 -12.559 23.425 1.00 21.69 106 ALA B CA 1
ATOM 2756 C C . ALA B 1 106 ? 41.268 -12.746 22.117 1.00 22.43 106 ALA B C 1
ATOM 2757 O O . ALA B 1 106 ? 41.603 -13.634 21.317 1.00 18.15 106 ALA B O 1
ATOM 2759 N N . ASP B 1 107 ? 40.246 -11.917 21.897 1.00 18.28 107 ASP B N 1
ATOM 2760 C CA . ASP B 1 107 ? 39.473 -11.973 20.659 1.00 24.70 107 ASP B CA 1
ATOM 2761 C C . ASP B 1 107 ? 40.354 -11.604 19.487 1.00 19.71 107 ASP B C 1
ATOM 2762 O O . ASP B 1 107 ? 40.249 -12.188 18.412 1.00 18.08 107 ASP B O 1
ATOM 2767 N N . GLY B 1 108 ? 41.211 -10.607 19.687 1.00 17.15 108 GLY B N 1
ATOM 2768 C CA . GLY B 1 108 ? 42.080 -10.162 18.618 1.00 16.91 108 GLY B CA 1
ATOM 2769 C C . GLY B 1 108 ? 43.098 -11.226 18.281 1.00 22.68 108 GLY B C 1
ATOM 2770 O O . GLY B 1 108 ? 43.370 -11.490 17.108 1.00 15.81 108 GLY B O 1
ATOM 2771 N N . LYS B 1 109 ? 43.665 -11.846 19.311 1.00 16.37 109 LYS B N 1
ATOM 2772 C CA . LYS B 1 109 ? 44.663 -12.893 19.091 1.00 17.68 109 LYS B CA 1
ATOM 2773 C C . LYS B 1 109 ? 44.046 -14.064 18.334 1.00 11.89 109 LYS B C 1
ATOM 2774 O O . LYS B 1 109 ? 44.637 -14.577 17.394 1.00 16.87 109 LYS B O 1
ATOM 2780 N N . ALA B 1 110 ? 42.837 -14.460 18.725 1.00 16.92 110 ALA B N 1
ATOM 2781 C CA . ALA B 1 110 ? 42.120 -15.544 18.053 1.00 18.74 110 ALA B CA 1
ATOM 2782 C C . ALA B 1 110 ? 41.840 -15.221 16.594 1.00 17.13 110 ALA B C 1
ATOM 2783 O O . ALA B 1 110 ? 41.991 -16.072 15.714 1.00 13.78 110 ALA B O 1
ATOM 2785 N N . GLN B 1 111 ? 41.424 -13.992 16.323 1.00 15.20 111 GLN B N 1
ATOM 2786 C CA . GLN B 1 111 ? 41.115 -13.614 14.942 1.00 19.18 111 GLN B CA 1
ATOM 2787 C C . GLN B 1 111 ? 42.366 -13.563 14.084 1.00 14.51 111 GLN B C 1
ATOM 2788 O O . GLN B 1 111 ? 42.342 -13.934 12.902 1.00 16.94 111 GLN B O 1
ATOM 2794 N N . LEU B 1 112 ? 43.468 -13.103 14.668 1.00 15.96 112 LEU B N 1
ATOM 2795 C CA . LEU B 1 112 ? 44.728 -13.077 13.933 1.00 16.26 112 LEU B CA 1
ATOM 2796 C C . LEU B 1 112 ? 45.194 -14.490 13.627 1.00 15.65 112 LEU B C 1
ATOM 2797 O O . LEU B 1 112 ? 45.594 -14.796 12.506 1.00 13.49 112 LEU B O 1
ATOM 2802 N N . LEU B 1 113 ? 45.125 -15.362 14.626 1.00 17.22 113 LEU B N 1
ATOM 2803 C CA . LEU B 1 113 ? 45.693 -16.694 14.469 1.00 15.64 113 LEU B CA 1
ATOM 2804 C C . LEU B 1 113 ? 44.808 -17.618 13.642 1.00 20.11 113 LEU B C 1
ATOM 2805 O O . LEU B 1 113 ? 45.211 -18.727 13.299 1.00 19.37 113 LEU B O 1
ATOM 2810 N N . ALA B 1 114 ? 43.614 -17.149 13.289 1.00 19.80 114 ALA B N 1
ATOM 2811 C CA . ALA B 1 114 ? 42.795 -17.860 12.310 1.00 16.05 114 ALA B CA 1
ATOM 2812 C C . ALA B 1 114 ? 43.498 -17.938 10.967 1.00 20.98 114 ALA B C 1
ATOM 2813 O O . ALA B 1 114 ? 43.193 -18.811 10.149 1.00 19.85 114 ALA B O 1
ATOM 2815 N N . TYR B 1 115 ? 44.419 -17.011 10.719 1.00 16.32 115 TYR B N 1
ATOM 2816 C CA . TYR B 1 115 ? 45.207 -17.039 9.487 1.00 15.51 115 TYR B CA 1
ATOM 2817 C C . TYR B 1 115 ? 46.426 -17.945 9.676 1.00 16.39 115 TYR B C 1
ATOM 2818 O O . TYR B 1 115 ? 47.289 -17.653 10.507 1.00 18.20 115 TYR B O 1
ATOM 2827 N N . PRO B 1 116 ? 46.512 -19.050 8.904 1.00 20.66 116 PRO B N 1
ATOM 2828 C CA . PRO B 1 116 ? 47.580 -20.020 9.185 1.00 17.56 116 PRO B CA 1
ATOM 2829 C C . PRO B 1 116 ? 48.969 -19.456 8.902 1.00 22.38 116 PRO B C 1
ATOM 2830 O O . PRO B 1 116 ? 49.947 -19.992 9.433 1.00 19.36 116 PRO B O 1
ATOM 2834 N N . ASN B 1 117 ? 49.051 -18.374 8.124 1.00 16.48 117 ASN B N 1
ATOM 2835 C CA . ASN B 1 117 ? 50.323 -17.704 7.867 1.00 13.04 117 ASN B CA 1
ATOM 2836 C C . ASN B 1 117 ? 50.764 -16.733 8.960 1.00 13.79 117 ASN B C 1
ATOM 2837 O O . ASN B 1 117 ? 51.848 -16.138 8.876 1.00 17.49 117 ASN B O 1
ATOM 2842 N N . ALA B 1 118 ? 49.937 -16.560 9.983 1.00 14.77 118 ALA B N 1
ATOM 2843 C CA . ALA B 1 118 ? 50.361 -15.799 11.151 1.00 16.99 118 ALA B CA 1
ATOM 2844 C C . ALA B 1 118 ? 50.860 -16.759 12.233 1.00 16.35 118 ALA B C 1
ATOM 2845 O O . ALA B 1 118 ? 50.285 -17.832 12.428 1.00 19.45 118 ALA B O 1
ATOM 2847 N N . GLN B 1 119 ? 51.919 -16.353 12.933 1.00 15.92 119 GLN B N 1
ATOM 2848 C CA . GLN B 1 119 ? 52.524 -17.144 14.000 1.00 17.17 119 GLN B CA 1
ATOM 2849 C C . GLN B 1 119 ? 52.574 -16.310 15.258 1.00 18.16 119 GLN B C 1
ATOM 2850 O O . GLN B 1 119 ? 52.633 -15.075 15.191 1.00 13.38 119 GLN B O 1
ATOM 2856 N N . TRP B 1 120 ? 52.588 -16.976 16.405 1.00 12.04 120 TRP B N 1
ATOM 2857 C CA . TRP B 1 120 ? 52.643 -16.278 17.686 1.00 14.87 120 TRP B CA 1
ATOM 2858 C C . TRP B 1 120 ? 53.680 -16.926 18.584 1.00 17.98 120 TRP B C 1
ATOM 2859 O O . TRP B 1 120 ? 53.758 -18.151 18.662 1.00 17.11 120 TRP B O 1
ATOM 2870 N N A ARG B 1 121 ? 54.485 -16.108 19.249 0.47 14.67 121 ARG B N 1
ATOM 2871 N N B ARG B 1 121 ? 54.485 -16.109 19.255 0.53 14.66 121 ARG B N 1
ATOM 2872 C CA A ARG B 1 121 ? 55.370 -16.620 20.286 0.47 15.90 121 ARG B CA 1
ATOM 2873 C CA B ARG B 1 121 ? 55.402 -16.612 20.274 0.53 15.89 121 ARG B CA 1
ATOM 2874 C C A ARG B 1 121 ? 55.304 -15.736 21.515 0.47 19.16 121 ARG B C 1
ATOM 2875 C C B ARG B 1 121 ? 55.317 -15.735 21.514 0.53 19.17 121 ARG B C 1
ATOM 2876 O O A ARG B 1 121 ? 55.458 -14.519 21.415 0.47 14.70 121 ARG B O 1
ATOM 2877 O O B ARG B 1 121 ? 55.456 -14.516 21.418 0.53 14.69 121 ARG B O 1
ATOM 2892 N N . GLU B 1 122 ? 55.080 -16.340 22.677 1.00 16.63 122 GLU B N 1
ATOM 2893 C CA . GLU B 1 122 ? 55.118 -15.573 23.920 1.00 17.36 122 GLU B CA 1
ATOM 2894 C C . GLU B 1 122 ? 56.573 -15.553 24.387 1.00 21.23 122 GLU B C 1
ATOM 2895 O O . GLU B 1 122 ? 57.130 -16.584 24.774 1.00 23.88 122 GLU B O 1
ATOM 2901 N N . ASP B 1 123 ? 57.198 -14.381 24.301 1.00 14.03 123 ASP B N 1
ATOM 2902 C CA . ASP B 1 123 ? 58.615 -14.228 24.619 1.00 16.92 123 ASP B CA 1
ATOM 2903 C C . ASP B 1 123 ? 58.886 -12.736 24.622 1.00 16.43 123 ASP B C 1
ATOM 2904 O O . ASP B 1 123 ? 57.997 -11.941 24.308 1.00 18.21 123 ASP B O 1
ATOM 2909 N N A SER B 1 124 ? 60.105 -12.351 24.984 0.37 17.53 124 SER B N 1
ATOM 2910 N N B SER B 1 124 ? 60.113 -12.355 24.957 0.63 17.48 124 SER B N 1
ATOM 2911 C CA A SER B 1 124 ? 60.509 -10.949 24.967 0.37 18.35 124 SER B CA 1
ATOM 2912 C CA B SER B 1 124 ? 60.511 -10.950 24.970 0.63 18.32 124 SER B CA 1
ATOM 2913 C C A SER B 1 124 ? 61.701 -10.784 24.037 0.37 20.69 124 SER B C 1
ATOM 2914 C C B SER B 1 124 ? 61.730 -10.736 24.083 0.63 20.71 124 SER B C 1
ATOM 2915 O O A SER B 1 124 ? 62.663 -11.541 24.127 0.37 21.60 124 SER B O 1
ATOM 2916 O O B SER B 1 124 ? 62.748 -11.408 24.253 0.63 21.53 124 SER B O 1
ATOM 2921 N N . VAL B 1 125 ? 61.639 -9.806 23.137 1.00 20.13 125 VAL B N 1
ATOM 2922 C CA . VAL B 1 125 ? 62.779 -9.508 22.277 1.00 22.71 125 VAL B CA 1
ATOM 2923 C C . VAL B 1 125 ? 63.758 -8.653 23.072 1.00 25.18 125 VAL B C 1
ATOM 2924 O O . VAL B 1 125 ? 63.402 -7.561 23.525 1.00 21.41 125 VAL B O 1
ATOM 2928 N N . VAL B 1 126 ? 64.988 -9.135 23.248 1.00 19.54 126 VAL B N 1
ATOM 2929 C CA . VAL B 1 126 ? 65.969 -8.371 24.025 1.00 21.51 126 VAL B CA 1
ATOM 2930 C C . VAL B 1 126 ? 66.973 -7.588 23.170 1.00 24.03 126 VAL B C 1
ATOM 2931 O O . VAL B 1 126 ? 67.521 -6.579 23.616 1.00 23.30 126 VAL B O 1
ATOM 2935 N N . ARG B 1 127 ? 67.209 -8.033 21.942 1.00 25.05 127 ARG B N 1
ATOM 2936 C CA . ARG B 1 127 ? 68.122 -7.310 21.061 1.00 22.10 127 ARG B CA 1
ATOM 2937 C C . ARG B 1 127 ? 67.671 -7.430 19.617 1.00 20.45 127 ARG B C 1
ATOM 2938 O O . ARG B 1 127 ? 67.238 -8.498 19.183 1.00 23.72 127 ARG B O 1
ATOM 2946 N N . ALA B 1 128 ? 67.752 -6.322 18.887 1.00 21.28 128 ALA B N 1
ATOM 2947 C CA . ALA B 1 128 ? 67.415 -6.303 17.468 1.00 24.44 128 ALA B CA 1
ATOM 2948 C C . ALA B 1 128 ? 68.608 -5.770 16.693 1.00 35.48 128 ALA B C 1
ATOM 2949 O O . ALA B 1 128 ? 69.198 -4.762 17.083 1.00 29.77 128 ALA B O 1
ATOM 2951 N N . GLU B 1 129 ? 68.949 -6.433 15.590 1.00 25.29 129 GLU B N 1
ATOM 2952 C CA . GLU B 1 129 ? 70.121 -6.067 14.806 1.00 32.51 129 GLU B CA 1
ATOM 2953 C C . GLU B 1 129 ? 69.743 -5.992 13.346 1.00 33.80 129 GLU B C 1
ATOM 2954 O O . GLU B 1 129 ? 68.995 -6.835 12.844 1.00 31.21 129 GLU B O 1
ATOM 2960 N N . ARG B 1 130 ? 70.272 -4.994 12.656 1.00 30.23 130 ARG B N 1
ATOM 2961 C CA . ARG B 1 130 ? 70.103 -4.923 11.216 1.00 39.24 130 ARG B CA 1
ATOM 2962 C C . ARG B 1 130 ? 71.148 -5.779 10.510 1.00 38.81 130 ARG B C 1
ATOM 2963 O O . ARG B 1 130 ? 72.344 -5.637 10.751 1.00 49.04 130 ARG B O 1
ATOM 2971 N N . SER B 1 131 ? 70.687 -6.694 9.668 1.00 42.80 131 SER B N 1
ATOM 2972 C CA . SER B 1 131 ? 71.545 -7.314 8.672 1.00 56.94 131 SER B CA 1
ATOM 2973 C C . SER B 1 131 ? 71.266 -6.535 7.395 1.00 59.36 131 SER B C 1
ATOM 2974 O O . SER B 1 131 ? 70.380 -5.680 7.376 1.00 63.66 131 SER B O 1
ATOM 2977 N N . ASP B 1 132 ? 72.013 -6.798 6.331 1.00 66.19 132 ASP B N 1
ATOM 2978 C CA . ASP B 1 132 ? 71.604 -6.278 5.032 1.00 72.48 132 ASP B CA 1
ATOM 2979 C C . ASP B 1 132 ? 70.577 -7.273 4.515 1.00 63.88 132 ASP B C 1
ATOM 2980 O O . ASP B 1 132 ? 69.765 -6.968 3.638 1.00 61.85 132 ASP B O 1
ATOM 2985 N N . ALA B 1 133 ? 70.624 -8.469 5.099 1.00 63.56 133 ALA B N 1
ATOM 2986 C CA . ALA B 1 133 ? 69.677 -9.537 4.808 1.00 69.59 133 ALA B CA 1
ATOM 2987 C C . ALA B 1 133 ? 68.426 -9.434 5.683 1.00 66.99 133 ALA B C 1
ATOM 2988 O O . ALA B 1 133 ? 67.764 -10.440 5.947 1.00 63.41 133 ALA B O 1
ATOM 2990 N N . GLY B 1 134 ? 68.115 -8.220 6.134 1.00 50.35 134 GLY B N 1
ATOM 2991 C CA . GLY B 1 134 ? 66.922 -7.968 6.925 1.00 33.66 134 GLY B CA 1
ATOM 2992 C C . GLY B 1 134 ? 67.201 -7.563 8.363 1.00 39.19 134 GLY B C 1
ATOM 2993 O O . GLY B 1 134 ? 68.103 -6.768 8.641 1.00 31.31 134 GLY B O 1
ATOM 2994 N N . TYR B 1 135 ? 66.407 -8.095 9.284 1.00 29.93 135 TYR B N 1
ATOM 2995 C CA . TYR B 1 135 ? 66.641 -7.855 10.701 1.00 28.96 135 TYR B CA 1
ATOM 2996 C C . TYR B 1 135 ? 66.753 -9.169 11.446 1.00 24.98 135 TYR B C 1
ATOM 2997 O O . TYR B 1 135 ? 66.119 -10.163 11.079 1.00 29.69 135 TYR B O 1
ATOM 3006 N N . THR B 1 136 ? 67.577 -9.183 12.484 1.00 27.66 136 THR B N 1
ATOM 3007 C CA . THR B 1 136 ? 67.677 -10.361 13.332 1.00 22.95 136 THR B CA 1
ATOM 3008 C C . THR B 1 136 ? 67.279 -9.990 14.748 1.00 24.02 136 THR B C 1
ATOM 3009 O O . THR B 1 136 ? 67.733 -8.976 15.281 1.00 26.13 136 THR B O 1
ATOM 3013 N N . LEU B 1 137 ? 66.415 -10.802 15.346 1.00 25.25 137 LEU B N 1
ATOM 3014 C CA . LEU B 1 137 ? 65.993 -10.569 16.725 1.00 23.14 137 LEU B CA 1
ATOM 3015 C C . LEU B 1 137 ? 66.489 -11.677 17.634 1.00 24.08 137 LEU B C 1
ATOM 3016 O O . LEU B 1 137 ? 66.468 -12.854 17.262 1.00 29.68 137 LEU B O 1
ATOM 3021 N N . ILE B 1 138 ? 66.929 -11.293 18.830 1.00 25.52 138 ILE B N 1
ATOM 3022 C CA . ILE B 1 138 ? 67.302 -12.251 19.858 1.00 24.61 138 ILE B CA 1
ATOM 3023 C C . ILE B 1 138 ? 66.336 -12.083 21.026 1.00 20.92 138 ILE B C 1
ATOM 3024 O O . ILE B 1 138 ? 66.108 -10.964 21.493 1.00 22.36 138 ILE B O 1
ATOM 3029 N N . CYS B 1 139 ? 65.755 -13.192 21.472 1.00 16.96 139 CYS B N 1
ATOM 3030 C CA . CYS B 1 139 ? 64.788 -13.174 22.562 1.00 23.73 139 CYS B CA 1
ATOM 3031 C C . CYS B 1 139 ? 65.400 -13.551 23.906 1.00 31.00 139 CYS B C 1
ATOM 3032 O O . CYS B 1 139 ? 66.493 -14.122 23.964 1.00 26.57 139 CYS B O 1
ATOM 3035 N N . ALA B 1 140 ? 64.681 -13.241 24.984 1.00 24.69 140 ALA B N 1
ATOM 3036 C CA . ALA B 1 140 ? 65.131 -13.565 26.335 1.00 25.94 140 ALA B CA 1
ATOM 3037 C 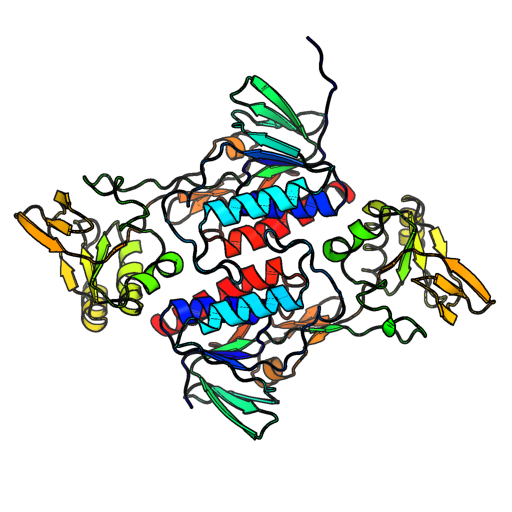C . ALA B 1 140 ? 65.340 -15.066 26.495 1.00 28.65 140 ALA B C 1
ATOM 3038 O O . ALA B 1 140 ? 66.198 -15.505 27.263 1.00 30.75 140 ALA B O 1
ATOM 3040 N N . SER B 1 141 ? 64.539 -15.844 25.774 1.00 25.71 141 SER B N 1
ATOM 3041 C CA . SER B 1 141 ? 64.613 -17.300 25.819 1.00 31.00 141 SER B CA 1
ATOM 3042 C C . SER B 1 141 ? 65.877 -17.827 25.142 1.00 31.11 141 SER B C 1
ATOM 3043 O O . SER B 1 141 ? 66.216 -19.003 25.280 1.00 32.77 141 SER B O 1
ATOM 3046 N N . GLY B 1 142 ? 66.557 -16.966 24.390 1.00 32.31 142 GLY B N 1
ATOM 3047 C CA . GLY B 1 142 ? 67.690 -17.398 23.592 1.00 28.64 142 GLY B CA 1
ATOM 3048 C C . GLY B 1 142 ? 67.354 -17.573 22.120 1.00 33.29 142 GLY B C 1
ATOM 3049 O O . GLY B 1 142 ? 68.250 -17.582 21.269 1.00 32.48 142 GLY B O 1
ATOM 3050 N N . GLN B 1 143 ? 66.067 -17.710 21.806 1.00 28.25 143 GLN B N 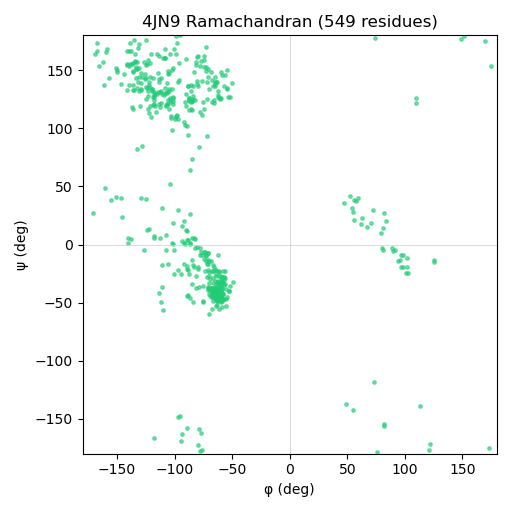1
ATOM 3051 C CA . GLN B 1 143 ? 65.653 -17.925 20.416 1.00 32.73 143 GLN B CA 1
ATOM 3052 C C . GLN B 1 143 ? 65.978 -16.742 19.515 1.00 28.51 143 GLN B C 1
ATOM 3053 O O . GLN B 1 143 ? 65.826 -15.586 19.921 1.00 26.33 143 GLN B O 1
ATOM 3059 N N . HIS B 1 144 ? 66.436 -17.040 18.298 1.00 24.33 144 HIS B N 1
ATOM 3060 C CA . HIS B 1 144 ? 66.683 -16.016 17.280 1.00 24.92 144 HIS B CA 1
ATOM 3061 C C . HIS B 1 144 ? 65.590 -16.058 16.218 1.00 26.09 144 HIS B C 1
ATOM 3062 O O . HIS B 1 144 ? 65.035 -17.116 15.942 1.00 27.64 144 HIS B O 1
ATOM 3069 N N . TYR B 1 145 ? 65.291 -14.907 15.622 1.00 22.96 145 TYR B N 1
ATOM 3070 C CA . TYR B 1 145 ? 64.333 -14.829 14.518 1.00 25.09 145 TYR B CA 1
ATOM 3071 C C . TYR B 1 145 ? 64.815 -13.835 13.472 1.00 31.05 145 TYR B C 1
ATOM 3072 O O . TYR B 1 145 ? 65.588 -12.923 13.776 1.00 32.31 145 TYR B O 1
ATOM 3081 N N . ARG B 1 146 ? 64.372 -14.024 12.232 1.00 27.78 146 ARG B N 1
ATOM 3082 C CA . ARG B 1 146 ? 64.768 -13.144 11.141 1.00 31.63 146 ARG B CA 1
ATOM 3083 C C . ARG B 1 146 ? 63.544 -12.636 10.401 1.00 23.18 146 ARG B C 1
ATOM 3084 O O . ARG B 1 146 ? 62.555 -13.360 10.247 1.00 23.20 146 ARG B O 1
ATOM 3092 N N . ALA B 1 147 ? 63.611 -11.387 9.954 1.00 21.93 147 ALA B N 1
ATOM 3093 C CA . ALA B 1 147 ? 62.519 -10.798 9.187 1.00 26.87 147 ALA B CA 1
ATOM 3094 C C . ALA B 1 147 ? 63.039 -9.757 8.222 1.00 22.67 147 ALA B C 1
ATOM 3095 O O . ALA B 1 147 ? 64.040 -9.088 8.498 1.00 23.24 147 ALA B O 1
ATOM 3097 N N . CYS B 1 148 ? 62.356 -9.620 7.090 1.00 22.15 148 CYS B N 1
ATOM 3098 C CA . CYS B 1 148 ? 62.665 -8.561 6.136 1.00 20.24 148 CYS B CA 1
ATOM 3099 C C . CYS B 1 148 ? 62.311 -7.198 6.703 1.00 26.01 148 CYS B C 1
ATOM 3100 O O . CYS B 1 148 ? 63.024 -6.224 6.468 1.00 24.09 148 CYS B O 1
ATOM 3103 N N . GLN B 1 149 ? 61.204 -7.120 7.446 1.00 19.86 149 GLN B N 1
ATOM 3104 C CA . GLN B 1 149 ? 60.813 -5.860 8.076 1.00 19.13 149 GLN B CA 1
ATOM 3105 C C . GLN B 1 149 ? 60.305 -6.061 9.502 1.00 17.48 149 GLN B C 1
ATOM 3106 O O . GLN B 1 149 ? 60.009 -7.185 9.915 1.00 18.52 149 GLN B O 1
ATOM 3112 N N . LEU B 1 150 ? 60.199 -4.968 10.247 1.00 16.70 150 LEU B N 1
ATOM 3113 C CA . LEU B 1 150 ? 59.734 -5.041 11.630 1.00 17.86 150 LEU B CA 1
ATOM 3114 C C . LEU B 1 150 ? 58.610 -4.051 11.868 1.00 18.34 150 LEU B C 1
ATOM 3115 O O . LEU B 1 150 ? 58.575 -2.981 11.260 1.00 17.63 150 LEU B O 1
ATOM 3120 N N . VAL B 1 151 ? 57.692 -4.412 12.758 1.00 16.83 151 VAL B N 1
ATOM 3121 C CA . VAL B 1 151 ? 56.722 -3.457 13.262 1.00 13.45 151 VAL B CA 1
ATOM 3122 C C . VAL B 1 151 ? 56.900 -3.420 14.764 1.00 15.11 151 VAL B C 1
ATOM 3123 O O . VAL B 1 151 ? 56.769 -4.451 15.433 1.00 13.38 151 VAL B O 1
ATOM 3127 N N . LEU B 1 152 ? 57.248 -2.244 15.280 1.00 12.47 152 LEU B N 1
ATOM 3128 C CA . LEU B 1 152 ? 57.401 -2.057 16.723 1.00 17.66 152 LEU B CA 1
ATOM 3129 C C . LEU B 1 152 ? 56.057 -1.682 17.310 1.00 15.76 152 LEU B C 1
ATOM 3130 O O . LEU B 1 152 ? 55.417 -0.724 16.862 1.00 14.88 152 LEU B O 1
ATOM 3135 N N . ALA B 1 153 ? 55.625 -2.435 18.317 1.00 12.60 153 ALA B N 1
ATOM 3136 C CA . ALA B 1 153 ? 54.320 -2.218 18.921 1.00 11.63 153 ALA B CA 1
ATOM 3137 C C . ALA B 1 153 ? 54.376 -2.643 20.381 1.00 12.66 153 ALA B C 1
ATOM 3138 O O . ALA B 1 153 ? 53.421 -3.246 20.900 1.00 14.97 153 ALA B O 1
ATOM 3140 N N . PHE B 1 154 ? 55.488 -2.312 21.040 1.00 10.19 154 PHE B N 1
ATOM 3141 C CA . PHE B 1 154 ? 55.771 -2.857 22.373 1.00 13.91 154 PHE B CA 1
ATOM 3142 C C . PHE B 1 154 ? 55.260 -2.011 23.544 1.00 16.94 154 PHE B C 1
ATOM 3143 O O . PHE B 1 154 ? 55.425 -2.375 24.715 1.00 13.47 154 PHE B O 1
ATOM 3151 N N . GLY B 1 155 ? 54.617 -0.894 23.228 1.00 14.95 155 GLY B N 1
ATOM 3152 C CA . GLY B 1 155 ? 53.925 -0.109 24.241 1.00 13.74 155 GLY B CA 1
ATOM 3153 C C . GLY B 1 155 ? 54.817 0.719 25.145 1.00 14.92 155 GLY B C 1
ATOM 3154 O O . GLY B 1 155 ? 56.049 0.730 24.991 1.00 13.15 155 GLY B O 1
ATOM 3155 N N . VAL B 1 156 ? 54.192 1.420 26.089 1.00 12.50 156 VAL B N 1
ATOM 3156 C CA . VAL B 1 156 ? 54.927 2.202 27.067 1.00 12.33 156 VAL B CA 1
ATOM 3157 C C . VAL B 1 156 ? 54.604 1.708 28.469 1.00 13.73 156 VAL B C 1
ATOM 3158 O O . VAL B 1 156 ? 53.625 0.979 28.678 1.00 15.46 156 VAL B O 1
ATOM 3162 N N . VAL B 1 157 ? 55.441 2.096 29.424 1.00 14.45 157 VAL B N 1
ATOM 3163 C CA . VAL B 1 157 ? 55.266 1.699 30.814 1.00 12.38 157 VAL B CA 1
ATOM 3164 C C . VAL B 1 157 ? 55.038 2.950 31.661 1.00 15.81 157 VAL B C 1
ATOM 3165 O O . VAL B 1 157 ? 55.796 3.925 31.566 1.00 16.80 157 VAL B O 1
ATOM 3169 N N . ASP B 1 158 ? 53.982 2.948 32.470 1.00 12.57 158 ASP B N 1
ATOM 3170 C CA . ASP B 1 158 ? 53.688 4.113 33.291 1.00 16.97 158 ASP B CA 1
ATOM 3171 C C . ASP B 1 158 ? 54.622 4.182 34.492 1.00 25.77 158 ASP B C 1
ATOM 3172 O O . ASP B 1 158 ? 54.946 3.157 35.090 1.00 19.31 158 ASP B O 1
ATOM 3177 N N . GLU B 1 159 ? 55.059 5.393 34.826 1.00 16.91 159 GLU B N 1
ATOM 3178 C CA . GLU B 1 159 ? 55.932 5.620 35.974 1.00 15.25 159 GLU B CA 1
ATOM 3179 C C . GLU B 1 159 ? 55.176 6.488 36.962 1.00 18.87 159 GLU B C 1
ATOM 3180 O O . GLU B 1 159 ? 54.893 7.655 36.683 1.00 19.68 159 GLU B O 1
ATOM 3186 N N . LEU B 1 160 ? 54.863 5.923 38.120 1.00 18.56 160 LEU B N 1
ATOM 3187 C CA . LEU B 1 160 ? 54.012 6.609 39.086 1.00 18.01 160 LEU B CA 1
ATOM 3188 C C . LEU B 1 160 ? 54.846 7.197 40.203 1.00 22.20 160 LEU B C 1
ATOM 3189 O O . LEU B 1 160 ? 55.901 6.664 40.541 1.00 24.32 160 LEU B O 1
ATOM 3194 N N . PRO B 1 161 ? 54.372 8.305 40.784 1.00 23.42 161 PRO B N 1
ATOM 3195 C CA . PRO B 1 161 ? 55.048 8.847 41.961 1.00 33.20 161 PRO B CA 1
ATOM 3196 C C . PRO B 1 161 ? 55.080 7.834 43.093 1.00 29.52 161 PRO B C 1
ATOM 3197 O O . PRO B 1 161 ? 54.160 7.017 43.235 1.00 23.47 161 PRO B O 1
ATOM 3201 N N . GLU B 1 162 ? 56.160 7.873 43.863 1.00 29.71 162 GLU B N 1
ATOM 3202 C CA . GLU B 1 162 ? 56.273 7.108 45.088 1.00 34.29 162 GLU B CA 1
ATOM 3203 C C . GLU B 1 162 ? 55.335 7.762 46.106 1.00 45.19 162 GLU B C 1
ATOM 3204 O O . GLU B 1 162 ? 55.693 8.732 46.777 1.00 45.80 162 GLU B O 1
ATOM 3210 N N . LEU B 1 163 ? 54.115 7.248 46.174 1.00 19.80 163 LEU B N 1
ATOM 3211 C CA . LEU B 1 163 ? 53.122 7.717 47.126 1.00 18.05 163 LEU B CA 1
ATOM 3212 C C . LEU B 1 163 ? 52.452 6.482 47.709 1.00 18.20 163 LEU B C 1
ATOM 3213 O O . LEU B 1 163 ? 51.830 5.713 46.978 1.00 13.01 163 LEU B O 1
ATOM 3218 N N . GLU B 1 164 ? 52.605 6.270 49.015 1.00 16.58 164 GLU B N 1
ATOM 3219 C CA . GLU B 1 164 ? 52.079 5.072 49.665 1.00 12.89 164 GLU B CA 1
ATOM 3220 C C . GLU B 1 164 ? 50.594 4.867 49.340 1.00 13.35 164 GLU B C 1
ATOM 3221 O O . GLU B 1 164 ? 49.780 5.781 49.507 1.00 13.68 164 GLU B O 1
ATOM 3227 N N . GLY B 1 165 ? 50.246 3.681 48.846 1.00 15.57 165 GLY B N 1
ATOM 3228 C CA . GLY B 1 165 ? 48.856 3.361 48.553 1.00 15.98 165 GLY B CA 1
ATOM 3229 C C . GLY B 1 165 ? 48.433 3.617 47.114 1.00 13.98 165 GLY B C 1
ATOM 3230 O O . GLY B 1 165 ? 47.385 3.145 46.673 1.00 14.41 165 GLY B O 1
ATOM 3231 N N . LEU B 1 166 ? 49.248 4.347 46.364 1.00 11.65 166 LEU B N 1
ATOM 3232 C CA . LEU B 1 166 ? 48.848 4.736 45.013 1.00 12.57 166 LEU B CA 1
ATOM 3233 C C . LEU B 1 166 ? 48.936 3.582 44.023 1.00 13.50 166 LEU B C 1
ATOM 3234 O O . LEU B 1 166 ? 47.994 3.323 43.286 1.00 13.94 166 LEU B O 1
ATOM 3239 N N . GLU B 1 167 ? 50.059 2.881 43.999 1.00 14.45 167 GLU B N 1
ATOM 3240 C CA . GLU B 1 167 ? 50.272 1.911 42.927 1.00 18.80 167 GLU B CA 1
ATOM 3241 C C . GLU B 1 167 ? 49.258 0.760 42.919 1.00 19.19 167 GLU B C 1
ATOM 3242 O O . GLU B 1 167 ? 48.839 0.316 41.850 1.00 14.97 167 GLU B O 1
ATOM 3248 N N . GLU B 1 168 ? 48.853 0.277 44.090 1.00 12.86 168 GLU B N 1
ATOM 3249 C CA . GLU B 1 168 ? 47.921 -0.855 44.139 1.00 16.35 168 GLU B CA 1
ATOM 3250 C C . GLU B 1 168 ? 46.502 -0.479 43.727 1.00 15.85 168 GLU B C 1
ATOM 3251 O O . GLU B 1 168 ? 45.651 -1.354 43.550 1.00 18.30 168 GLU B O 1
ATOM 3257 N N . ARG B 1 169 ? 46.240 0.822 43.580 1.00 11.52 169 ARG B N 1
ATOM 3258 C CA . ARG B 1 169 ? 44.924 1.296 43.140 1.00 9.59 169 ARG B CA 1
ATOM 3259 C C . ARG B 1 169 ? 44.922 1.672 41.656 1.00 13.76 169 ARG B C 1
ATOM 3260 O O . ARG B 1 169 ? 43.900 2.095 41.109 1.00 13.80 169 ARG B O 1
ATOM 3268 N N . TRP B 1 170 ? 46.067 1.509 41.007 1.00 13.62 170 TRP B N 1
ATOM 3269 C CA . TRP B 1 170 ? 46.201 1.849 39.573 1.00 13.38 170 TRP B CA 1
ATOM 3270 C C . TRP B 1 170 ? 45.250 1.025 38.728 1.00 15.48 170 TRP B C 1
ATOM 3271 O O . TRP B 1 170 ? 45.239 -0.203 38.816 1.00 17.47 170 TRP B O 1
ATOM 3282 N N . GLY B 1 171 ? 44.434 1.701 37.925 1.00 17.21 171 GLY B N 1
ATOM 3283 C CA . GLY B 1 171 ? 43.456 1.028 37.085 1.00 11.58 171 GLY B CA 1
ATOM 3284 C C . GLY B 1 171 ? 42.194 0.649 37.827 1.00 18.91 171 GLY B C 1
ATOM 3285 O O . GLY B 1 171 ? 41.245 0.154 37.226 1.00 19.19 171 GLY B O 1
ATOM 3286 N N . GLU B 1 172 ? 42.173 0.876 39.137 1.00 15.40 172 GLU B N 1
ATOM 3287 C CA . GLU B 1 172 ? 40.996 0.569 39.935 1.00 11.66 172 GLU B CA 1
ATOM 3288 C C . GLU B 1 172 ? 40.327 1.854 40.446 1.00 17.42 172 GLU B C 1
ATOM 3289 O O . GLU B 1 172 ? 39.110 2.029 40.311 1.00 14.19 172 GLU B O 1
ATOM 3295 N N . SER B 1 173 ? 41.115 2.756 41.027 1.00 14.95 173 SER B N 1
ATOM 3296 C CA . SER B 1 173 ? 40.571 4.057 41.443 1.00 12.29 173 SER B CA 1
ATOM 3297 C C . SER B 1 173 ? 41.538 5.210 41.172 1.00 15.19 173 SER B C 1
ATOM 3298 O O . SER B 1 173 ? 41.245 6.373 41.480 1.00 14.61 173 SER B O 1
ATOM 3301 N N . VAL B 1 174 ? 42.691 4.876 40.593 1.00 11.94 174 VAL B N 1
ATOM 3302 C CA . VAL B 1 174 ? 43.687 5.857 40.184 1.00 10.56 174 VAL B CA 1
ATOM 3303 C C . VAL B 1 174 ? 43.925 5.656 38.699 1.00 19.79 174 VAL B C 1
ATOM 3304 O O . VAL B 1 174 ? 44.194 4.534 38.253 1.00 13.13 174 VAL B O 1
ATOM 3308 N N . PHE B 1 175 ? 43.818 6.739 37.938 1.00 15.45 175 PHE B N 1
ATOM 3309 C CA . PHE B 1 175 ? 43.842 6.650 36.475 1.00 15.42 175 PHE B CA 1
ATOM 3310 C C . PHE B 1 175 ? 44.654 7.748 35.805 1.00 16.49 175 PHE B C 1
ATOM 3311 O O . PHE B 1 175 ? 45.091 8.703 36.443 1.00 13.64 175 PHE B O 1
ATOM 3319 N N . HIS B 1 176 ? 44.809 7.613 34.494 1.00 13.71 176 HIS B N 1
ATOM 3320 C CA . HIS B 1 176 ? 45.536 8.580 33.683 1.00 16.85 176 HIS B CA 1
ATOM 3321 C C . HIS B 1 176 ? 44.590 9.344 32.743 1.00 17.84 176 HIS B C 1
ATOM 3322 O O . HIS B 1 176 ? 44.772 10.536 32.503 1.00 20.95 176 HIS B O 1
ATOM 3329 N N . CYS B 1 177 ? 43.581 8.645 32.228 1.00 13.90 177 CYS B N 1
ATOM 3330 C CA . CYS B 1 177 ? 42.781 9.118 31.082 1.00 16.95 177 CYS B CA 1
ATOM 3331 C C . CYS B 1 177 ? 41.298 9.241 31.445 1.00 16.71 177 CYS B C 1
ATOM 3332 O O . CYS B 1 177 ? 40.617 8.237 31.656 1.00 16.33 177 CYS B O 1
ATOM 3335 N N . PRO B 1 178 ? 40.789 10.484 31.541 1.00 15.48 178 PRO B N 1
ATOM 3336 C CA . PRO B 1 178 ? 39.400 10.633 31.990 1.00 12.82 178 PRO B CA 1
ATOM 3337 C C . PRO B 1 178 ? 38.367 10.178 30.959 1.00 13.99 178 PRO B C 1
ATOM 3338 O O . PRO B 1 178 ? 37.242 9.866 31.345 1.00 13.28 178 PRO B O 1
ATOM 3342 N N . TYR B 1 179 ? 38.721 10.136 29.675 1.00 14.27 179 TYR B N 1
ATOM 3343 C CA . TYR B 1 179 ? 37.785 9.614 28.690 1.00 13.05 179 TYR B CA 1
ATOM 3344 C C . TYR B 1 179 ? 37.642 8.113 28.896 1.00 19.32 179 TYR B C 1
ATOM 3345 O O . TYR B 1 179 ? 36.607 7.521 28.568 1.00 16.67 179 TYR B O 1
ATOM 3354 N N . CYS B 1 180 ? 38.690 7.502 29.444 1.00 16.69 180 CYS B N 1
ATOM 3355 C CA . CYS B 1 180 ? 38.704 6.057 29.659 1.00 14.20 180 CYS B CA 1
ATOM 3356 C C . CYS B 1 180 ? 37.961 5.662 30.920 1.00 13.90 180 CYS B C 1
ATOM 3357 O O . CYS B 1 180 ? 37.310 4.626 30.960 1.00 13.86 180 CYS B O 1
ATOM 3360 N N . HIS B 1 181 ? 38.074 6.463 31.969 1.00 10.73 181 HIS B N 1
ATOM 3361 C CA . HIS B 1 181 ? 37.566 6.002 33.258 1.00 15.47 181 HIS B CA 1
ATOM 3362 C C . HIS B 1 181 ? 36.853 7.055 34.107 1.00 15.01 181 HIS B C 1
ATOM 3363 O O . HIS B 1 181 ? 36.438 6.766 35.233 1.00 16.80 181 HIS B O 1
ATOM 3370 N N . GLY B 1 182 ? 36.660 8.252 33.562 1.00 14.08 182 GLY B N 1
ATOM 3371 C CA . GLY B 1 182 ? 35.969 9.300 34.301 1.00 13.83 182 GLY B CA 1
ATOM 3372 C C . GLY B 1 182 ? 34.474 9.079 34.525 1.00 18.25 182 GLY B C 1
ATOM 3373 O O . GLY B 1 182 ? 33.935 9.419 35.590 1.00 16.07 182 GLY B O 1
ATOM 3374 N N . TYR B 1 183 ? 33.796 8.531 33.524 1.00 14.12 183 TYR B N 1
ATOM 3375 C CA . TYR B 1 183 ? 32.333 8.408 33.556 1.00 15.83 183 TYR B CA 1
ATOM 3376 C C . TYR B 1 183 ? 31.856 7.611 34.759 1.00 17.30 183 TYR B C 1
ATOM 3377 O O . TYR B 1 183 ? 30.878 7.980 35.417 1.00 16.52 183 TYR B O 1
ATOM 3386 N N . GLU B 1 184 ? 32.550 6.514 35.049 1.00 15.64 184 GLU B N 1
ATOM 3387 C CA . GLU B 1 184 ? 32.089 5.587 36.079 1.00 19.76 184 GLU B CA 1
ATOM 3388 C C . GLU B 1 184 ? 32.232 6.164 37.490 1.00 22.61 184 GLU B C 1
ATOM 3389 O O . GLU B 1 184 ? 31.756 5.568 38.452 1.00 20.34 184 GLU B O 1
ATOM 3395 N N . LEU B 1 185 ? 32.866 7.326 37.615 1.00 14.70 185 LEU B N 1
ATOM 3396 C CA . LEU B 1 185 ? 32.945 7.991 38.926 1.00 16.90 185 LEU B CA 1
ATOM 3397 C C . LEU B 1 185 ? 31.605 8.658 39.282 1.00 23.14 185 LEU B C 1
ATOM 3398 O O . LEU B 1 185 ? 31.403 9.125 40.405 1.00 20.48 185 LEU B O 1
ATOM 3403 N N . ASP B 1 186 ? 30.696 8.695 38.310 1.00 21.20 186 ASP B N 1
ATOM 3404 C CA . ASP B 1 186 ? 29.304 9.103 38.530 1.00 20.30 186 ASP B CA 1
ATOM 3405 C C . ASP B 1 186 ? 29.147 10.513 39.069 1.00 21.75 186 ASP B C 1
ATOM 3406 O O . ASP B 1 186 ? 28.309 10.766 39.936 1.00 32.10 186 ASP B O 1
ATOM 3411 N N . GLY B 1 187 ? 29.963 11.426 38.553 1.00 17.09 187 GLY B N 1
ATOM 3412 C CA . GLY B 1 187 ? 29.900 12.821 38.939 1.00 23.27 187 GLY B CA 1
ATOM 3413 C C . GLY B 1 187 ? 30.311 13.111 40.376 1.00 27.06 187 GLY B C 1
ATOM 3414 O O . GLY B 1 187 ? 30.038 14.198 40.877 1.00 21.65 187 GLY B O 1
ATOM 3415 N N . GLY B 1 188 ? 30.974 12.159 41.032 1.00 28.62 188 GLY B N 1
ATOM 3416 C CA . GLY B 1 188 ? 31.468 12.353 42.391 1.00 23.99 188 GLY B CA 1
ATOM 3417 C C . GLY B 1 188 ? 32.752 13.171 42.504 1.00 31.89 188 GLY B C 1
ATOM 3418 O O . GLY B 1 188 ? 33.097 13.945 41.611 1.00 24.42 188 GLY B O 1
ATOM 3419 N N . ARG B 1 189 ? 33.472 13.013 43.609 1.00 18.29 189 ARG B N 1
ATOM 3420 C CA . ARG B 1 189 ? 34.656 13.837 43.860 1.00 13.83 189 ARG B CA 1
ATOM 3421 C C . ARG B 1 189 ? 35.900 13.258 43.205 1.00 16.28 189 ARG B C 1
ATOM 3422 O O . ARG B 1 189 ? 36.142 12.062 43.282 1.00 15.46 189 ARG B O 1
ATOM 3430 N N . ILE B 1 190 ? 36.708 14.121 42.598 1.00 12.92 190 ILE B N 1
ATOM 3431 C CA . ILE B 1 190 ? 37.890 13.668 41.878 1.00 13.95 190 ILE B CA 1
ATOM 3432 C C . ILE B 1 190 ? 39.123 14.430 42.322 1.00 14.00 190 ILE B C 1
ATOM 3433 O O . ILE B 1 190 ? 39.093 15.657 42.413 1.00 15.40 190 ILE B O 1
ATOM 3438 N N . GLY B 1 191 ? 40.212 13.719 42.599 1.00 12.85 191 GLY B N 1
ATOM 3439 C CA . GLY B 1 191 ? 41.458 14.388 42.942 1.00 11.70 191 GLY B CA 1
ATOM 3440 C C . GLY B 1 191 ? 42.428 14.328 41.778 1.00 16.61 191 GLY B C 1
ATOM 3441 O O . GLY B 1 191 ? 42.589 13.279 41.155 1.00 18.94 191 GLY B O 1
ATOM 3442 N N . VAL B 1 192 ? 43.056 15.452 41.455 1.00 14.53 192 VAL B N 1
ATOM 3443 C CA . VAL B 1 192 ? 44.104 15.449 40.443 1.00 11.23 192 VAL B CA 1
ATOM 3444 C C . VAL B 1 192 ? 45.439 15.639 41.146 1.00 16.94 192 VAL B C 1
ATOM 3445 O O . VAL B 1 192 ? 45.638 16.639 41.830 1.00 15.14 192 VAL B O 1
ATOM 3449 N N . LEU B 1 193 ? 46.339 14.669 41.010 1.00 14.79 193 LEU B N 1
ATOM 3450 C CA . LEU B 1 193 ? 47.662 14.777 41.628 1.00 18.48 193 LEU B CA 1
ATOM 3451 C C . LEU B 1 193 ? 48.549 15.698 40.806 1.00 24.74 193 LEU B C 1
ATOM 3452 O O . LEU B 1 193 ? 48.883 15.377 39.666 1.00 25.57 193 LEU B O 1
ATOM 3457 N N . GLY B 1 194 ? 48.927 16.840 41.377 1.00 20.72 194 GLY B N 1
ATOM 3458 C CA . GLY B 1 194 ? 49.712 17.835 40.653 1.00 22.86 194 GLY B CA 1
ATOM 3459 C C . GLY B 1 194 ? 51.124 17.368 40.358 1.00 31.46 194 GLY B C 1
ATOM 3460 O O . GLY B 1 194 ? 51.697 16.608 41.146 1.00 27.08 194 GLY B O 1
ATOM 3461 N N . SER B 1 195 ? 51.686 17.820 39.235 1.00 28.39 195 SER B N 1
ATOM 3462 C CA . SER B 1 195 ? 53.006 17.359 38.802 1.00 32.78 195 SER B CA 1
ATOM 3463 C C . SER B 1 195 ? 53.595 18.126 37.613 1.00 39.36 195 SER B C 1
ATOM 3464 O O . SER B 1 195 ? 54.398 17.571 36.859 1.00 50.30 195 SER B O 1
ATOM 3467 N N . GLY B 1 196 ? 53.208 19.384 37.430 1.00 35.97 196 GLY B N 1
ATOM 3468 C CA . GLY B 1 196 ? 53.690 20.133 36.275 1.00 45.83 196 GLY B CA 1
ATOM 3469 C C . GLY B 1 196 ? 52.581 20.641 35.366 1.00 40.46 196 GLY B C 1
ATOM 3470 O O . GLY B 1 196 ? 51.404 20.434 35.660 1.00 35.67 196 GLY B O 1
ATOM 3471 N N . PRO B 1 197 ? 52.951 21.282 34.242 1.00 41.51 197 PRO B N 1
ATOM 3472 C CA . PRO B 1 197 ? 52.023 22.050 33.395 1.00 42.74 197 PRO B CA 1
ATOM 3473 C C . PRO B 1 197 ? 50.798 21.257 32.937 1.00 33.89 197 PRO B C 1
ATOM 3474 O O . PRO B 1 197 ? 49.678 21.776 32.982 1.00 29.43 197 PRO B O 1
ATOM 3478 N N . LEU B 1 198 ? 51.006 20.023 32.491 1.00 26.59 198 LEU B N 1
ATOM 3479 C CA . LEU B 1 198 ? 49.893 19.212 32.018 1.00 25.67 198 LEU B CA 1
ATOM 3480 C C . LEU B 1 198 ? 48.873 18.867 33.120 1.00 23.80 198 LEU B C 1
ATOM 3481 O O . LEU B 1 198 ? 47.692 18.646 32.830 1.00 21.62 198 LEU B O 1
ATOM 3486 N N A SER B 1 199 ? 49.329 18.843 34.373 0.54 24.06 199 SER B N 1
ATOM 3487 N N B SER B 1 199 ? 49.315 18.808 34.372 0.46 24.07 199 SER B N 1
ATOM 3488 C CA A SER B 1 199 ? 48.438 18.603 35.504 0.54 21.06 199 SER B CA 1
ATOM 3489 C CA B SER B 1 199 ? 48.394 18.464 35.449 0.46 21.08 199 SER B CA 1
ATOM 3490 C C A SER B 1 199 ? 47.396 19.703 35.617 0.54 21.16 199 SER B C 1
ATOM 3491 C C B SER B 1 199 ? 47.415 19.607 35.700 0.46 21.19 199 SER B C 1
ATOM 3492 O O A SER B 1 199 ? 46.223 19.438 35.890 0.54 21.27 199 SER B O 1
ATOM 3493 O O B SER B 1 199 ? 46.284 19.384 36.136 0.46 21.70 199 SER B O 1
ATOM 3498 N N A TYR B 1 200 ? 47.829 20.939 35.408 0.54 21.22 200 TYR B N 1
ATOM 3499 N N B TYR B 1 200 ? 47.842 20.832 35.415 0.46 21.19 200 TYR B N 1
ATOM 3500 C CA A TYR B 1 200 ? 46.930 22.081 35.494 0.54 22.19 200 TYR B CA 1
ATOM 3501 C CA B TYR B 1 200 ? 46.949 21.981 35.534 0.46 22.18 200 TYR B CA 1
ATOM 3502 C C A TYR B 1 200 ? 45.841 21.971 34.445 0.54 22.07 200 TYR B C 1
ATOM 3503 C C B TYR B 1 200 ? 45.855 21.936 34.464 0.46 22.08 200 TYR B C 1
ATOM 3504 O O A TYR B 1 200 ? 44.663 22.175 34.730 0.54 20.81 200 TYR B O 1
ATOM 3505 O O B TYR B 1 200 ? 44.684 22.169 34.758 0.46 20.85 200 TYR B O 1
ATOM 3522 N N . LEU B 1 201 ? 46.237 21.622 33.228 1.00 21.24 201 LEU B N 1
ATOM 3523 C CA . LEU B 1 201 ? 45.272 21.492 32.136 1.00 19.68 201 LEU B CA 1
ATOM 3524 C C . LEU B 1 201 ? 44.292 20.352 32.406 1.00 20.11 201 LEU B C 1
ATOM 3525 O O . LEU B 1 201 ? 43.099 20.462 32.120 1.00 21.73 201 LEU B O 1
ATOM 3530 N N . SER B 1 202 ? 44.812 19.258 32.954 1.00 19.88 202 SER B N 1
ATOM 3531 C CA . SER B 1 202 ? 43.995 18.113 33.337 1.00 21.60 202 SER B CA 1
ATOM 3532 C C . SER B 1 202 ? 42.965 18.522 34.387 1.00 20.63 202 SER B C 1
ATOM 3533 O O . SER B 1 202 ? 41.778 18.211 34.267 1.00 22.46 202 SER B O 1
ATOM 3536 N N . ALA B 1 203 ? 43.415 19.222 35.422 1.00 15.29 203 ALA B N 1
ATOM 3537 C CA . ALA B 1 203 ? 42.508 19.684 36.457 1.00 20.98 203 ALA B CA 1
ATOM 3538 C C . ALA B 1 203 ? 41.450 20.625 35.896 1.00 20.32 203 ALA B C 1
ATOM 3539 O O . ALA B 1 203 ? 40.327 20.678 36.398 1.00 22.62 203 ALA B O 1
ATOM 3541 N N A MET B 1 204 ? 41.805 21.377 34.860 0.49 18.68 204 MET B N 1
ATOM 3542 N N B MET B 1 204 ? 41.811 21.373 34.858 0.51 18.67 204 MET B N 1
ATOM 3543 C CA A MET B 1 204 ? 40.859 22.326 34.276 0.49 22.65 204 MET B CA 1
ATOM 3544 C CA B MET B 1 204 ? 40.880 22.327 34.262 0.51 22.65 204 MET B CA 1
ATOM 3545 C C A MET B 1 204 ? 39.807 21.617 33.428 0.49 22.20 204 MET B C 1
ATOM 3546 C C B MET B 1 204 ? 39.810 21.614 33.441 0.51 22.20 204 MET B C 1
ATOM 3547 O O A MET B 1 204 ? 38.712 22.137 33.218 0.49 22.70 204 MET B O 1
ATOM 3548 O O B MET B 1 204 ? 38.706 22.125 33.264 0.51 22.68 204 MET B O 1
ATOM 3557 N N . LEU B 1 205 ? 40.142 20.424 32.953 1.00 19.49 205 LEU B N 1
ATOM 3558 C CA . LEU B 1 205 ? 39.212 19.617 32.155 1.00 19.84 205 LEU B CA 1
ATOM 3559 C C . LEU B 1 205 ? 38.317 18.760 33.043 1.00 21.59 205 LEU B C 1
ATOM 3560 O O . LEU B 1 205 ? 37.148 18.520 32.737 1.00 15.14 205 LEU B O 1
ATOM 3565 N N . MET B 1 206 ? 38.870 18.324 34.170 1.00 15.89 206 MET B N 1
ATOM 3566 C CA . MET B 1 206 ? 38.221 17.346 35.043 1.00 13.84 206 MET B CA 1
ATOM 3567 C C . MET B 1 206 ? 36.810 17.658 35.596 1.00 14.05 206 MET B C 1
ATOM 3568 O O . MET B 1 206 ? 36.037 16.735 35.823 1.00 13.00 206 MET B O 1
ATOM 3573 N N . PRO B 1 207 ? 36.464 18.942 35.809 1.00 14.14 207 PRO B N 1
ATOM 3574 C CA . PRO B 1 207 ? 35.089 19.204 36.270 1.00 18.46 207 PRO B CA 1
ATOM 3575 C C . PRO B 1 207 ? 34.000 18.641 35.358 1.00 18.37 207 PRO B C 1
ATOM 3576 O O . PRO B 1 207 ? 32.885 18.421 35.839 1.00 14.47 207 PRO B O 1
ATOM 3580 N N . GLU B 1 208 ? 34.303 18.407 34.079 1.00 15.23 208 GLU B N 1
ATOM 3581 C CA . GLU B 1 208 ? 33.378 17.675 33.219 1.00 19.53 208 GLU B CA 1
ATOM 3582 C C . GLU B 1 208 ? 32.886 16.373 33.852 1.00 14.68 208 GLU B C 1
ATOM 3583 O O . GLU B 1 208 ? 31.754 15.936 33.605 1.00 17.28 208 GLU B O 1
ATOM 3589 N N . TRP B 1 209 ? 33.736 15.745 34.661 1.00 12.73 209 TRP B N 1
ATOM 3590 C CA . TRP B 1 209 ? 33.406 14.448 35.252 1.00 8.28 209 TRP B CA 1
ATOM 3591 C C . TRP B 1 209 ? 33.054 14.497 36.739 1.00 13.40 209 TRP B C 1
ATOM 3592 O O . TRP B 1 209 ? 32.464 13.557 37.249 1.00 15.03 209 TRP B O 1
ATOM 3603 N N . GLY B 1 210 ? 33.394 15.575 37.430 1.00 13.36 210 GLY B N 1
ATOM 3604 C CA . GLY B 1 210 ? 33.048 15.646 38.849 1.00 13.03 210 GLY B CA 1
ATOM 3605 C C . GLY B 1 210 ? 33.712 16.798 39.549 1.00 12.42 210 GLY B C 1
ATOM 3606 O O . GLY B 1 210 ? 34.522 17.501 38.954 1.00 17.40 210 GLY B O 1
ATOM 3607 N N . GLN B 1 211 ? 33.371 17.007 40.824 1.00 16.12 211 GLN B N 1
ATOM 3608 C CA . GLN B 1 211 ? 33.968 18.099 41.578 1.00 12.73 211 GLN B CA 1
ATOM 3609 C C . GLN B 1 211 ? 35.456 17.826 41.761 1.00 16.68 211 GLN B C 1
ATOM 3610 O O . GLN B 1 211 ? 35.847 16.797 42.318 1.00 16.48 211 GLN B O 1
ATOM 3616 N N . THR B 1 212 ? 36.290 18.744 41.289 1.00 14.13 212 THR B N 1
ATOM 3617 C CA . THR B 1 212 ? 37.717 18.463 41.151 1.00 18.24 212 THR B CA 1
ATOM 3618 C C . THR B 1 212 ? 38.575 19.203 42.164 1.00 19.45 212 THR B C 1
ATOM 3619 O O . THR B 1 212 ? 38.391 20.400 42.393 1.00 18.13 212 THR B O 1
ATOM 3623 N N . VAL B 1 213 ? 39.516 18.488 42.772 1.00 16.29 213 VAL B N 1
ATOM 3624 C CA . VAL B 1 213 ? 40.488 19.119 43.656 1.00 15.74 213 VAL B CA 1
ATOM 3625 C C . VAL B 1 213 ? 41.890 18.932 43.074 1.00 19.32 213 VAL B C 1
ATOM 3626 O O . VAL B 1 213 ? 42.265 17.816 42.701 1.00 17.07 213 VAL B O 1
ATOM 3630 N N . PHE B 1 214 ? 42.653 20.020 42.968 1.00 13.30 214 PHE B N 1
ATOM 3631 C CA . PHE B 1 214 ? 44.053 19.943 42.545 1.00 12.83 214 PHE B CA 1
ATOM 3632 C C . PHE B 1 214 ? 44.954 19.777 43.768 1.00 21.90 214 PHE B C 1
ATOM 3633 O O . PHE B 1 214 ? 44.985 20.650 44.641 1.00 16.63 214 PHE B O 1
ATOM 3641 N N . LEU B 1 215 ? 45.695 18.670 43.828 1.00 13.97 215 LEU B N 1
ATOM 3642 C CA . LEU B 1 215 ? 46.545 18.379 44.985 1.00 13.69 215 LEU B CA 1
ATOM 3643 C C . LEU B 1 215 ? 48.028 18.625 44.688 1.00 16.29 215 LEU B C 1
ATOM 3644 O O . LEU B 1 215 ? 48.611 17.953 43.833 1.00 21.40 215 LEU B O 1
ATOM 3649 N N . THR B 1 216 ? 48.638 19.580 45.392 1.00 13.48 216 THR B N 1
ATOM 3650 C CA . THR B 1 216 ? 50.045 19.932 45.169 1.00 16.79 216 THR B CA 1
ATOM 3651 C C . THR B 1 216 ? 51.000 19.020 45.931 1.00 19.59 216 THR B C 1
ATOM 3652 O O . THR B 1 216 ? 52.194 18.980 45.628 1.00 21.07 216 THR B O 1
ATOM 3656 N N . ASP B 1 217 ? 50.480 18.314 46.936 1.00 17.23 217 ASP B N 1
ATOM 3657 C CA . ASP B 1 217 ? 51.311 17.473 47.803 1.00 19.93 217 ASP B CA 1
ATOM 3658 C C . ASP B 1 217 ? 52.470 18.284 48.407 1.00 19.92 217 ASP B C 1
ATOM 3659 O O . ASP B 1 217 ? 53.557 17.750 48.643 1.00 20.97 217 ASP B O 1
ATOM 3664 N N . ALA B 1 218 ? 52.233 19.576 48.639 1.00 16.76 218 ALA B N 1
ATOM 3665 C CA . ALA B 1 218 ? 53.237 20.461 49.242 1.00 19.02 218 ALA B CA 1
ATOM 3666 C C . ALA B 1 218 ? 54.562 20.455 48.485 1.00 30.47 218 ALA B C 1
ATOM 3667 O O . ALA B 1 218 ? 55.610 20.698 49.074 1.00 32.82 218 ALA B O 1
ATOM 3669 N N . SER B 1 219 ? 54.518 20.179 47.184 1.00 29.28 219 SER B N 1
ATOM 3670 C CA . SER B 1 219 ? 55.750 19.929 46.430 1.00 33.13 219 SER B CA 1
ATOM 3671 C C . SER B 1 219 ? 56.012 20.931 45.309 1.00 44.77 219 SER B C 1
ATOM 3672 O O . SER B 1 219 ? 56.938 20.748 44.517 1.00 59.58 219 SER B O 1
ATOM 3675 N N . PHE B 1 220 ? 55.191 21.976 45.261 1.00 40.41 220 PHE B N 1
ATOM 3676 C CA . PHE B 1 220 ? 55.337 23.093 44.330 1.00 46.05 220 PHE B CA 1
ATOM 3677 C C . PHE B 1 220 ? 54.135 23.991 44.531 1.00 56.41 220 PHE B C 1
ATOM 3678 O O . PHE B 1 220 ? 53.073 23.521 44.938 1.00 54.42 220 PHE B O 1
ATOM 3686 N N . GLU B 1 221 ? 54.281 25.275 44.235 1.00 52.33 221 GLU B N 1
ATOM 3687 C CA . GLU B 1 221 ? 53.118 26.146 44.204 1.00 55.44 221 GLU B CA 1
ATOM 3688 C C . GLU B 1 221 ? 52.822 26.532 42.764 1.00 52.08 221 GLU B C 1
ATOM 3689 O O . GLU B 1 221 ? 53.720 26.947 42.033 1.00 52.49 221 GLU B O 1
ATOM 3695 N N . PRO B 1 222 ? 51.568 26.343 42.338 1.00 46.73 222 PRO B N 1
ATOM 3696 C CA . PRO B 1 222 ? 51.064 26.981 41.124 1.00 47.35 222 PRO B CA 1
ATOM 3697 C C . PRO B 1 222 ? 51.370 28.470 41.175 1.00 55.43 222 PRO B C 1
ATOM 3698 O O . PRO B 1 222 ? 51.255 29.067 42.248 1.00 41.18 222 PRO B O 1
ATOM 3702 N N . ASP B 1 223 ? 51.777 29.060 40.055 1.00 51.49 223 ASP B N 1
ATOM 3703 C CA . ASP B 1 223 ? 51.944 30.507 40.014 1.00 40.77 223 ASP B CA 1
ATOM 3704 C C . ASP B 1 223 ? 50.560 31.133 39.998 1.00 37.90 223 ASP B C 1
ATOM 3705 O O . ASP B 1 223 ? 49.567 30.423 39.823 1.00 40.43 223 ASP B O 1
ATOM 3710 N N . GLU B 1 224 ? 50.476 32.450 40.171 1.00 42.55 224 GLU B N 1
ATOM 3711 C CA . GLU B 1 224 ? 49.159 33.069 40.306 1.00 45.89 224 GLU B CA 1
ATOM 3712 C C . GLU B 1 224 ? 48.320 32.995 39.049 1.00 39.26 224 GLU B C 1
ATOM 3713 O O . GLU B 1 224 ? 47.097 33.082 39.123 1.00 44.23 224 GLU B O 1
ATOM 3719 N N . GLU B 1 225 ? 48.963 32.841 37.898 1.00 39.25 225 GLU B N 1
ATOM 3720 C CA . GLU B 1 225 ? 48.198 32.644 36.676 1.00 50.98 225 GLU B CA 1
ATOM 3721 C C . GLU B 1 225 ? 47.376 31.351 36.788 1.00 49.14 225 GLU B C 1
ATOM 3722 O O . GLU B 1 225 ? 46.145 31.375 36.656 1.00 43.79 225 GLU B O 1
ATOM 3728 N N . GLN B 1 226 ? 48.041 30.232 37.069 1.00 47.38 226 GLN B N 1
ATOM 3729 C CA . GLN B 1 226 ? 47.310 28.975 37.208 1.00 46.45 226 GLN B CA 1
ATOM 3730 C C . GLN B 1 226 ? 46.346 28.979 38.402 1.00 42.32 226 GLN B C 1
ATOM 3731 O O . GLN B 1 226 ? 45.238 28.446 38.297 1.00 41.61 226 GLN B O 1
ATOM 3737 N N . ARG B 1 227 ? 46.741 29.612 39.511 1.00 39.04 227 ARG B N 1
ATOM 3738 C CA . ARG B 1 227 ? 45.849 29.735 40.664 1.00 40.77 227 ARG B CA 1
ATOM 3739 C C . ARG B 1 227 ? 44.539 30.379 40.252 1.00 34.83 227 ARG B C 1
ATOM 3740 O O . ARG B 1 227 ? 43.458 29.913 40.621 1.00 43.58 227 ARG B O 1
ATOM 3748 N N . GLU B 1 228 ? 44.650 31.464 39.491 1.00 44.39 228 GLU B N 1
ATOM 3749 C CA . GLU B 1 228 ? 43.496 32.286 39.140 1.00 47.48 228 GLU B CA 1
ATOM 3750 C C . GLU B 1 228 ? 42.452 31.541 38.313 1.00 51.01 228 GLU B C 1
ATOM 3751 O O . GLU B 1 228 ? 41.254 31.595 38.605 1.00 55.12 228 GLU B O 1
ATOM 3757 N N . ALA B 1 229 ? 42.903 30.847 37.279 1.00 40.33 229 ALA B N 1
ATOM 3758 C CA . ALA B 1 229 ? 41.982 30.119 36.415 1.00 51.15 229 ALA B CA 1
ATOM 3759 C C . ALA B 1 229 ? 41.370 28.869 37.070 1.00 57.17 229 ALA B C 1
ATOM 3760 O O . ALA B 1 229 ? 40.255 28.473 36.726 1.00 48.45 229 ALA B O 1
ATOM 3762 N N . LEU B 1 230 ? 42.091 28.257 38.010 1.00 53.98 230 LEU B N 1
ATOM 3763 C CA . LEU B 1 230 ? 41.572 27.091 38.724 1.00 31.57 230 LEU B CA 1
ATOM 3764 C C . LEU B 1 230 ? 40.371 27.480 39.573 1.00 46.61 230 LEU B C 1
ATOM 3765 O O . LEU B 1 230 ? 39.345 26.792 39.564 1.00 47.90 230 LEU B O 1
ATOM 3770 N N . ALA B 1 231 ? 40.500 28.595 40.295 1.00 46.26 231 ALA B N 1
ATOM 3771 C CA . ALA B 1 231 ? 39.405 29.131 41.106 1.00 51.24 231 ALA B CA 1
ATOM 3772 C C . ALA B 1 231 ? 38.234 29.495 40.210 1.00 49.78 231 ALA B C 1
ATOM 3773 O O . ALA B 1 231 ? 37.068 29.414 40.611 1.00 50.97 231 ALA B O 1
ATOM 3775 N N . ARG B 1 232 ? 38.576 29.891 38.989 1.00 32.86 232 ARG B N 1
ATOM 3776 C CA . ARG B 1 232 ? 37.619 30.276 37.960 1.00 61.92 232 ARG B CA 1
ATOM 3777 C C . ARG B 1 232 ? 37.067 29.049 37.235 1.00 60.20 232 ARG B C 1
ATOM 3778 O O . ARG B 1 232 ? 36.655 29.134 36.078 1.00 58.88 232 ARG B O 1
ATOM 3786 N N A ARG B 1 233 ? 37.091 27.904 37.909 0.43 47.85 233 ARG B N 1
ATOM 3787 N N B ARG B 1 233 ? 37.055 27.917 37.933 0.57 47.86 233 ARG B N 1
ATOM 3788 C CA A ARG B 1 233 ? 36.510 26.674 37.381 0.43 45.63 233 ARG B CA 1
ATOM 3789 C CA B ARG B 1 233 ? 36.543 26.662 37.398 0.57 45.66 233 ARG B CA 1
ATOM 3790 C C A ARG B 1 233 ? 35.893 25.891 38.530 0.43 45.45 233 ARG B C 1
ATOM 3791 C C B ARG B 1 233 ? 35.891 25.889 38.538 0.57 45.51 233 ARG B C 1
ATOM 3792 O O A ARG B 1 233 ? 35.228 24.876 38.315 0.43 46.30 233 ARG B O 1
ATOM 3793 O O B ARG B 1 233 ? 35.185 24.898 38.334 0.57 46.39 233 ARG B O 1
ATOM 3808 N N . GLY B 1 234 ? 36.119 26.366 39.752 1.00 33.62 234 GLY B N 1
ATOM 3809 C CA . GLY B 1 234 ? 35.623 25.684 40.925 1.00 44.79 234 GLY B CA 1
ATOM 3810 C C . GLY B 1 234 ? 36.545 24.542 41.300 1.00 32.94 234 GLY B C 1
ATOM 3811 O O . GLY B 1 234 ? 36.135 23.612 41.995 1.00 46.66 234 GLY B O 1
ATOM 3812 N N . VAL B 1 235 ? 37.792 24.611 40.843 1.00 29.42 235 VAL B N 1
ATOM 3813 C CA . VAL B 1 235 ? 38.799 23.644 41.269 1.00 28.51 235 VAL B CA 1
ATOM 3814 C C . VAL B 1 235 ? 39.557 24.148 42.503 1.00 23.40 235 VAL B C 1
ATOM 3815 O O . VAL B 1 235 ? 40.407 25.043 42.405 1.00 29.13 235 VAL B O 1
ATOM 3819 N N . GLU B 1 236 ? 39.246 23.567 43.651 1.00 25.66 236 GLU B N 1
ATOM 3820 C CA . GLU B 1 236 ? 39.929 23.895 44.895 1.00 22.53 236 GLU B CA 1
ATOM 3821 C C . GLU B 1 236 ? 41.372 23.425 44.824 1.00 24.00 236 GLU B C 1
ATOM 3822 O O . GLU B 1 236 ? 41.651 22.371 44.266 1.00 19.28 236 GLU B O 1
ATOM 3828 N N . ILE B 1 237 ? 42.296 24.209 45.366 1.00 20.59 237 ILE B N 1
ATOM 3829 C CA . ILE B 1 237 ? 43.672 23.749 45.494 1.00 16.18 237 ILE B CA 1
ATOM 3830 C C . ILE B 1 237 ? 43.919 23.305 46.932 1.00 21.79 237 ILE B C 1
ATOM 3831 O O . ILE B 1 237 ? 43.662 24.056 47.867 1.00 16.93 237 ILE B O 1
ATOM 3836 N N . VAL B 1 238 ? 44.407 22.082 47.109 1.00 18.96 238 VAL B N 1
ATOM 3837 C CA . VAL B 1 238 ? 44.799 21.602 48.431 1.00 19.04 238 VAL B CA 1
ATOM 3838 C C . VAL B 1 238 ? 46.318 21.432 48.459 1.00 22.95 238 VAL B C 1
ATOM 3839 O O . VAL B 1 238 ? 46.875 20.682 47.657 1.00 17.16 238 VAL B O 1
ATOM 3843 N N . ARG B 1 239 ? 46.987 22.131 49.377 1.00 18.49 239 ARG B N 1
ATOM 3844 C CA . ARG B 1 239 ? 48.454 22.211 49.360 1.00 17.20 239 ARG B CA 1
ATOM 3845 C C . ARG B 1 239 ? 49.148 21.322 50.377 1.00 19.75 239 ARG B C 1
ATOM 3846 O O . ARG B 1 239 ? 50.383 21.318 50.479 1.00 19.52 239 ARG B O 1
ATOM 3854 N N . ASP B 1 240 ? 48.361 20.575 51.137 1.00 16.29 240 ASP B N 1
ATOM 3855 C CA . ASP B 1 240 ? 48.911 19.785 52.225 1.00 18.54 240 ASP B CA 1
ATOM 3856 C C . ASP B 1 240 ? 49.700 18.589 51.731 1.00 21.39 240 ASP B C 1
ATOM 3857 O O . ASP B 1 240 ? 49.423 18.030 50.660 1.00 17.37 240 ASP B O 1
ATOM 3862 N N A ARG B 1 241 ? 50.697 18.206 52.516 0.50 15.92 241 ARG B N 1
ATOM 3863 N N B ARG B 1 241 ? 50.713 18.213 52.499 0.50 15.91 241 ARG B N 1
ATOM 3864 C CA A ARG B 1 241 ? 51.486 17.015 52.240 0.50 18.65 241 ARG B CA 1
ATOM 3865 C CA B ARG B 1 241 ? 51.505 17.022 52.212 0.50 18.65 241 ARG B CA 1
ATOM 3866 C C A ARG B 1 241 ? 50.623 15.761 52.390 0.50 15.46 241 ARG B C 1
ATOM 3867 C C B ARG B 1 241 ? 50.663 15.753 52.402 0.50 15.45 241 ARG B C 1
ATOM 3868 O O A ARG B 1 241 ? 49.884 15.620 53.361 0.50 17.64 241 ARG B O 1
ATOM 3869 O O B ARG B 1 241 ? 49.979 15.597 53.410 0.50 17.66 241 ARG B O 1
ATOM 3884 N N . ILE B 1 242 ? 50.705 14.857 51.422 1.00 14.97 242 ILE B N 1
ATOM 3885 C CA . ILE B 1 242 ? 49.931 13.610 51.484 1.00 13.80 242 ILE B CA 1
ATOM 3886 C C . ILE B 1 242 ? 50.783 12.502 52.069 1.00 15.05 242 ILE B C 1
ATOM 3887 O O . ILE B 1 242 ? 51.916 12.300 51.638 1.00 16.29 242 ILE B O 1
ATOM 3892 N N . ALA B 1 243 ? 50.239 11.783 53.050 1.00 15.48 243 ALA B N 1
ATOM 3893 C CA . ALA B 1 243 ? 50.955 10.667 53.652 1.00 17.94 243 ALA B CA 1
ATOM 3894 C C . ALA B 1 243 ? 50.686 9.367 52.897 1.00 16.61 243 ALA B C 1
ATOM 3895 O O . ALA B 1 243 ? 51.609 8.580 52.659 1.00 16.40 243 ALA B O 1
ATOM 3897 N N . ARG B 1 244 ? 49.426 9.133 52.533 1.00 12.70 244 ARG B N 1
ATOM 3898 C CA . ARG B 1 244 ? 49.079 7.878 51.843 1.00 16.10 244 ARG B CA 1
ATOM 3899 C C . ARG B 1 244 ? 47.690 7.951 51.248 1.00 16.20 244 ARG B C 1
ATOM 3900 O O . ARG B 1 244 ? 46.905 8.849 51.591 1.00 15.46 244 ARG B O 1
ATOM 3908 N N . ILE B 1 245 ? 47.386 6.996 50.368 1.00 14.34 245 ILE B N 1
ATOM 3909 C CA . ILE B 1 245 ? 46.028 6.795 49.882 1.00 12.54 245 ILE B CA 1
ATOM 3910 C C . ILE B 1 245 ? 45.428 5.589 50.600 1.00 19.77 245 ILE B C 1
ATOM 3911 O O . ILE B 1 245 ? 46.075 4.539 50.694 1.00 13.66 245 ILE B O 1
ATOM 3916 N N . VAL B 1 246 ? 44.193 5.730 51.088 1.00 14.40 246 VAL B N 1
ATOM 3917 C CA . VAL B 1 246 ? 43.508 4.665 51.821 1.00 17.31 246 VAL B CA 1
ATOM 3918 C C . VAL B 1 246 ? 42.094 4.461 51.273 1.00 19.01 246 VAL B C 1
ATOM 3919 O O . VAL B 1 246 ? 41.632 5.242 50.444 1.00 17.89 246 VAL B O 1
ATOM 3923 N N . ASP B 1 247 ? 41.415 3.416 51.747 1.00 16.73 247 ASP B N 1
ATOM 3924 C CA . ASP B 1 247 ? 40.076 3.055 51.271 1.00 14.89 247 ASP B CA 1
ATOM 3925 C C . ASP B 1 247 ? 40.047 3.027 49.753 1.00 15.14 247 ASP B C 1
ATOM 3926 O O . ASP B 1 247 ? 40.983 2.542 49.125 1.00 14.83 247 ASP B O 1
ATOM 3931 N N . ARG B 1 248 ? 38.998 3.572 49.152 1.00 15.19 248 ARG B N 1
ATOM 3932 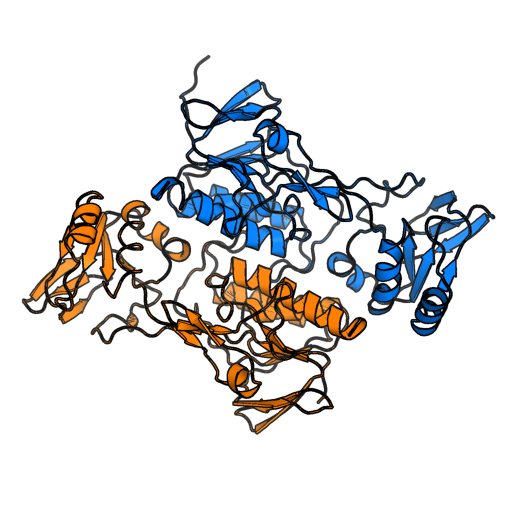C CA . ARG B 1 248 ? 38.927 3.554 47.690 1.00 17.62 248 ARG B CA 1
ATOM 3933 C C . ARG B 1 248 ? 39.953 4.481 47.040 1.00 21.43 248 ARG B C 1
ATOM 3934 O O . ARG B 1 248 ? 40.804 4.046 46.247 1.00 15.89 248 ARG B O 1
ATOM 3942 N N . ALA B 1 249 ? 39.858 5.767 47.366 1.00 13.85 249 ALA B N 1
ATOM 3943 C CA . ALA B 1 249 ? 40.751 6.775 46.799 1.00 13.24 249 ALA B CA 1
ATOM 3944 C C . ALA B 1 249 ? 40.813 7.943 47.762 1.00 19.11 249 ALA B C 1
ATOM 3945 O O . ALA B 1 249 ? 40.854 9.106 47.362 1.00 17.22 249 ALA B O 1
ATOM 3947 N N . THR B 1 250 ? 40.829 7.627 49.051 1.00 14.73 250 THR B N 1
ATOM 3948 C CA . THR B 1 250 ? 40.865 8.668 50.061 1.00 12.43 250 THR B CA 1
ATOM 3949 C C . THR B 1 250 ? 42.301 9.139 50.325 1.00 14.66 250 THR B C 1
ATOM 3950 O O . THR B 1 250 ? 43.217 8.339 50.559 1.00 15.96 250 THR B O 1
ATOM 3954 N N . VAL B 1 251 ? 42.505 10.447 50.259 1.00 10.86 251 VAL B N 1
ATOM 3955 C CA . VAL B 1 251 ? 43.828 11.004 50.480 1.00 8.89 251 VAL B CA 1
ATOM 3956 C C . VAL B 1 251 ? 43.967 11.236 51.976 1.00 11.89 251 VAL B C 1
ATOM 3957 O O . VAL B 1 251 ? 43.125 11.900 52.570 1.00 14.23 251 VAL B O 1
ATOM 3961 N N . GLU B 1 252 ? 45.004 10.669 52.583 1.00 11.70 252 GLU B N 1
ATOM 3962 C CA . GLU B 1 252 ? 45.281 10.933 53.995 1.00 13.03 252 GLU B CA 1
ATOM 3963 C C . GLU B 1 252 ? 46.502 11.841 54.089 1.00 15.60 252 GLU B C 1
ATOM 3964 O O . GLU B 1 252 ? 47.582 11.514 53.588 1.00 17.06 252 GLU B O 1
ATOM 3970 N N . LEU B 1 253 ? 46.313 13.000 54.703 1.00 12.64 253 LEU B N 1
ATOM 3971 C CA . LEU B 1 253 ? 47.379 13.990 54.814 1.00 18.65 253 LEU B CA 1
ATOM 3972 C C . LEU B 1 253 ? 48.356 13.645 55.931 1.00 15.31 253 LEU B C 1
ATOM 3973 O O . LEU B 1 253 ? 48.038 12.842 56.827 1.00 19.09 253 LEU B O 1
ATOM 3978 N N . ALA B 1 254 ? 49.540 14.262 55.887 1.00 16.40 254 ALA B N 1
ATOM 3979 C CA . ALA B 1 254 ? 50.558 14.063 56.916 1.00 17.97 254 ALA B CA 1
ATOM 3980 C C . ALA B 1 254 ? 50.024 14.409 58.306 1.00 18.32 254 ALA B C 1
ATOM 3981 O O . ALA B 1 254 ? 50.478 13.852 59.311 1.00 19.31 254 ALA B O 1
ATOM 3983 N N . ASP B 1 255 ? 49.052 15.315 58.370 1.00 13.84 255 ASP B N 1
ATOM 3984 C CA . ASP B 1 255 ? 48.482 15.682 59.663 1.00 18.14 255 ASP B CA 1
ATOM 3985 C C . ASP B 1 255 ? 47.292 14.796 60.060 1.00 22.94 255 ASP B C 1
ATOM 3986 O O . ASP B 1 255 ? 46.650 15.032 61.092 1.00 17.34 255 ASP B O 1
ATOM 3991 N N . GLY B 1 256 ? 47.002 13.784 59.236 1.00 17.08 256 GLY B N 1
ATOM 3992 C CA . GLY B 1 256 ? 46.008 12.772 59.570 1.00 13.13 256 GLY B CA 1
ATOM 3993 C C . GLY B 1 256 ? 44.615 13.008 59.003 1.00 18.68 256 GLY B C 1
ATOM 3994 O O . GLY B 1 256 ? 43.772 12.102 59.021 1.00 17.36 256 GLY B O 1
ATOM 3995 N N . ARG B 1 257 ? 44.351 14.216 58.508 1.00 11.71 257 ARG B N 1
ATOM 3996 C CA . ARG B 1 257 ? 43.023 14.514 57.996 1.00 10.10 257 ARG B CA 1
ATOM 3997 C C . ARG B 1 257 ? 42.845 13.788 56.674 1.00 15.36 257 ARG B C 1
ATOM 3998 O O . ARG B 1 257 ? 43.824 13.521 55.994 1.00 13.52 257 ARG B O 1
ATOM 4006 N N . ARG B 1 258 ? 41.603 13.461 56.331 1.00 16.29 258 ARG B N 1
ATOM 4007 C CA . ARG B 1 258 ? 41.317 12.713 55.109 1.00 13.75 258 ARG B CA 1
ATOM 4008 C C . ARG B 1 258 ? 40.387 13.482 54.192 1.00 19.88 258 ARG B C 1
ATOM 4009 O O . ARG B 1 258 ? 39.486 14.195 54.648 1.00 20.91 258 ARG B O 1
ATOM 4017 N N . ILE B 1 259 ? 40.616 13.335 52.890 1.00 14.45 259 ILE B N 1
ATOM 4018 C CA . ILE B 1 259 ? 39.689 13.832 51.887 1.00 15.87 259 ILE B CA 1
ATOM 4019 C C . ILE B 1 259 ? 39.288 12.648 51.023 1.00 16.08 259 ILE B C 1
ATOM 4020 O O . ILE B 1 259 ? 40.129 12.036 50.358 1.00 12.63 259 ILE B O 1
ATOM 4025 N N . ALA B 1 260 ? 38.005 12.310 51.048 1.00 14.74 260 ALA B N 1
ATOM 4026 C CA . ALA B 1 260 ? 37.539 11.104 50.383 1.00 17.42 260 ALA B CA 1
ATOM 4027 C C . ALA B 1 260 ? 37.211 11.433 48.940 1.00 17.87 260 ALA B C 1
ATOM 4028 O O . ALA B 1 260 ? 36.334 12.247 48.668 1.00 28.09 260 ALA B O 1
ATOM 4030 N N . PHE B 1 261 ? 37.946 10.838 48.014 1.00 17.41 261 PHE B N 1
ATOM 4031 C CA . PHE B 1 261 ? 37.653 11.032 46.603 1.00 16.31 261 PHE B CA 1
ATOM 4032 C C . PHE B 1 261 ? 37.073 9.743 46.068 1.00 14.48 261 PHE B C 1
ATOM 4033 O O . PHE B 1 261 ? 37.246 8.691 46.679 1.00 18.35 261 PHE B O 1
ATOM 4041 N N . ASP B 1 262 ? 36.379 9.825 44.938 1.00 18.74 262 ASP B N 1
ATOM 4042 C CA . ASP B 1 262 ? 35.876 8.630 44.276 1.00 21.66 262 ASP B CA 1
ATOM 4043 C C . ASP B 1 262 ? 36.913 8.101 43.291 1.00 15.50 262 ASP B C 1
ATOM 4044 O O . ASP B 1 262 ? 36.912 6.917 42.939 1.00 19.89 262 ASP B O 1
ATOM 4049 N N . GLY B 1 263 ? 37.825 8.979 42.880 1.00 16.81 263 GLY B N 1
ATOM 4050 C CA . GLY B 1 263 ? 38.879 8.598 41.961 1.00 14.59 263 GLY B CA 1
ATOM 4051 C C . GLY B 1 263 ? 39.971 9.640 41.924 1.00 13.35 263 GLY B C 1
ATOM 4052 O O . GLY B 1 263 ? 39.724 10.820 42.203 1.00 13.68 263 GLY B O 1
ATOM 4053 N N . LEU B 1 264 ? 41.182 9.198 41.591 1.00 12.21 264 LEU B N 1
ATOM 4054 C CA . LEU B 1 264 ? 42.328 10.094 41.460 1.00 14.99 264 LEU B CA 1
ATOM 4055 C C . LEU B 1 264 ? 42.846 10.034 40.032 1.00 15.54 264 LEU B C 1
ATOM 4056 O O . LEU B 1 264 ? 42.845 8.962 39.417 1.00 18.28 264 LEU B O 1
ATOM 4061 N N . PHE B 1 265 ? 43.291 11.176 39.509 1.00 12.79 265 PHE B N 1
ATOM 4062 C CA . PHE B 1 265 ? 43.963 11.191 38.216 1.00 12.96 265 PHE B CA 1
ATOM 4063 C C . PHE B 1 265 ? 45.381 11.713 38.305 1.00 19.70 265 PHE B C 1
ATOM 4064 O O . PHE B 1 265 ? 45.689 12.602 39.106 1.00 16.60 265 PHE B O 1
ATOM 4072 N N A THR B 1 266 ? 46.229 11.168 37.438 0.19 17.37 266 THR B N 1
ATOM 4073 N N B THR B 1 266 ? 46.267 11.137 37.501 0.81 17.23 266 THR B N 1
ATOM 4074 C CA A THR B 1 266 ? 47.643 11.501 37.396 0.19 19.32 266 THR B CA 1
ATOM 4075 C CA B THR B 1 266 ? 47.639 11.608 37.447 0.81 19.14 266 THR B CA 1
ATOM 4076 C C A THR B 1 266 ? 48.072 11.757 35.957 0.19 19.47 266 THR B C 1
ATOM 4077 C C B THR B 1 266 ? 48.093 11.754 36.003 0.81 19.28 266 THR B C 1
ATOM 4078 O O A THR B 1 266 ? 47.724 10.994 35.054 0.19 23.75 266 THR B O 1
ATOM 4079 O O B THR B 1 266 ? 47.780 10.922 35.148 0.81 23.93 266 THR B O 1
ATOM 4086 N N . MET B 1 267 ? 48.819 12.833 35.737 1.00 20.06 267 MET B N 1
ATOM 4087 C CA . MET B 1 267 ? 49.434 13.059 34.439 1.00 25.09 267 MET B CA 1
ATOM 4088 C C . MET B 1 267 ? 50.858 12.552 34.555 1.00 24.31 267 MET B C 1
ATOM 4089 O O . MET B 1 267 ? 51.808 13.335 34.511 1.00 22.74 267 MET B O 1
ATOM 4094 N N . ASN B 1 268 ? 51.004 11.238 34.712 1.00 19.97 268 ASN B N 1
ATOM 4095 C CA . ASN B 1 268 ? 52.300 10.642 35.034 1.00 17.05 268 ASN B CA 1
ATOM 4096 C C . ASN B 1 268 ? 53.196 10.476 33.828 1.00 17.06 268 ASN B C 1
ATOM 4097 O O . ASN B 1 268 ? 52.724 10.469 32.689 1.00 18.88 268 ASN B O 1
ATOM 4102 N N . ARG B 1 269 ? 54.493 10.308 34.079 1.00 18.99 269 ARG B N 1
ATOM 4103 C CA . ARG B 1 269 ? 55.458 10.111 33.002 1.00 21.94 269 ARG B CA 1
ATOM 4104 C C . ARG B 1 269 ? 55.351 8.681 32.511 1.00 20.30 269 ARG B C 1
ATOM 4105 O O . ARG B 1 269 ? 54.879 7.801 33.240 1.00 17.92 269 ARG B O 1
ATOM 4113 N N . MET B 1 270 ? 55.807 8.454 31.281 1.00 13.82 270 MET B N 1
ATOM 4114 C CA . MET B 1 270 ? 55.839 7.121 30.692 1.00 19.74 270 MET B CA 1
ATOM 4115 C C . MET B 1 270 ? 57.209 6.886 30.060 1.00 20.95 270 MET B C 1
ATOM 4116 O O . MET B 1 270 ? 57.867 7.838 29.644 1.00 25.77 270 MET B O 1
ATOM 4121 N N . ARG B 1 271 ? 57.645 5.625 30.009 1.00 16.24 271 ARG B N 1
ATOM 4122 C CA . ARG B 1 271 ? 58.878 5.256 29.315 1.00 18.55 271 ARG B CA 1
ATOM 4123 C C . ARG B 1 271 ? 58.564 4.230 28.225 1.00 17.16 271 ARG B C 1
ATOM 4124 O O . ARG B 1 271 ? 57.566 3.517 28.325 1.00 17.18 271 ARG B O 1
ATOM 4132 N N . LEU B 1 272 ? 59.407 4.133 27.199 1.00 17.02 272 LEU B N 1
ATOM 4133 C CA . LEU B 1 272 ? 59.256 3.038 26.230 1.00 15.33 272 LEU B CA 1
ATOM 4134 C C . LEU B 1 272 ? 59.465 1.692 26.937 1.00 18.78 272 LEU B C 1
ATOM 4135 O O . LEU B 1 272 ? 60.332 1.586 27.800 1.00 19.93 272 LEU B O 1
ATOM 4140 N N . SER B 1 273 ? 58.662 0.679 26.598 1.00 15.95 273 SER B N 1
ATOM 4141 C CA . SER B 1 273 ? 58.770 -0.637 27.240 1.00 17.46 273 SER B CA 1
ATOM 4142 C C . SER B 1 273 ? 60.106 -1.301 26.947 1.00 22.08 273 SER B C 1
ATOM 4143 O O . SER B 1 273 ? 60.575 -2.136 27.715 1.00 24.30 273 SER B O 1
ATOM 4146 N N . SER B 1 274 ? 60.707 -0.929 25.825 1.00 16.80 274 SER B N 1
ATOM 4147 C CA . SER B 1 274 ? 61.840 -1.669 25.290 1.00 19.44 274 SER B CA 1
ATOM 4148 C C . SER B 1 274 ? 62.848 -0.728 24.656 1.00 19.73 274 SER B C 1
ATOM 4149 O O . SER B 1 274 ? 62.464 0.298 24.088 1.00 25.16 274 SER B O 1
ATOM 4152 N N . PRO B 1 275 ? 64.147 -1.074 24.744 1.00 23.73 275 PRO B N 1
ATOM 4153 C CA . PRO B 1 275 ? 65.214 -0.316 24.085 1.00 25.72 275 PRO B CA 1
ATOM 4154 C C . PRO B 1 275 ? 65.434 -0.730 22.623 1.00 24.39 275 PRO B C 1
ATOM 4155 O O . PRO B 1 275 ? 66.377 -0.246 21.997 1.00 23.18 275 PRO B O 1
ATOM 4159 N N . VAL B 1 276 ? 64.588 -1.607 22.088 1.00 22.11 276 VAL B N 1
ATOM 4160 C CA . VAL B 1 276 ? 64.758 -2.107 20.718 1.00 18.32 276 VAL B CA 1
ATOM 4161 C C . VAL B 1 276 ? 64.703 -1.010 19.649 1.00 20.94 276 VAL B C 1
ATOM 4162 O O . VAL B 1 276 ? 65.428 -1.065 18.651 1.00 22.10 276 VAL B O 1
ATOM 4166 N N . ALA B 1 277 ? 63.856 -0.008 19.854 1.00 18.17 277 ALA B N 1
ATOM 4167 C CA . ALA B 1 277 ? 63.772 1.098 18.902 1.00 22.07 277 ALA B CA 1
ATOM 4168 C C . ALA B 1 277 ? 65.102 1.844 18.849 1.00 24.09 277 ALA B C 1
ATOM 4169 O O . ALA B 1 277 ? 65.602 2.162 17.771 1.00 23.85 277 ALA B O 1
ATOM 4171 N N . GLU B 1 278 ? 65.675 2.115 20.016 1.00 25.10 278 GLU B N 1
ATOM 4172 C CA . GLU B 1 278 ? 66.967 2.797 20.088 1.00 23.94 278 GLU B CA 1
ATOM 4173 C C . GLU B 1 278 ? 68.089 1.933 19.501 1.00 25.02 278 GLU B C 1
ATOM 4174 O O . GLU B 1 278 ? 68.963 2.439 18.786 1.00 27.87 278 GLU B O 1
ATOM 4180 N N . GLN B 1 279 ? 68.063 0.631 19.795 1.00 22.39 279 GLN B N 1
ATOM 4181 C CA . GLN B 1 279 ? 69.044 -0.295 19.230 1.00 21.90 279 GLN B CA 1
ATOM 4182 C C . GLN B 1 279 ? 69.046 -0.244 17.705 1.00 29.40 279 GLN B C 1
ATOM 4183 O O . GLN B 1 279 ? 70.085 -0.404 17.066 1.00 27.22 279 GLN B O 1
ATOM 4189 N N . LEU B 1 280 ? 67.876 -0.023 17.121 1.00 24.99 280 LEU B N 1
ATOM 4190 C CA . LEU B 1 280 ? 67.736 -0.047 15.669 1.00 22.78 280 LEU B CA 1
ATOM 4191 C C . LEU B 1 280 ? 68.002 1.320 15.046 1.00 26.34 280 LEU B C 1
ATOM 4192 O O . LEU B 1 280 ? 67.845 1.497 13.834 1.00 29.05 280 LEU B O 1
ATOM 4197 N N . GLY B 1 281 ? 68.395 2.284 15.873 1.00 27.02 281 GLY B N 1
ATOM 4198 C CA . GLY B 1 281 ? 68.731 3.612 15.382 1.00 24.79 281 GLY B CA 1
ATOM 4199 C C . GLY B 1 281 ? 67.527 4.487 15.101 1.00 26.19 281 GLY B C 1
ATOM 4200 O O . GLY B 1 281 ? 67.655 5.565 14.510 1.00 23.15 281 GLY B O 1
ATOM 4201 N N . CYS B 1 282 ? 66.350 4.027 15.518 1.00 22.93 282 CYS B N 1
ATOM 4202 C CA . CYS B 1 282 ? 65.124 4.801 15.332 1.00 22.64 282 CYS B CA 1
ATOM 4203 C C . CYS B 1 282 ? 65.174 6.125 16.090 1.00 20.97 282 CYS B C 1
ATOM 4204 O O . CYS B 1 282 ? 65.442 6.160 17.300 1.00 26.76 282 CYS B O 1
ATOM 4207 N N . ALA B 1 283 ? 64.892 7.216 15.388 1.00 22.24 283 ALA B N 1
ATOM 4208 C CA . ALA B 1 283 ? 64.850 8.523 16.038 1.00 20.41 283 ALA B CA 1
ATOM 4209 C C . ALA B 1 283 ? 63.748 8.558 17.095 1.00 23.57 283 ALA B C 1
ATOM 4210 O O . ALA B 1 283 ? 62.607 8.145 16.848 1.00 23.68 283 ALA B O 1
ATOM 4212 N N . ILE B 1 284 ? 64.103 9.051 18.271 1.00 25.57 284 ILE B N 1
ATOM 4213 C CA . ILE B 1 284 ? 63.174 9.133 19.389 1.00 25.48 284 ILE B CA 1
ATOM 4214 C C . ILE B 1 284 ? 63.068 10.584 19.854 1.00 29.92 284 ILE B C 1
ATOM 4215 O O . ILE B 1 284 ? 64.075 11.282 19.957 1.00 27.64 284 ILE B O 1
ATOM 4220 N N . GLU B 1 285 ? 61.841 11.036 20.099 1.00 28.05 285 GLU B N 1
ATOM 4221 C CA . GLU B 1 285 ? 61.581 12.412 20.503 1.00 31.19 285 GLU B CA 1
ATOM 4222 C C . GLU B 1 285 ? 61.058 12.444 21.925 1.00 34.90 285 GLU B C 1
ATOM 4223 O O . GLU B 1 285 ? 60.296 11.569 22.328 1.00 30.33 285 GLU B O 1
ATOM 4229 N N . GLU B 1 286 ? 61.466 13.448 22.692 1.00 36.05 286 GLU B N 1
ATOM 4230 C CA . GLU B 1 286 ? 60.899 13.633 24.019 1.00 34.50 286 GLU B CA 1
ATOM 4231 C C . GLU B 1 286 ? 59.609 14.438 23.923 1.00 48.37 286 GLU B C 1
ATOM 4232 O O . GLU B 1 286 ? 59.584 15.532 23.354 1.00 56.22 286 GLU B O 1
ATOM 4238 N N . GLY B 1 287 ? 58.528 13.864 24.441 1.00 29.69 287 GLY B N 1
ATOM 4239 C CA . GLY B 1 287 ? 57.295 14.599 24.637 1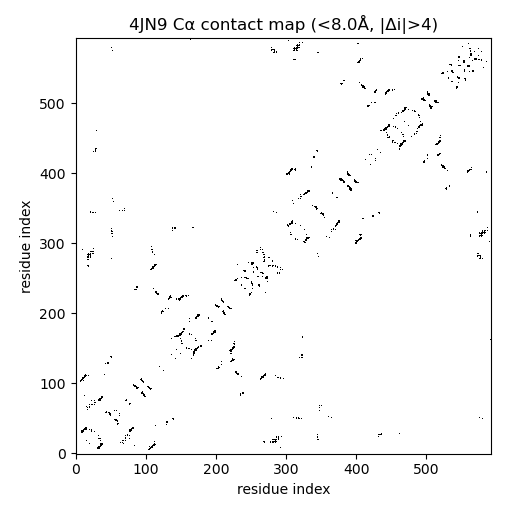.00 29.41 287 GLY B CA 1
ATOM 4240 C C . GLY B 1 287 ? 57.294 15.080 26.073 1.00 24.39 287 GLY B C 1
ATOM 4241 O O . GLY B 1 287 ? 58.239 14.805 26.821 1.00 30.19 287 GLY B O 1
ATOM 4242 N N . PRO B 1 288 ? 56.232 15.792 26.471 1.00 30.32 288 PRO B N 1
ATOM 4243 C CA . PRO B 1 288 ? 56.148 16.384 27.809 1.00 33.35 288 PRO B CA 1
ATOM 4244 C C . PRO B 1 288 ? 56.149 15.307 28.881 1.00 30.93 288 PRO B C 1
ATOM 4245 O O . PRO B 1 288 ? 56.668 15.530 29.977 1.00 27.29 288 PRO B O 1
ATOM 4249 N N . LEU B 1 289 ? 55.575 14.149 28.560 1.00 22.87 289 LEU B N 1
ATOM 4250 C CA . LEU B 1 289 ? 55.406 13.092 29.557 1.00 25.98 289 LEU B CA 1
ATOM 4251 C C . LEU B 1 289 ? 56.262 11.865 29.274 1.00 27.93 289 LEU B C 1
ATOM 4252 O O . LEU B 1 289 ? 56.157 10.852 29.960 1.00 24.39 289 LEU B O 1
ATOM 4257 N N . GLY B 1 290 ? 57.114 11.948 28.262 1.00 24.10 290 GLY B N 1
ATOM 4258 C CA . GLY B 1 290 ? 58.012 10.847 27.983 1.00 22.35 290 GLY B CA 1
ATOM 4259 C C . GLY B 1 290 ? 58.294 10.776 26.500 1.00 23.66 290 GLY B C 1
ATOM 4260 O O . GLY B 1 290 ? 57.732 11.548 25.730 1.00 20.35 290 GLY B O 1
ATOM 4261 N N . PRO B 1 291 ? 59.164 9.844 26.100 1.00 22.64 291 PRO B N 1
ATOM 4262 C CA . PRO B 1 291 ? 59.623 9.703 24.715 1.00 26.69 291 PRO B CA 1
ATOM 4263 C C . PRO B 1 291 ? 58.650 8.944 23.819 1.00 24.58 291 PRO B C 1
ATOM 4264 O O . PRO B 1 291 ? 57.831 8.156 24.288 1.00 25.00 291 PRO B O 1
ATOM 4268 N N . TYR B 1 292 ? 58.749 9.186 22.520 1.00 19.94 292 TYR B N 1
ATOM 4269 C CA . TYR B 1 292 ? 57.998 8.400 21.557 1.00 22.34 292 TYR B CA 1
ATOM 4270 C C . TYR B 1 292 ? 58.887 8.167 20.349 1.00 23.34 292 TYR B C 1
ATOM 4271 O O . TYR B 1 292 ? 59.838 8.920 20.123 1.00 21.37 292 TYR B O 1
ATOM 4280 N N . VAL B 1 293 ? 58.610 7.100 19.605 1.00 21.01 293 VAL B N 1
ATOM 4281 C CA . VAL B 1 293 ? 59.365 6.794 18.398 1.00 21.59 293 VAL B CA 1
ATOM 4282 C C . VAL B 1 293 ? 58.809 7.624 17.239 1.00 21.64 293 VAL B C 1
ATOM 4283 O O . VAL B 1 293 ? 57.611 7.582 16.948 1.00 21.94 293 VAL B O 1
ATOM 4287 N N . ARG B 1 294 ? 59.672 8.392 16.583 1.00 17.03 294 ARG B N 1
ATOM 4288 C CA . ARG B 1 294 ? 59.226 9.242 15.488 1.00 20.04 294 ARG B CA 1
ATOM 4289 C C . ARG B 1 294 ? 58.757 8.393 14.317 1.00 20.86 294 ARG B C 1
ATOM 4290 O O . ARG B 1 294 ? 59.396 7.407 13.970 1.00 20.89 294 ARG B O 1
ATOM 4298 N N . THR B 1 295 ? 57.633 8.772 13.719 1.00 16.17 295 THR B N 1
ATOM 4299 C CA . THR B 1 295 ? 57.130 8.083 12.537 1.00 23.84 295 THR B CA 1
ATOM 4300 C C . THR B 1 295 ? 56.696 9.102 11.500 1.00 27.42 295 THR B C 1
ATOM 4301 O O . THR B 1 295 ? 56.382 10.243 11.839 1.00 26.87 295 THR B O 1
ATOM 4305 N N . ASP B 1 296 ? 56.666 8.688 10.238 1.00 23.95 296 ASP B N 1
ATOM 4306 C CA . ASP B 1 296 ? 56.084 9.529 9.203 1.00 24.02 296 ASP B CA 1
ATOM 4307 C C . ASP B 1 296 ? 54.621 9.152 8.998 1.00 32.43 296 ASP B C 1
ATOM 4308 O O . ASP B 1 296 ? 54.040 8.453 9.831 1.00 21.29 296 ASP B O 1
ATOM 4313 N N . ASP B 1 297 ? 54.054 9.571 7.868 1.00 30.65 297 ASP B N 1
ATOM 4314 C CA . ASP B 1 297 ? 52.638 9.345 7.556 1.00 36.40 297 ASP B CA 1
ATOM 4315 C C . ASP B 1 297 ? 52.259 7.880 7.414 1.00 25.10 297 ASP B C 1
ATOM 4316 O O . ASP B 1 297 ? 51.102 7.512 7.613 1.00 32.41 297 ASP B O 1
ATOM 4321 N N . ALA B 1 298 ? 53.225 7.053 7.031 1.00 22.64 298 ALA B N 1
ATOM 4322 C CA . ALA B 1 298 ? 52.964 5.633 6.815 1.00 23.46 298 ALA B CA 1
ATOM 4323 C C . ALA B 1 298 ? 53.439 4.826 8.006 1.00 23.85 298 ALA B C 1
ATOM 4324 O O . ALA B 1 298 ? 53.656 3.617 7.884 1.00 19.31 298 ALA B O 1
ATOM 4326 N N . MET B 1 299 ? 53.625 5.513 9.136 1.00 22.63 299 MET B N 1
ATOM 4327 C CA . MET B 1 299 ? 54.087 4.905 10.391 1.00 21.07 299 MET B CA 1
ATOM 4328 C C . MET B 1 299 ? 55.487 4.294 10.291 1.00 21.23 299 MET B C 1
ATOM 4329 O O . MET B 1 299 ? 55.847 3.429 11.087 1.00 18.07 299 MET B O 1
ATOM 4334 N N . GLU B 1 300 ? 56.286 4.747 9.328 1.00 18.13 300 GLU B N 1
ATOM 4335 C CA . GLU B 1 300 ? 57.645 4.235 9.212 1.00 19.77 300 GLU B CA 1
ATOM 4336 C C . GLU B 1 300 ? 58.573 5.075 10.086 1.00 20.89 300 GLU B C 1
ATOM 4337 O O . GLU B 1 300 ? 58.460 6.302 10.125 1.00 20.58 300 GLU B O 1
ATOM 4343 N N . THR B 1 301 ? 59.469 4.414 10.812 1.00 19.41 301 THR B N 1
ATOM 4344 C CA . THR B 1 301 ? 60.450 5.117 11.633 1.00 20.57 301 THR B CA 1
ATOM 4345 C C . THR B 1 301 ? 61.561 5.684 10.758 1.00 25.79 301 THR B C 1
ATOM 4346 O O . THR B 1 301 ? 61.521 5.553 9.539 1.00 19.49 301 THR B O 1
ATOM 4350 N N . SER B 1 302 ? 62.558 6.302 11.383 1.00 24.04 302 SER B N 1
ATOM 4351 C CA . SER B 1 302 ? 63.698 6.839 10.640 1.00 26.87 302 SER B CA 1
ATOM 4352 C C . SER B 1 302 ? 64.572 5.724 10.070 1.00 33.07 302 SER B C 1
ATOM 4353 O O . SER B 1 302 ? 65.420 5.966 9.216 1.00 29.32 302 SER B O 1
ATOM 4356 N N . THR B 1 303 ? 64.369 4.502 10.549 1.00 26.02 303 THR B N 1
ATOM 4357 C CA . THR B 1 303 ? 65.116 3.353 10.053 1.00 20.99 303 THR B CA 1
ATOM 4358 C C . THR B 1 303 ? 64.254 2.619 9.034 1.00 29.72 303 THR B C 1
ATOM 4359 O O . THR B 1 303 ? 63.249 2.017 9.400 1.00 24.92 303 THR B O 1
ATOM 4363 N N . PRO B 1 304 ? 64.628 2.679 7.742 1.00 28.73 304 PRO B N 1
ATOM 4364 C CA . PRO B 1 304 ? 63.763 2.081 6.718 1.00 23.33 304 PRO B CA 1
ATOM 4365 C C . PRO B 1 304 ? 63.475 0.595 6.955 1.00 20.11 304 PRO B C 1
ATOM 4366 O O . PRO B 1 304 ? 64.382 -0.174 7.301 1.00 25.66 304 PRO B O 1
ATOM 4370 N N . GLY B 1 305 ? 62.213 0.205 6.782 1.00 19.39 305 GLY B N 1
ATOM 4371 C CA . GLY B 1 305 ? 61.802 -1.172 6.995 1.00 22.48 305 GLY B CA 1
ATOM 4372 C C . GLY B 1 305 ? 61.366 -1.429 8.429 1.00 19.20 305 GLY B C 1
ATOM 4373 O O . GLY B 1 305 ? 60.898 -2.524 8.758 1.00 18.80 305 GLY B O 1
ATOM 4374 N N . VAL B 1 306 ? 61.528 -0.426 9.287 1.00 15.98 306 VAL B N 1
ATOM 4375 C CA . VAL B 1 306 ? 61.037 -0.523 10.662 1.00 18.33 306 VAL B CA 1
ATOM 4376 C C . VAL B 1 306 ? 59.894 0.462 10.866 1.00 19.23 306 VAL B C 1
ATOM 4377 O O . VAL B 1 306 ? 60.062 1.676 10.709 1.00 19.43 306 VAL B O 1
ATOM 4381 N N . PHE B 1 307 ? 58.724 -0.077 11.190 1.00 17.67 307 PHE B N 1
ATOM 4382 C CA . PHE B 1 307 ? 57.521 0.715 11.384 1.00 14.75 307 PHE B CA 1
ATOM 4383 C C . PHE B 1 307 ? 57.203 0.726 12.870 1.00 15.80 307 PHE B C 1
ATOM 4384 O O . PHE B 1 307 ? 57.807 -0.024 13.635 1.00 15.39 307 PHE B O 1
ATOM 4392 N N . ALA B 1 308 ? 56.280 1.584 13.291 1.00 13.84 308 ALA B N 1
ATOM 4393 C CA . ALA B 1 308 ? 55.915 1.649 14.707 1.00 18.42 308 ALA B CA 1
ATOM 4394 C C . ALA B 1 308 ? 54.461 2.072 14.848 1.00 20.84 308 ALA B C 1
ATOM 4395 O O . ALA B 1 308 ? 53.939 2.792 13.997 1.00 16.92 308 ALA B O 1
ATOM 4397 N N . CYS B 1 309 ? 53.803 1.619 15.914 1.00 13.42 309 CYS B N 1
ATOM 4398 C CA . CYS B 1 309 ? 52.394 1.935 16.115 1.00 13.53 309 CYS B CA 1
ATOM 4399 C C . CYS B 1 309 ? 52.011 1.776 17.574 1.00 13.67 309 CYS B C 1
ATOM 4400 O O . CYS B 1 309 ? 52.785 1.230 18.372 1.00 12.27 309 CYS B O 1
ATOM 4403 N N . GLY B 1 310 ? 50.823 2.258 17.920 1.00 12.45 310 GLY B N 1
ATOM 4404 C CA . GLY B 1 310 ? 50.364 2.200 19.304 1.00 14.46 310 GLY B CA 1
ATOM 4405 C C . GLY B 1 310 ? 50.918 3.314 20.165 1.00 13.51 310 GLY B C 1
ATOM 4406 O O . GLY B 1 310 ? 51.273 4.388 19.659 1.00 15.43 310 GLY B O 1
ATOM 4407 N N . ASP B 1 311 ? 50.998 3.059 21.472 1.00 16.45 311 ASP B N 1
ATOM 4408 C CA . ASP B 1 311 ? 51.347 4.089 22.446 1.00 14.54 311 ASP B CA 1
ATOM 4409 C C . ASP B 1 311 ? 52.752 4.632 22.270 1.00 12.18 311 ASP B C 1
ATOM 4410 O O . ASP B 1 311 ? 53.061 5.718 22.754 1.00 16.87 311 ASP B O 1
ATOM 4415 N N . ILE B 1 312 ? 53.628 3.871 21.627 1.00 11.64 312 ILE B N 1
ATOM 4416 C CA . ILE B 1 312 ? 54.995 4.360 21.419 1.00 13.99 312 ILE B CA 1
ATOM 4417 C C . ILE B 1 312 ? 55.110 5.438 20.341 1.00 22.19 312 ILE B C 1
ATOM 4418 O O . ILE B 1 312 ? 56.181 6.019 20.163 1.00 21.61 312 ILE B O 1
ATOM 4423 N N . THR B 1 313 ? 54.018 5.718 19.629 1.00 16.76 313 THR B N 1
ATOM 4424 C CA . THR B 1 313 ? 54.035 6.782 18.619 1.00 18.01 313 THR B CA 1
ATOM 4425 C C . THR B 1 313 ? 53.323 8.029 19.136 1.00 24.96 313 THR B C 1
ATOM 4426 O O . THR B 1 313 ? 52.586 7.958 20.123 1.00 23.73 313 THR B O 1
ATOM 4430 N N . HIS B 1 314 ? 53.536 9.172 18.481 1.00 25.97 314 HIS B N 1
ATOM 4431 C CA . HIS B 1 314 ? 53.060 10.434 19.050 1.00 27.70 314 HIS B CA 1
ATOM 4432 C C . HIS B 1 314 ? 51.554 10.488 19.202 1.00 32.61 314 HIS B C 1
ATOM 4433 O O . HIS B 1 314 ? 51.038 11.060 20.163 1.00 31.89 314 HIS B O 1
ATOM 4440 N N . ARG B 1 315 ? 50.845 9.904 18.251 1.00 25.66 315 ARG B N 1
ATOM 4441 C CA . ARG B 1 315 ? 49.394 9.946 18.309 1.00 31.27 315 ARG B CA 1
ATOM 4442 C C . ARG B 1 315 ? 48.807 8.616 18.753 1.00 46.98 315 ARG B C 1
ATOM 4443 O O . ARG B 1 315 ? 47.925 8.057 18.096 1.00 50.38 315 ARG B O 1
ATOM 4451 N N . GLY B 1 316 ? 49.313 8.114 19.872 1.00 39.37 316 GLY B N 1
ATOM 4452 C CA . GLY B 1 316 ? 48.740 6.952 20.517 1.00 36.36 316 GLY B CA 1
ATOM 4453 C C . GLY B 1 316 ? 48.265 7.394 21.880 1.00 30.79 316 GLY B C 1
ATOM 4454 O O . GLY B 1 316 ? 48.189 8.590 22.152 1.00 40.39 316 GLY B O 1
ATOM 4455 N N . GLY B 1 317 ? 47.960 6.440 22.748 1.00 28.23 317 GLY B N 1
ATOM 4456 C CA . GLY B 1 317 ? 47.480 6.767 24.072 1.00 21.16 317 GLY B CA 1
ATOM 4457 C C . GLY B 1 317 ? 46.162 6.096 24.381 1.00 22.97 317 GLY B C 1
ATOM 4458 O O . GLY B 1 317 ? 45.746 6.054 25.537 1.00 21.63 317 GLY B O 1
ATOM 4459 N N . THR B 1 318 ? 45.491 5.585 23.347 1.00 15.59 318 THR B N 1
ATOM 4460 C CA . THR B 1 318 ? 44.233 4.865 23.544 1.00 14.72 318 THR B CA 1
ATOM 4461 C C . THR B 1 318 ? 44.159 3.636 22.634 1.00 14.83 318 THR B C 1
ATOM 4462 O O . THR B 1 318 ? 44.940 3.503 21.686 1.00 16.69 318 THR B O 1
ATOM 4466 N N . VAL B 1 319 ? 43.209 2.749 22.912 1.00 14.15 319 VAL B N 1
ATOM 4467 C CA . VAL B 1 319 ? 43.036 1.553 22.088 1.00 12.34 319 VAL B CA 1
ATOM 4468 C C . VAL B 1 319 ? 42.509 1.887 20.676 1.00 14.67 319 VAL B C 1
ATOM 4469 O O . VAL B 1 319 ? 42.926 1.275 19.689 1.00 12.56 319 VAL B O 1
ATOM 4473 N N . ALA B 1 320 ? 41.618 2.875 20.568 1.00 12.50 320 ALA B N 1
ATOM 4474 C CA . ALA B 1 320 ? 41.060 3.235 19.261 1.00 15.46 320 ALA B CA 1
ATOM 4475 C C . ALA B 1 320 ? 42.181 3.680 18.334 1.00 13.83 320 ALA B C 1
ATOM 4476 O O . ALA B 1 320 ? 42.233 3.298 17.161 1.00 15.50 320 ALA B O 1
ATOM 4478 N N . LEU B 1 321 ? 43.100 4.472 18.870 1.00 13.65 321 LEU B N 1
ATOM 4479 C CA . LEU B 1 321 ? 44.234 4.942 18.088 1.00 14.70 321 LEU B CA 1
ATOM 4480 C C . LEU B 1 321 ? 45.218 3.815 17.788 1.00 17.47 321 LEU B C 1
ATOM 4481 O O . LEU B 1 321 ? 45.805 3.768 16.708 1.00 16.39 321 LEU B O 1
ATOM 4486 N N . ALA B 1 322 ? 45.412 2.910 18.745 1.00 13.37 322 ALA B N 1
ATOM 4487 C CA . ALA B 1 322 ? 46.312 1.778 18.514 1.00 16.31 322 ALA B CA 1
ATOM 4488 C C . ALA B 1 322 ? 45.795 0.914 17.369 1.00 14.66 322 ALA B C 1
ATOM 4489 O O . ALA B 1 322 ? 46.562 0.449 16.525 1.00 15.67 322 ALA B O 1
ATOM 4491 N N . ILE B 1 323 ? 44.489 0.692 17.339 1.00 13.48 323 ILE B N 1
ATOM 4492 C CA . ILE B 1 323 ? 43.901 -0.114 16.276 1.00 13.26 323 ILE B CA 1
ATOM 4493 C C . ILE B 1 323 ? 44.014 0.603 14.930 1.00 17.75 323 ILE B C 1
ATOM 4494 O O . ILE B 1 323 ? 44.405 -0.000 13.925 1.00 15.54 323 ILE B O 1
ATOM 4499 N N . GLY B 1 324 ? 43.696 1.896 14.917 1.00 16.70 324 GLY B N 1
ATOM 4500 C CA . GLY B 1 324 ? 43.799 2.693 13.701 1.00 17.43 324 GLY B CA 1
ATOM 4501 C C . GLY B 1 324 ? 45.212 2.813 13.153 1.00 19.78 324 GLY B C 1
ATOM 4502 O O . GLY B 1 324 ? 45.450 2.526 11.971 1.00 15.81 324 GLY B O 1
ATOM 4503 N N . ASN B 1 325 ? 46.177 3.222 13.975 1.00 14.03 325 ASN B N 1
ATOM 4504 C CA . ASN B 1 325 ? 47.516 3.381 13.407 1.00 15.76 325 ASN B CA 1
ATOM 4505 C C . ASN B 1 325 ? 48.272 2.063 13.266 1.00 15.53 325 ASN B C 1
ATOM 4506 O O . ASN B 1 325 ? 49.204 1.956 12.468 1.00 14.95 325 ASN B O 1
ATOM 4511 N N . GLY B 1 326 ? 47.851 1.053 14.026 1.00 15.12 326 GLY B N 1
ATOM 4512 C CA . GLY B 1 326 ? 48.322 -0.304 13.787 1.00 13.29 326 GLY B CA 1
ATOM 4513 C C . GLY B 1 326 ? 47.971 -0.748 12.376 1.00 12.46 326 GLY B C 1
ATOM 4514 O O . GLY B 1 326 ? 48.809 -1.302 11.655 1.00 13.70 326 GLY B O 1
ATOM 4515 N N . ALA B 1 327 ? 46.730 -0.506 11.970 1.00 13.43 327 ALA B N 1
ATOM 4516 C CA . ALA B 1 327 ? 46.285 -0.930 10.639 1.00 13.30 327 ALA B CA 1
ATOM 4517 C C . ALA B 1 327 ? 47.071 -0.213 9.557 1.00 16.53 327 ALA B C 1
ATOM 4518 O O . ALA B 1 327 ? 47.428 -0.812 8.538 1.00 14.73 327 ALA B O 1
ATOM 4520 N N . LEU B 1 328 ? 47.318 1.080 9.759 1.00 14.65 328 LEU B N 1
ATOM 4521 C CA . LEU B 1 328 ? 48.156 1.844 8.828 1.00 15.15 328 LEU B CA 1
ATOM 4522 C C . LEU B 1 328 ? 49.546 1.241 8.717 1.00 17.17 328 LEU B C 1
ATOM 4523 O O . LEU B 1 328 ? 50.077 1.061 7.622 1.00 16.36 328 LEU B O 1
ATOM 4528 N N . ALA B 1 329 ? 50.157 0.961 9.859 1.00 14.47 329 ALA B N 1
ATOM 4529 C CA . ALA B 1 329 ? 51.510 0.417 9.874 1.00 11.91 329 ALA B CA 1
ATOM 4530 C C . ALA B 1 329 ? 51.589 -0.937 9.177 1.00 16.22 329 ALA B C 1
ATOM 4531 O O . ALA B 1 329 ? 52.565 -1.234 8.480 1.00 18.34 329 ALA B O 1
ATOM 4533 N N . GLY B 1 330 ? 50.572 -1.767 9.375 1.00 14.09 330 GLY B N 1
ATOM 4534 C CA . GLY B 1 330 ? 50.547 -3.077 8.744 1.00 14.66 330 GLY B CA 1
ATOM 4535 C C . GLY B 1 330 ? 50.425 -2.957 7.231 1.00 15.84 330 GLY B C 1
ATOM 4536 O O . GLY B 1 330 ? 51.138 -3.638 6.487 1.00 18.58 330 GLY B O 1
ATOM 4537 N N . ILE B 1 331 ? 49.530 -2.090 6.767 1.00 14.75 331 ILE B N 1
ATOM 4538 C CA . ILE B 1 331 ? 49.374 -1.878 5.325 1.00 12.97 331 ILE B CA 1
ATOM 4539 C C . ILE B 1 331 ? 50.658 -1.330 4.723 1.00 16.45 331 ILE B C 1
ATOM 4540 O O . ILE B 1 331 ? 51.091 -1.738 3.639 1.00 20.30 331 ILE B O 1
ATOM 4545 N N . ALA B 1 332 ? 51.250 -0.367 5.413 1.00 14.58 332 ALA B N 1
ATOM 4546 C CA . ALA B 1 332 ? 52.463 0.270 4.928 1.00 19.63 332 ALA B CA 1
ATOM 4547 C C . ALA B 1 332 ? 53.625 -0.707 4.865 1.00 23.79 332 ALA B C 1
ATOM 4548 O O . ALA B 1 332 ? 54.420 -0.682 3.921 1.00 21.11 332 ALA B O 1
ATOM 4550 N N . ALA B 1 333 ? 53.734 -1.559 5.878 1.00 19.83 333 ALA B N 1
ATOM 4551 C CA . ALA B 1 333 ? 54.766 -2.588 5.878 1.00 21.77 333 ALA B CA 1
ATOM 4552 C C . ALA B 1 333 ? 54.585 -3.496 4.660 1.00 22.80 333 ALA B C 1
ATOM 4553 O O . ALA B 1 333 ? 55.551 -3.829 3.969 1.00 21.19 333 ALA B O 1
ATOM 4555 N N . HIS B 1 334 ? 53.346 -3.890 4.384 1.00 16.86 334 HIS B N 1
ATOM 4556 C CA . HIS B 1 334 ? 53.100 -4.767 3.246 1.00 20.26 334 HIS B CA 1
ATOM 4557 C C . HIS B 1 334 ? 53.474 -4.072 1.941 1.00 29.97 334 HIS B C 1
ATOM 4558 O O . HIS B 1 334 ? 54.158 -4.647 1.090 1.00 22.73 334 HIS B O 1
ATOM 4565 N N . ARG B 1 335 ? 53.021 -2.832 1.789 1.00 20.44 335 ARG B N 1
ATOM 4566 C CA . ARG B 1 335 ? 53.304 -2.066 0.581 1.00 18.72 335 ARG B CA 1
ATOM 4567 C C . ARG B 1 335 ? 54.803 -1.976 0.315 1.00 25.48 335 ARG B C 1
ATOM 4568 O O . ARG B 1 335 ? 55.246 -2.070 -0.833 1.00 29.91 335 ARG B O 1
ATOM 4576 N N . LYS B 1 336 ? 55.594 -1.828 1.370 1.00 21.24 336 LYS B N 1
ATOM 4577 C CA . LYS B 1 336 ? 57.036 -1.735 1.185 1.00 20.78 336 LYS B CA 1
ATOM 4578 C C . LYS B 1 336 ? 57.607 -3.080 0.761 1.00 32.23 336 LYS B C 1
ATOM 4579 O O . LYS B 1 336 ? 58.577 -3.131 0.005 1.00 34.05 336 LYS B O 1
ATOM 4585 N N . LEU B 1 337 ? 57.007 -4.169 1.240 1.00 21.08 337 LEU B N 1
ATOM 4586 C CA . LEU B 1 337 ? 57.417 -5.503 0.793 1.00 25.32 337 LEU B CA 1
ATOM 4587 C C . LEU B 1 337 ? 57.247 -5.637 -0.709 1.00 22.08 337 LEU B C 1
ATOM 4588 O O . LEU B 1 337 ? 58.085 -6.236 -1.387 1.00 30.10 337 LEU B O 1
ATOM 4593 N N . VAL B 1 338 ? 56.160 -5.084 -1.235 1.00 24.66 338 VAL B N 1
ATOM 4594 C CA . VAL B 1 338 ? 55.864 -5.225 -2.663 1.00 29.40 338 VAL B CA 1
ATOM 4595 C C . VAL B 1 338 ? 56.583 -4.200 -3.546 1.00 34.40 338 VAL B C 1
ATOM 4596 O O . VAL B 1 338 ? 57.187 -4.553 -4.568 1.00 32.15 338 VAL B O 1
ATOM 4600 N N . PHE B 1 339 ? 56.500 -2.929 -3.168 1.00 30.75 339 PHE B N 1
ATOM 4601 C CA . PHE B 1 339 ? 57.037 -1.860 -4.009 1.00 24.25 339 PHE B CA 1
ATOM 4602 C C . PHE B 1 339 ? 58.399 -1.337 -3.562 1.00 39.61 339 PHE B C 1
ATOM 4603 O O . PHE B 1 339 ? 58.994 -0.500 -4.241 1.00 39.05 339 PHE B O 1
ATOM 4611 N N . GLY B 1 340 ? 58.891 -1.827 -2.429 1.00 29.24 340 GLY B N 1
ATOM 4612 C CA . GLY B 1 340 ? 60.179 -1.388 -1.914 1.00 31.45 340 GLY B CA 1
ATOM 4613 C C . GLY B 1 340 ? 60.105 -0.069 -1.167 1.00 41.89 340 GLY B C 1
ATOM 4614 O O . GLY B 1 340 ? 59.084 0.624 -1.191 1.00 38.21 340 GLY B O 1
#

Foldseek 3Di:
DDDDADEFQEEEEAQALLRLLLLQLQLVVVTAYEYEHQPDDQLQQAQAWADAVVRHGHGSVVVSVVSVVVSVVRVSYYYHNWHFAAWDQDPQGIWTATPVRDIHHHNFYEYEHAKHFDDPPAAAAVVQENPFEYADCNTPLQVLPQWEEEEAAAADVSLVVQLPNNVRYQYEYANLVNDDADPVSVVSNVVSNYHYDDFHFHHADDNGWTQGPVGDIDRTSHYYYNTAIERPHCHCVNLVFDWDADPRYIAGEADPQQATPRPRYGYAANRHDPHDGSNRSSVVSNSNSNSSVVVSVVD/DEFAEEEEAQALLSLLLLQLLLVVVGAYEYEHQPDDQLQLAQAWDDAVVRHGHGSVVVSVVSVVVSVVRVSYYYHNWHFAEWAQDVQAIWTATPVRDIYGHNFYEYEHAKHFDDDPAAAAPNCENPFEYADCNTPLQVLPQWEEEEEDDDDVSLVVQLPNNVRYQYEYEPLLPDDDDVVSVVVCVVRNHHYDNFHFRHADDNGWTAGPVGDIDDGSHYHYNTAIEHPHCHCVNLVFDWDADPRYIAGEADPLQATPRPRYGYAANRYPPHDGSNRSSVSSNSNSVSSVVVSPVD

InterPro domains:
  IPR023753 FAD/NAD(P)-binding domain [PF07992] (28-303)
  IPR036188 FAD/NAD(P)-binding domain superfamily [G3DSA:3.50.50.60] (28-312)
  IPR036188 FAD/NAD(P)-binding domain superfamily [G3DSA:3.50.50.60] (140-246)
  IPR036188 FAD/NAD(P)-binding domain superfamily [SSF51905] (22-315)
  IPR050097 Ferredoxin--NADP reductase type 2 [PTHR48105] (28-317)

Nearest PDB structures (foldseek):
  4nte-assembly1_B  TM=1.003E+00  e=1.461E-55  Chromobacterium violaceum
  4jna-assembly2_B  TM=9.964E-01  e=5.096E-54  Chromobacterium violaceum
  4nte-assembly1_A  TM=9.912E-01  e=1.238E-53  Chromobacterium violaceum
  3fbs-assembly2_B  TM=9.783E-01  e=2.281E-38  Agrobacterium fabrum str. C58
  3f8p-assembly2_D  TM=8.566E-01  e=3.178E-19  Saccharolobus solfataricus

B-factor: mean 24.55, std 12.43, range [8.25, 95.29]